Protein AF-0000000084343129 (afdb_homodimer)

Solvent-accessible surface area (backbone atoms only — not comparable to full-atom values): 34654 Å² total; per-residue (Å²): 68,26,45,33,39,27,29,32,26,19,31,75,85,68,36,40,67,28,78,44,34,70,62,24,48,55,45,29,50,73,77,39,96,49,66,60,40,86,46,62,25,20,28,26,38,31,38,57,40,73,70,31,90,44,64,67,58,38,44,52,39,51,51,50,47,50,50,53,52,36,51,24,24,46,73,71,64,30,29,49,23,44,33,7,31,47,40,44,62,72,82,67,39,75,30,99,37,76,66,44,47,51,46,30,67,73,49,23,49,63,42,52,64,58,64,64,16,39,26,33,33,34,31,76,44,91,40,62,53,51,35,39,48,19,56,33,45,40,59,69,60,45,26,62,50,25,16,64,22,12,19,10,27,28,51,56,62,34,80,33,70,23,18,20,41,39,58,61,61,53,52,68,43,58,51,38,41,66,63,62,74,55,89,37,41,66,47,45,51,50,50,52,49,52,40,48,46,43,62,67,45,88,48,79,87,54,60,39,41,38,51,42,75,44,89,89,46,67,22,34,32,39,50,62,23,29,11,42,61,46,68,65,55,46,37,41,51,44,53,49,49,45,16,43,46,50,39,23,42,51,37,46,75,69,67,52,76,56,72,79,72,52,29,66,46,47,32,36,32,37,45,37,10,22,37,34,16,70,81,33,49,26,54,24,69,91,74,48,30,60,36,54,29,69,59,41,50,50,49,48,51,62,71,23,37,67,46,24,49,74,73,65,41,42,66,59,46,52,51,44,49,52,50,38,70,72,71,44,38,46,22,54,49,40,52,51,41,26,66,73,65,71,36,52,48,55,32,45,47,58,49,55,100,68,26,45,34,39,26,29,32,26,19,31,76,84,69,37,40,69,28,76,45,32,69,62,23,46,54,47,30,51,72,76,39,97,49,66,62,37,84,45,63,27,20,29,27,38,31,38,58,41,73,70,30,90,45,62,66,58,40,43,52,38,52,51,49,46,50,49,53,50,34,52,27,23,47,75,71,65,30,29,48,24,47,34,7,32,47,38,45,63,70,82,68,41,73,30,100,37,75,66,45,48,50,44,30,67,71,49,24,49,63,42,54,66,56,64,64,16,38,26,34,32,34,30,75,44,92,42,64,53,50,35,38,47,21,56,33,46,41,59,68,60,45,28,60,49,24,15,63,23,12,21,10,27,29,50,57,63,32,79,33,70,24,17,22,42,38,59,62,59,53,53,67,42,56,50,38,41,65,64,63,75,54,90,38,39,66,49,44,50,48,51,51,49,51,40,48,46,43,62,65,43,91,48,78,86,54,60,39,40,38,54,44,75,44,90,88,47,69,22,36,32,40,50,61,22,29,9,43,61,47,67,63,55,46,36,40,52,44,51,51,49,44,16,43,45,50,38,23,43,50,35,46,75,68,64,52,76,56,72,78,73,51,30,65,47,47,33,35,33,36,46,37,10,22,38,33,15,70,81,33,50,29,54,24,70,92,75,49,29,60,36,54,28,69,58,42,49,49,50,49,50,62,69,22,38,67,47,24,50,74,72,66,39,43,66,59,46,53,51,45,49,51,51,38,70,72,71,45,39,43,22,53,48,41,50,52,41,25,67,74,65,70,35,53,47,55,32,44,48,58,49,55,102

InterPro domains:
  IPR006336 Glutamate--cysteine ligase, GCS2 [PF04107] (1-348)
  IPR011793 Putative glutamate--cysteine ligase YbdK [MF_01609] (1-353)
  IPR011793 Putative glutamate--cysteine ligase YbdK [TIGR02050] (1-282)
  IPR014746 Glutamine synthetase/guanido kinase, catalytic domain [SSF55931] (1-351)
  IPR050141 Glutamate--cysteine ligase type 2, YbdK subfamily [PTHR36510] (1-349)

Secondary structure (DSSP, 8-state):
-EEEEEEEEE-TTT--B---HHHHHHHHHHHSSS--EE-SBTTEEEEEPPP-SSHHHHHHHHHHHHHHHHHHHHHTT-EEE--SS-SS-----B-S-HHHHHHHHHHTHHHHH----EEEEEEE-SSHHHHHHHHHHHGGGHHHHHHHH--B-EETTEE-S-SBHHHHHHTTSTT-B------SHHHHHHHHHHHHHTT-SSSGGG--BSEEE-SSSSEEEEEEEEPPSSHHHHHHHHHHHHHHHHHHHHHHHTTPPPP---HHHHHHHHHHHHHHTTSSEEEETTTTEEEEHHHHHHHHHHHTHHHHHHHT-HHHHHHHHHHHHHH--HHHHHHHHHHHHSSHHHHHHHHH-/-EEEEEEEEE-TTT--B---HHHHHHHHHHHSSS--EE-SBTTEEEEEPPP-SSHHHHHHHHHHHHHHHHHHHHHTT-EEE--SS-SS-----B-S-HHHHHHHHHHTHHHHT----EEEEEEE-SSHHHHHHHHHHHGGGHHHHHHHH--B-EETTEE-S-SBHHHHHHTTSTT-B------SHHHHHHHHHHHHHTT-SSSGGG--BSEEE-SSSSEEEEEEEEPPSSHHHHHHHHHHHHHHHHHHHHHHHTTPPPP---HHHHHHHHHHHHHHTTSSEEEETTTTEEEEHHHHHHHHHHHTHHHHHHHT-HHHHHHHHHHHHHH--HHHHHHHHHHHHSSHHHHHHHHH-

Nearest PDB structures (foldseek):
  1tt4-assembly1_B  TM=9.083E-01  e=2.877E-19  Salmonella enterica subsp. enterica serovar Typhimurium str. LT2
  1r8g-assembly1_B  TM=8.974E-01  e=1.895E-19  Escherichia coli
  1r8g-assembly1_A  TM=8.716E-01  e=8.613E-19  Escherichia coli
  4b0t-assembly1_B  TM=5.561E-01  e=7.110E-02  Corynebacterium glutamicum
  1r8g-assembly1_B  TM=8.873E-01  e=2.665E-19  Escherichia coli

Structure (mmCIF, N/CA/C/O backbone):
data_AF-0000000084343129-model_v1
#
loop_
_entity.id
_entity.type
_entity.pdbx_description
1 polymer 'Putative glutamate--cysteine ligase 2'
#
loop_
_atom_site.group_PDB
_atom_site.id
_atom_site.type_symbol
_atom_site.label_atom_id
_atom_site.label_alt_id
_atom_site.label_comp_id
_atom_site.label_asym_id
_atom_site.label_entity_id
_atom_site.label_seq_id
_atom_site.pdbx_PDB_ins_code
_atom_site.Cartn_x
_atom_site.Cartn_y
_atom_site.Cartn_z
_atom_site.occupancy
_atom_site.B_iso_or_equiv
_atom_site.auth_seq_id
_atom_site.auth_comp_id
_atom_site.auth_asym_id
_atom_site.auth_atom_id
_atom_site.pdbx_PDB_model_num
ATOM 1 N N . MET A 1 1 ? 10.523 -26.75 -11.188 1 97.19 1 MET A N 1
ATOM 2 C CA . MET A 1 1 ? 9.602 -25.734 -10.688 1 97.19 1 MET A CA 1
ATOM 3 C C . MET A 1 1 ? 8.547 -26.359 -9.781 1 97.19 1 MET A C 1
ATOM 5 O O . MET A 1 1 ? 8.133 -27.516 -10 1 97.19 1 MET A O 1
ATOM 9 N N . GLY A 1 2 ? 8.234 -25.781 -8.672 1 97.94 2 GLY A N 1
ATOM 10 C CA . GLY A 1 2 ? 7.16 -26.109 -7.746 1 97.94 2 GLY A CA 1
ATOM 11 C C . GLY A 1 2 ? 6.172 -24.969 -7.57 1 97.94 2 GLY A C 1
ATOM 12 O O . GLY A 1 2 ? 6.527 -23.797 -7.723 1 97.94 2 GLY A O 1
ATOM 13 N N . VAL A 1 3 ? 4.914 -25.391 -7.297 1 98.5 3 VAL A N 1
ATOM 14 C CA . VAL A 1 3 ? 3.848 -24.391 -7.219 1 98.5 3 VAL A CA 1
ATOM 15 C C . VAL A 1 3 ? 3.082 -24.562 -5.906 1 98.5 3 VAL A C 1
ATOM 17 O O . VAL A 1 3 ? 2.738 -25.672 -5.516 1 98.5 3 VAL A O 1
ATOM 20 N N . GLU A 1 4 ? 2.936 -23.5 -5.211 1 98.38 4 GLU A N 1
ATOM 21 C CA . GLU A 1 4 ? 2.025 -23.406 -4.074 1 98.38 4 GLU A CA 1
ATOM 22 C C . GLU A 1 4 ? 0.762 -22.625 -4.441 1 98.38 4 GLU A C 1
ATOM 24 O O . GLU A 1 4 ? 0.837 -21.562 -5.059 1 98.38 4 GLU A O 1
ATOM 29 N N . GLU A 1 5 ? -0.386 -23.172 -4.117 1 98.69 5 GLU A N 1
ATOM 30 C CA . GLU A 1 5 ? -1.663 -22.516 -4.375 1 98.69 5 GLU A CA 1
ATOM 31 C C . GLU A 1 5 ? -2.473 -22.359 -3.094 1 98.69 5 GLU A C 1
ATOM 33 O O . GLU A 1 5 ? -2.557 -23.281 -2.285 1 98.69 5 GLU A O 1
ATOM 38 N N . GLU A 1 6 ? -2.973 -21.219 -2.93 1 98.75 6 GLU A N 1
ATOM 39 C CA . GLU A 1 6 ? -3.912 -20.938 -1.847 1 98.75 6 GLU A CA 1
ATOM 40 C C . GLU A 1 6 ? -5.352 -20.938 -2.352 1 98.75 6 GLU A C 1
ATOM 42 O O . GLU A 1 6 ? -5.629 -20.469 -3.457 1 98.75 6 GLU A O 1
ATOM 47 N N . PHE A 1 7 ? -6.293 -21.5 -1.519 1 98.62 7 PHE A N 1
ATOM 48 C CA . PHE A 1 7 ? -7.68 -21.625 -1.951 1 98.62 7 PHE A CA 1
ATOM 49 C C . PHE A 1 7 ? -8.633 -21.125 -0.873 1 98.62 7 PHE A C 1
ATOM 51 O O . PHE A 1 7 ? -8.352 -21.25 0.32 1 98.62 7 PHE A O 1
ATOM 58 N N . LEU A 1 8 ? -9.703 -20.578 -1.337 1 98.62 8 LEU A N 1
ATOM 59 C CA . LEU A 1 8 ? -10.805 -20.219 -0.459 1 98.62 8 LEU A CA 1
ATOM 60 C C . LEU A 1 8 ? -11.672 -21.438 -0.151 1 98.62 8 LEU A C 1
ATOM 62 O O . LEU A 1 8 ? -11.961 -22.234 -1.041 1 98.62 8 LEU A O 1
ATOM 66 N N . LEU A 1 9 ? -12.055 -21.609 1.12 1 98.75 9 LEU A N 1
ATOM 67 C CA . LEU A 1 9 ? -13.07 -22.578 1.526 1 98.75 9 LEU A CA 1
ATOM 68 C C . LEU A 1 9 ? -14.438 -21.906 1.636 1 98.75 9 LEU A C 1
ATOM 70 O O . LEU A 1 9 ? -14.578 -20.859 2.273 1 98.75 9 LEU A O 1
ATOM 74 N N . VAL A 1 10 ? -15.453 -22.562 0.967 1 98.81 10 VAL A N 1
ATOM 75 C CA . VAL A 1 10 ? -16.766 -21.906 0.945 1 98.81 10 VAL A CA 1
ATOM 76 C C . VAL A 1 10 ? -17.844 -22.953 1.225 1 98.81 10 VAL A C 1
ATOM 78 O O . VAL A 1 10 ? -17.625 -24.156 1.067 1 98.81 10 VAL A O 1
ATOM 81 N N . ASP A 1 11 ? -18.969 -22.469 1.722 1 98.56 11 ASP A N 1
ATOM 82 C CA . ASP A 1 11 ? -20.188 -23.281 1.768 1 98.56 11 ASP A CA 1
ATOM 83 C C . ASP A 1 11 ? -20.703 -23.578 0.361 1 98.56 11 ASP A C 1
ATOM 85 O O . ASP A 1 11 ? -20.953 -22.656 -0.417 1 98.56 11 ASP A O 1
ATOM 89 N N . PRO A 1 12 ? -20.859 -24.844 0.043 1 98 12 PRO A N 1
ATOM 90 C CA . PRO A 1 12 ? -21.203 -25.203 -1.34 1 98 12 PRO A CA 1
ATOM 91 C C . PRO A 1 12 ? -22.609 -24.766 -1.728 1 98 12 PRO A C 1
ATOM 93 O O . PRO A 1 12 ? -22.953 -24.766 -2.912 1 98 12 PRO A O 1
ATOM 96 N N . GLU A 1 13 ? -23.453 -24.375 -0.799 1 97.75 13 GLU A N 1
ATOM 97 C CA . GLU A 1 13 ? -24.812 -23.953 -1.093 1 97.75 13 GLU A CA 1
ATOM 98 C C . GLU A 1 13 ? -24.922 -22.422 -1.137 1 97.75 13 GLU A C 1
ATOM 100 O O . GLU A 1 13 ? -25.5 -21.875 -2.074 1 97.75 13 GLU A O 1
ATOM 105 N N . THR A 1 14 ? -24.297 -21.797 -0.18 1 97.94 14 THR A N 1
ATOM 106 C CA . THR A 1 14 ? -24.484 -20.359 -0.04 1 97.94 14 THR A CA 1
ATOM 107 C C . THR A 1 14 ? -23.359 -19.594 -0.713 1 97.94 14 THR A C 1
ATOM 109 O O . THR A 1 14 ? -23.5 -18.406 -1.013 1 97.94 14 THR A O 1
ATOM 112 N N . GLY A 1 15 ? -22.203 -20.203 -0.871 1 98.31 15 GLY A N 1
ATOM 113 C CA . GLY A 1 15 ? -21.031 -19.547 -1.445 1 98.31 15 GLY A CA 1
ATOM 114 C C . GLY A 1 15 ? -20.25 -18.734 -0.436 1 98.31 15 GLY A C 1
ATOM 115 O O . GLY A 1 15 ? -19.203 -18.172 -0.761 1 98.31 15 GLY A O 1
ATOM 116 N N . THR A 1 16 ? -20.75 -18.703 0.777 1 98.31 16 THR A N 1
ATOM 117 C CA . THR A 1 16 ? -20.094 -17.891 1.802 1 98.31 16 THR A CA 1
ATOM 118 C C . THR A 1 16 ? -18.797 -18.547 2.268 1 98.31 16 THR A C 1
ATOM 120 O O . THR A 1 16 ? -18.703 -19.766 2.34 1 98.31 16 THR A O 1
ATOM 123 N N . ALA A 1 17 ? -17.781 -17.719 2.51 1 98.44 17 ALA A N 1
ATOM 124 C CA . ALA A 1 17 ? -16.516 -18.25 3.043 1 98.44 17 ALA A CA 1
ATOM 125 C C . ALA A 1 17 ? -16.75 -19.047 4.32 1 98.44 17 ALA A C 1
ATOM 127 O O . ALA A 1 17 ? -17.578 -18.656 5.16 1 98.44 17 ALA A O 1
ATOM 128 N N . SER A 1 18 ? -16.031 -20.141 4.441 1 98.19 18 SER A N 1
ATOM 129 C CA . SER A 1 18 ? -16.234 -21.047 5.559 1 98.19 18 SER A CA 1
ATOM 130 C C . SER A 1 18 ? -14.953 -21.25 6.363 1 98.19 18 SER A C 1
ATOM 132 O O . SER A 1 18 ? -13.922 -21.625 5.816 1 98.19 18 SER A O 1
ATOM 134 N N . ALA A 1 19 ? -15.062 -20.969 7.641 1 98.19 19 ALA A N 1
ATOM 135 C CA . ALA A 1 19 ? -13.93 -21.234 8.531 1 98.19 19 ALA A CA 1
ATOM 136 C C . ALA A 1 19 ? -13.773 -22.734 8.773 1 98.19 19 ALA A C 1
ATOM 138 O O . ALA A 1 19 ? -14.07 -23.234 9.867 1 98.19 19 ALA A O 1
ATOM 139 N N . ALA A 1 20 ? -13.195 -23.453 7.762 1 98.12 20 ALA A N 1
ATOM 140 C CA . ALA A 1 20 ? -13.234 -24.906 7.812 1 98.12 20 ALA A CA 1
ATOM 141 C C . ALA A 1 20 ? -11.836 -25.5 7.73 1 98.12 20 ALA A C 1
ATOM 143 O O . ALA A 1 20 ? -11.664 -26.734 7.758 1 98.12 20 ALA A O 1
ATOM 144 N N . SER A 1 21 ? -10.789 -24.688 7.645 1 97.94 21 SER A N 1
ATOM 145 C CA . SER A 1 21 ? -9.453 -25.188 7.336 1 97.94 21 SER A CA 1
ATOM 146 C C . SER A 1 21 ? -8.961 -26.141 8.414 1 97.94 21 SER A C 1
ATOM 148 O O . SER A 1 21 ? -8.258 -27.109 8.117 1 97.94 21 SER A O 1
ATOM 150 N N . GLY A 1 22 ? -9.297 -25.875 9.734 1 96.25 22 GLY A N 1
ATOM 151 C CA . GLY A 1 22 ? -8.898 -26.797 10.781 1 96.25 22 GLY A CA 1
ATOM 152 C C . GLY A 1 22 ? -9.383 -28.219 10.547 1 96.25 22 GLY A C 1
ATOM 153 O O . GLY A 1 22 ? -8.609 -29.172 10.641 1 96.25 22 GLY A O 1
ATOM 154 N N . ALA A 1 23 ? -10.656 -28.344 10.234 1 96.75 23 ALA A N 1
ATOM 155 C CA . ALA A 1 23 ? -11.258 -29.656 9.969 1 96.75 23 ALA A CA 1
ATOM 156 C C . ALA A 1 23 ? -10.672 -30.266 8.695 1 96.75 23 ALA A C 1
ATOM 158 O O . ALA A 1 23 ? -10.406 -31.469 8.656 1 96.75 23 ALA A O 1
ATOM 159 N N . VAL A 1 24 ? -10.453 -29.469 7.695 1 96.88 24 VAL A N 1
ATOM 160 C CA . VAL A 1 24 ? -9.906 -29.938 6.422 1 96.88 24 VAL A CA 1
ATOM 161 C C . VAL A 1 24 ? -8.516 -30.516 6.641 1 96.88 24 VAL A C 1
ATOM 163 O O . VAL A 1 24 ? -8.188 -31.578 6.102 1 96.88 24 VAL A O 1
ATOM 166 N N . LEU A 1 25 ? -7.707 -29.812 7.395 1 95.62 25 LEU A N 1
ATOM 167 C CA . LEU A 1 25 ? -6.34 -30.25 7.652 1 95.62 25 LEU A CA 1
ATOM 168 C C . LEU A 1 25 ? -6.316 -31.547 8.453 1 95.62 25 LEU A C 1
ATOM 170 O O . LEU A 1 25 ? -5.461 -32.406 8.227 1 95.62 25 LEU A O 1
ATOM 174 N N . LEU A 1 26 ? -7.25 -31.703 9.383 1 94 26 LEU A N 1
ATOM 175 C CA . LEU A 1 26 ? -7.348 -32.938 10.164 1 94 26 LEU A CA 1
ATOM 176 C C . LEU A 1 26 ? -7.672 -34.125 9.266 1 94 26 LEU A C 1
ATOM 178 O O . LEU A 1 26 ? -7.086 -35.219 9.414 1 94 26 LEU A O 1
ATOM 182 N N . ILE A 1 27 ? -8.562 -33.906 8.328 1 93.12 27 ILE A N 1
ATOM 183 C CA . ILE A 1 27 ? -8.945 -34.938 7.387 1 93.12 27 ILE A CA 1
ATOM 184 C C . ILE A 1 27 ? -7.75 -35.312 6.5 1 93.12 27 ILE A C 1
ATOM 186 O O . ILE A 1 27 ? -7.461 -36.469 6.285 1 93.12 27 ILE A O 1
ATOM 190 N N . ALA A 1 28 ? -7.094 -34.312 5.973 1 92.06 28 ALA A N 1
ATOM 191 C CA . ALA A 1 28 ? -5.961 -34.5 5.078 1 92.06 28 ALA A CA 1
ATOM 192 C C . ALA A 1 28 ? -4.848 -35.281 5.781 1 92.06 28 ALA A C 1
ATOM 194 O O . ALA A 1 28 ? -4.172 -36.125 5.16 1 92.06 28 ALA A O 1
ATOM 195 N N . GLU A 1 29 ? -4.586 -34.969 7 1 89.44 29 GLU A N 1
ATOM 196 C CA . GLU A 1 29 ? -3.555 -35.656 7.773 1 89.44 29 GLU A CA 1
ATOM 197 C C . GLU A 1 29 ? -3.881 -37.125 7.93 1 89.44 29 GLU A C 1
ATOM 199 O O . GLU A 1 29 ? -2.982 -37.969 7.902 1 89.44 29 GLU A O 1
ATOM 204 N N . ALA A 1 30 ? -5.102 -37.438 8.078 1 87.94 30 ALA A N 1
ATOM 205 C CA . ALA A 1 30 ? -5.543 -38.812 8.297 1 87.94 30 ALA A CA 1
ATOM 206 C C . ALA A 1 30 ? -5.492 -39.594 7 1 87.94 30 ALA A C 1
ATOM 208 O O . ALA A 1 30 ? -5.164 -40.781 7.016 1 87.94 30 ALA A O 1
ATOM 209 N N . GLU A 1 31 ? -5.82 -39 5.926 1 79.62 31 GLU A N 1
ATOM 210 C CA . GLU A 1 31 ? -6.027 -39.719 4.68 1 79.62 31 GLU A CA 1
ATOM 211 C C . GLU A 1 31 ? -4.812 -39.625 3.768 1 79.62 31 GLU A C 1
ATOM 213 O O . GLU A 1 31 ? -4.586 -40.5 2.92 1 79.62 31 GLU A O 1
ATOM 218 N N . HIS A 1 32 ? -4.309 -38.469 3.854 1 65.5 32 HIS A N 1
ATOM 219 C CA . HIS A 1 32 ? -3.312 -38.188 2.828 1 65.5 32 HIS A CA 1
ATOM 220 C C . HIS A 1 32 ? -1.964 -37.844 3.453 1 65.5 32 HIS A C 1
ATOM 222 O O . HIS A 1 32 ? -1.837 -37.781 4.68 1 65.5 32 HIS A O 1
ATOM 228 N N . ASP A 1 33 ? -0.922 -37.969 2.799 1 60.19 33 ASP A N 1
ATOM 229 C CA . ASP A 1 33 ? 0.448 -37.75 3.252 1 60.19 33 ASP A CA 1
ATOM 230 C C . ASP A 1 33 ? 0.635 -36.312 3.766 1 60.19 33 ASP A C 1
ATOM 232 O O . ASP A 1 33 ? 1.766 -35.844 3.928 1 60.19 33 ASP A O 1
ATOM 236 N N . GLY A 1 34 ? -0.5 -35.562 4.203 1 62.72 34 GLY A N 1
ATOM 237 C CA . GLY A 1 34 ? -0.29 -34.344 4.973 1 62.72 34 GLY A CA 1
ATOM 238 C C . GLY A 1 34 ? 0.213 -33.188 4.133 1 62.72 34 GLY A C 1
ATOM 239 O O . GLY A 1 34 ? 0.979 -32.375 4.613 1 62.72 34 GLY A O 1
ATOM 240 N N . ASP A 1 35 ? -0.377 -32.938 2.902 1 82.69 35 ASP A N 1
ATOM 241 C CA . ASP A 1 35 ? 0.279 -31.984 1.998 1 82.69 35 ASP A CA 1
ATOM 242 C C . ASP A 1 35 ? -0.432 -30.625 2 1 82.69 35 ASP A C 1
ATOM 244 O O . ASP A 1 35 ? -0.033 -29.719 1.281 1 82.69 35 ASP A O 1
ATOM 248 N N . LEU A 1 36 ? -1.428 -30.531 2.85 1 92.19 36 LEU A N 1
ATOM 249 C CA . LEU A 1 36 ? -2.141 -29.266 2.969 1 92.19 36 LEU A CA 1
ATOM 250 C C . LEU A 1 36 ? -1.605 -28.453 4.141 1 92.19 36 LEU A C 1
ATOM 252 O O . LEU A 1 36 ? -1.218 -29.016 5.168 1 92.19 36 LEU A O 1
ATOM 256 N N . THR A 1 37 ? -1.571 -27.156 3.977 1 93.06 37 THR A N 1
ATOM 257 C CA . THR A 1 37 ? -1.024 -26.297 5.016 1 93.06 37 THR A CA 1
ATOM 258 C C . THR A 1 37 ? -2.033 -25.219 5.406 1 93.06 37 THR A C 1
ATOM 260 O O . THR A 1 37 ? -2.84 -24.781 4.582 1 93.06 37 THR A O 1
ATOM 263 N N . ALA A 1 38 ? -2.018 -24.891 6.676 1 91.31 38 ALA A N 1
ATOM 264 C CA . ALA A 1 38 ? -2.85 -23.828 7.219 1 91.31 38 ALA A CA 1
ATOM 265 C C . ALA A 1 38 ? -2.385 -22.453 6.723 1 91.31 38 ALA A C 1
ATOM 267 O O . ALA A 1 38 ? -1.231 -22.297 6.312 1 91.31 38 ALA A O 1
ATOM 268 N N . GLU A 1 39 ? -3.26 -21.531 6.715 1 94.94 39 GLU A N 1
ATOM 269 C CA . GLU A 1 39 ? -2.994 -20.125 6.406 1 94.94 39 GLU A CA 1
ATOM 270 C C . GLU A 1 39 ? -3.473 -19.219 7.531 1 94.94 39 GLU A C 1
ATOM 272 O O . GLU A 1 39 ? -3.896 -19.688 8.586 1 94.94 39 GLU A O 1
ATOM 277 N N . LEU A 1 40 ? -3.299 -17.953 7.297 1 94.69 40 LEU A N 1
ATOM 278 C CA . LEU A 1 40 ? -3.629 -16.922 8.281 1 94.69 40 LEU A CA 1
ATOM 279 C C . LEU A 1 40 ? -5.082 -17.047 8.727 1 94.69 40 LEU A C 1
ATOM 281 O O . LEU A 1 40 ? -5.387 -16.922 9.914 1 94.69 40 LEU A O 1
ATOM 285 N N . GLN A 1 41 ? -6 -17.297 7.805 1 97.94 41 GLN A N 1
ATOM 286 C CA . GLN A 1 41 ? -7.434 -17.344 8.086 1 97.94 41 GLN A CA 1
ATOM 287 C C . GLN A 1 41 ? -7.973 -18.766 7.98 1 97.94 41 GLN A C 1
ATOM 289 O O . GLN A 1 41 ? -7.555 -19.531 7.113 1 97.94 41 GLN A O 1
ATOM 294 N N . LEU A 1 42 ? -8.961 -19.062 8.758 1 98.31 42 LEU A N 1
ATOM 295 C CA . LEU A 1 42 ? -9.555 -20.391 8.789 1 98.31 42 LEU A CA 1
ATOM 296 C C . LEU A 1 42 ? -10.367 -20.656 7.527 1 98.31 42 LEU A C 1
ATOM 298 O O . LEU A 1 42 ? -10.766 -21.797 7.27 1 98.31 42 LEU A O 1
ATOM 302 N N . GLU A 1 43 ? -10.547 -19.719 6.711 1 98.62 43 GLU A N 1
ATOM 303 C CA . GLU A 1 43 ? -11.297 -19.844 5.465 1 98.62 43 GLU A CA 1
ATOM 304 C C . GLU A 1 43 ? -10.375 -20.172 4.293 1 98.62 43 GLU A C 1
ATOM 306 O O . GLU A 1 43 ? -10.797 -20.141 3.135 1 98.62 43 GLU A O 1
ATOM 311 N N . GLN A 1 44 ? -9.141 -20.484 4.559 1 98.44 44 GLN A N 1
ATOM 312 C CA . GLN A 1 44 ? -8.141 -20.641 3.51 1 98.44 44 GLN A CA 1
ATOM 313 C C . GLN A 1 44 ? -7.254 -21.859 3.773 1 98.44 44 GLN A C 1
ATOM 315 O O . GLN A 1 44 ? -6.926 -22.156 4.922 1 98.44 44 GLN A O 1
ATOM 320 N N . ILE A 1 45 ? -6.832 -22.547 2.723 1 98 45 ILE A N 1
ATOM 321 C CA . ILE A 1 45 ? -5.832 -23.609 2.807 1 98 45 ILE A CA 1
ATOM 322 C C . ILE A 1 45 ? -4.816 -23.453 1.68 1 98 45 ILE A C 1
ATOM 324 O O . ILE A 1 45 ? -5.066 -22.734 0.703 1 98 45 ILE A O 1
ATOM 328 N N . GLU A 1 46 ? -3.715 -24.078 1.802 1 98.19 46 GLU A N 1
ATOM 329 C CA . GLU A 1 46 ? -2.645 -24.016 0.812 1 98.19 46 GLU A CA 1
ATOM 330 C C . GLU A 1 46 ? -2.188 -25.422 0.4 1 98.19 46 GLU A C 1
ATOM 332 O O . GLU A 1 46 ? -2.053 -26.297 1.244 1 98.19 46 GLU A O 1
ATOM 337 N N . THR A 1 47 ? -2.01 -25.609 -0.865 1 97.69 47 THR A N 1
ATOM 338 C CA . THR A 1 47 ? -1.407 -26.812 -1.412 1 97.69 47 THR A CA 1
ATOM 339 C C . THR A 1 47 ? -0.007 -26.531 -1.948 1 97.69 47 THR A C 1
ATOM 341 O O . THR A 1 47 ? 0.349 -25.375 -2.178 1 97.69 47 THR A O 1
ATOM 344 N N . GLY A 1 48 ? 0.832 -27.562 -2.082 1 96.94 48 GLY A N 1
ATOM 345 C CA . GLY A 1 48 ? 2.152 -27.484 -2.686 1 96.94 48 GLY A CA 1
ATOM 346 C C . GLY A 1 48 ? 2.49 -28.703 -3.529 1 96.94 48 GLY A C 1
ATOM 347 O O . GLY A 1 48 ? 2.262 -29.828 -3.113 1 96.94 48 GLY A O 1
ATOM 348 N N . THR A 1 49 ? 3.027 -28.484 -4.668 1 97.38 49 THR A N 1
ATOM 349 C CA . THR A 1 49 ? 3.422 -29.578 -5.543 1 97.38 49 THR A CA 1
ATOM 350 C C . THR A 1 49 ? 4.828 -30.062 -5.203 1 97.38 49 THR A C 1
ATOM 352 O O . THR A 1 49 ? 5.629 -29.312 -4.641 1 97.38 49 THR A O 1
ATOM 355 N N . ARG A 1 50 ? 5.055 -31.328 -5.531 1 96.44 50 ARG A N 1
ATOM 356 C CA . ARG A 1 50 ? 6.449 -31.703 -5.707 1 96.44 50 ARG A CA 1
ATOM 357 C C . ARG A 1 50 ? 7.07 -31 -6.906 1 96.44 50 ARG A C 1
ATOM 359 O O . ARG A 1 50 ? 6.383 -30.734 -7.895 1 96.44 50 ARG A O 1
ATOM 366 N N . PRO A 1 51 ? 8.336 -30.625 -6.77 1 97.12 51 PRO A N 1
ATOM 367 C CA . PRO A 1 51 ? 8.969 -29.953 -7.914 1 97.12 51 PRO A CA 1
ATOM 368 C C . PRO A 1 51 ? 8.938 -30.828 -9.18 1 97.12 51 PRO A C 1
ATOM 370 O O . PRO A 1 51 ? 9.117 -32.031 -9.102 1 97.12 51 PRO A O 1
ATOM 373 N N . GLN A 1 52 ? 8.672 -30.203 -10.312 1 97.75 52 GLN A N 1
ATOM 374 C CA . GLN A 1 52 ? 8.609 -30.891 -11.602 1 97.75 52 GLN A CA 1
ATOM 375 C C . GLN A 1 52 ? 9.477 -30.188 -12.641 1 97.75 52 GLN A C 1
ATOM 377 O O . GLN A 1 52 ? 9.789 -29.016 -12.508 1 97.75 52 GLN A O 1
ATOM 382 N N . VAL A 1 53 ? 9.766 -30.891 -13.734 1 96.25 53 VAL A N 1
ATOM 383 C CA . VAL A 1 53 ? 10.68 -30.359 -14.734 1 96.25 53 VAL A CA 1
ATOM 384 C C . VAL A 1 53 ? 9.906 -30.031 -16.016 1 96.25 53 VAL A C 1
ATOM 386 O O . VAL A 1 53 ? 10.352 -29.219 -16.828 1 96.25 53 VAL A O 1
ATOM 389 N N . THR A 1 54 ? 8.719 -30.656 -16.188 1 97.44 54 THR A N 1
ATOM 390 C CA . THR A 1 54 ? 7.945 -30.391 -17.406 1 97.44 54 THR A CA 1
ATOM 391 C C . THR A 1 54 ? 6.57 -29.828 -17.047 1 97.44 54 THR A C 1
ATOM 393 O O . THR A 1 54 ? 6.023 -30.125 -15.984 1 97.44 54 THR A O 1
ATOM 396 N N . PRO A 1 55 ? 6.031 -29.031 -17.969 1 98 55 PRO A N 1
ATOM 397 C CA . PRO A 1 55 ? 4.672 -28.531 -17.766 1 98 55 PRO A CA 1
ATOM 398 C C . PRO A 1 55 ? 3.654 -29.656 -17.578 1 98 55 PRO A C 1
ATOM 400 O O . PRO A 1 55 ? 2.73 -29.531 -16.766 1 98 55 PRO A O 1
ATOM 403 N N . GLU A 1 56 ? 3.818 -30.734 -18.297 1 97.75 56 GLU A N 1
ATOM 404 C CA . GLU A 1 56 ? 2.891 -31.859 -18.203 1 97.75 56 GLU A CA 1
ATOM 405 C C . GLU A 1 56 ? 2.928 -32.5 -16.828 1 97.75 56 GLU A C 1
ATOM 407 O O . GLU A 1 56 ? 1.881 -32.812 -16.25 1 97.75 56 GLU A O 1
ATOM 412 N N . ALA A 1 57 ? 4.121 -32.719 -16.375 1 98.38 57 ALA A N 1
ATOM 413 C CA . ALA A 1 57 ? 4.27 -33.312 -15.047 1 98.38 57 ALA A CA 1
ATOM 414 C C . ALA A 1 57 ? 3.729 -32.375 -13.977 1 98.38 57 ALA A C 1
ATOM 416 O O . ALA A 1 57 ? 3.141 -32.812 -12.984 1 98.38 57 ALA A O 1
ATOM 417 N N . LEU A 1 58 ? 3.939 -31.094 -14.148 1 98.5 58 LEU A N 1
ATOM 418 C CA . LEU A 1 58 ? 3.41 -30.109 -13.203 1 98.5 58 LEU A CA 1
ATOM 419 C C . LEU A 1 58 ? 1.886 -30.125 -13.211 1 98.5 58 LEU A C 1
ATOM 421 O O . LEU A 1 58 ? 1.254 -30.031 -12.156 1 98.5 58 LEU A O 1
ATOM 425 N N . ALA A 1 59 ? 1.319 -30.188 -14.398 1 98.62 59 ALA A N 1
ATOM 426 C CA . ALA A 1 59 ? -0.136 -30.266 -14.508 1 98.62 59 ALA A CA 1
ATOM 427 C C . ALA A 1 59 ? -0.691 -31.438 -13.719 1 98.62 59 ALA A C 1
ATOM 429 O O . ALA A 1 59 ? -1.684 -31.312 -13 1 98.62 59 ALA A O 1
ATOM 430 N N . ALA A 1 60 ? -0.06 -32.531 -13.875 1 98.31 60 ALA A N 1
ATOM 431 C CA . ALA A 1 60 ? -0.485 -33.75 -13.156 1 98.31 60 ALA A CA 1
ATOM 432 C C . ALA A 1 60 ? -0.394 -33.531 -11.648 1 98.31 60 ALA A C 1
ATOM 434 O O . ALA A 1 60 ? -1.289 -33.938 -10.906 1 98.31 60 ALA A O 1
ATOM 435 N N . GLU A 1 61 ? 0.686 -32.969 -11.25 1 97.44 61 GLU A N 1
ATOM 436 C CA . GLU A 1 61 ? 0.871 -32.688 -9.828 1 97.44 61 GLU A CA 1
ATOM 437 C C . GLU A 1 61 ? -0.185 -31.719 -9.305 1 97.44 61 GLU A C 1
ATOM 439 O O . GLU A 1 61 ? -0.694 -31.875 -8.195 1 97.44 61 GLU A O 1
ATOM 444 N N . LEU A 1 62 ? -0.5 -30.672 -10.047 1 98.25 62 LEU A N 1
ATOM 445 C CA . LEU A 1 62 ? -1.521 -29.703 -9.664 1 98.25 62 LEU A CA 1
ATOM 446 C C . LEU A 1 62 ? -2.895 -30.359 -9.586 1 98.25 62 LEU A C 1
ATOM 448 O O . LEU A 1 62 ? -3.676 -30.078 -8.672 1 98.25 62 LEU A O 1
ATOM 452 N N . HIS A 1 63 ? -3.172 -31.25 -10.547 1 97.69 63 HIS A N 1
ATOM 453 C CA . HIS A 1 63 ? -4.41 -32.031 -10.469 1 97.69 63 HIS A CA 1
ATOM 454 C C . HIS A 1 63 ? -4.477 -32.844 -9.18 1 97.69 63 HIS A C 1
ATOM 456 O O . HIS A 1 63 ? -5.504 -32.844 -8.5 1 97.69 63 HIS A O 1
ATOM 462 N N . ARG A 1 64 ? -3.406 -33.438 -8.883 1 96.69 64 ARG A N 1
ATOM 463 C CA . ARG A 1 64 ? -3.348 -34.281 -7.695 1 96.69 64 ARG A CA 1
ATOM 464 C C . ARG A 1 64 ? -3.578 -33.469 -6.43 1 96.69 64 ARG A C 1
ATOM 466 O O . ARG A 1 64 ? -4.406 -33.844 -5.594 1 96.69 64 ARG A O 1
ATOM 473 N N . THR A 1 65 ? -2.842 -32.438 -6.266 1 96.81 65 THR A N 1
ATOM 474 C CA . THR A 1 65 ? -2.916 -31.625 -5.047 1 96.81 65 THR A CA 1
ATOM 475 C C . THR A 1 65 ? -4.289 -30.969 -4.91 1 96.81 65 THR A C 1
ATOM 477 O O . THR A 1 65 ? -4.844 -30.906 -3.812 1 96.81 65 THR A O 1
ATOM 480 N N . ARG A 1 66 ? -4.891 -30.484 -6 1 97.31 66 ARG A N 1
ATOM 481 C CA . ARG A 1 66 ? -6.223 -29.875 -5.941 1 97.31 66 ARG A CA 1
ATOM 482 C C . ARG A 1 66 ? -7.273 -30.922 -5.594 1 97.31 66 ARG A C 1
ATOM 484 O O . ARG A 1 66 ? -8.211 -30.656 -4.836 1 97.31 66 ARG A O 1
ATOM 491 N N . GLU A 1 67 ? -7.102 -32.062 -6.172 1 96.06 67 GLU A N 1
ATOM 492 C CA . GLU A 1 67 ? -8.055 -33.125 -5.883 1 96.06 67 GLU A CA 1
ATOM 493 C C . GLU A 1 67 ? -8.008 -33.531 -4.414 1 96.06 67 GLU A C 1
ATOM 495 O O . GLU A 1 67 ? -9.047 -33.781 -3.799 1 96.06 67 GLU A O 1
ATOM 500 N N . GLN A 1 68 ? -6.828 -33.625 -3.91 1 95.31 68 GLN A N 1
ATOM 501 C CA . GLN A 1 68 ? -6.668 -33.938 -2.494 1 95.31 68 GLN A CA 1
ATOM 502 C C . GLN A 1 68 ? -7.34 -32.875 -1.622 1 95.31 68 GLN A C 1
ATOM 504 O O . GLN A 1 68 ? -8.047 -33.219 -0.668 1 95.31 68 GLN A O 1
ATOM 509 N N . ALA A 1 69 ? -7.121 -31.656 -1.917 1 96.88 69 ALA A N 1
ATOM 510 C CA . ALA A 1 69 ? -7.719 -30.547 -1.171 1 96.88 69 ALA A CA 1
ATOM 511 C C . ALA A 1 69 ? -9.242 -30.562 -1.297 1 96.88 69 ALA A C 1
ATOM 513 O O . ALA A 1 69 ? -9.953 -30.344 -0.315 1 96.88 69 ALA A O 1
ATOM 514 N N . ARG A 1 70 ? -9.703 -30.828 -2.504 1 97.06 70 ARG A N 1
ATOM 515 C CA . ARG A 1 70 ? -11.141 -30.875 -2.754 1 97.06 70 ARG A CA 1
ATOM 516 C C . ARG A 1 70 ? -11.797 -31.984 -1.938 1 97.06 70 ARG A C 1
ATOM 518 O O . ARG A 1 70 ? -12.859 -31.781 -1.349 1 97.06 70 ARG A O 1
ATOM 525 N N . ALA A 1 71 ? -11.195 -33.125 -1.944 1 96.19 71 ALA A N 1
ATOM 526 C CA . ALA A 1 71 ? -11.734 -34.25 -1.212 1 96.19 71 ALA A CA 1
ATOM 527 C C . ALA A 1 71 ? -11.805 -33.969 0.286 1 96.19 71 ALA A C 1
ATOM 529 O O . ALA A 1 71 ? -12.805 -34.281 0.939 1 96.19 71 ALA A O 1
ATOM 530 N N . ALA A 1 72 ? -10.742 -33.406 0.789 1 96.81 72 ALA A N 1
ATOM 531 C CA . ALA A 1 72 ? -10.695 -33.094 2.213 1 96.81 72 ALA A CA 1
ATOM 532 C C . ALA A 1 72 ? -11.758 -32.062 2.574 1 96.81 72 ALA A C 1
ATOM 534 O O . ALA A 1 72 ? -12.414 -32.156 3.611 1 96.81 72 ALA A O 1
ATOM 535 N N . ALA A 1 73 ? -11.922 -31.016 1.747 1 97.81 73 ALA A N 1
ATOM 536 C CA . ALA A 1 73 ? -12.922 -29.969 1.98 1 97.81 73 ALA A CA 1
ATOM 537 C C . ALA A 1 73 ? -14.336 -30.562 1.944 1 97.81 73 ALA A C 1
ATOM 539 O O . ALA A 1 73 ? -15.148 -30.297 2.828 1 97.81 73 ALA A O 1
ATOM 540 N N . SER A 1 74 ? -14.57 -31.422 0.975 1 97.62 74 SER A N 1
ATOM 541 C CA . SER A 1 74 ? -15.883 -32.031 0.812 1 97.62 74 SER A CA 1
ATOM 542 C C . SER A 1 74 ? -16.234 -32.906 2.016 1 97.62 74 SER A C 1
ATOM 544 O O . SER A 1 74 ? -17.406 -32.938 2.426 1 97.62 74 SER A O 1
ATOM 546 N N . ALA A 1 75 ? -15.297 -33.5 2.537 1 97.19 75 ALA A N 1
ATOM 547 C CA . ALA A 1 75 ? -15.5 -34.375 3.67 1 97.19 75 ALA A CA 1
ATOM 548 C C . ALA A 1 75 ? -16.031 -33.625 4.887 1 97.19 75 ALA A C 1
ATOM 550 O O . ALA A 1 75 ? -16.641 -34.219 5.773 1 97.19 75 ALA A O 1
ATOM 551 N N . VAL A 1 76 ? -15.844 -32.344 4.906 1 97.62 76 VAL A N 1
ATOM 552 C CA . VAL A 1 76 ? -16.281 -31.594 6.074 1 97.62 76 VAL A CA 1
ATOM 553 C C . VAL A 1 76 ? -17.391 -30.625 5.68 1 97.62 76 VAL A C 1
ATOM 555 O O . VAL A 1 76 ? -17.688 -29.672 6.414 1 97.62 76 VAL A O 1
ATOM 558 N N . GLY A 1 77 ? -17.906 -30.781 4.543 1 98 77 GLY A N 1
ATOM 559 C CA . GLY A 1 77 ? -19.062 -30.016 4.117 1 98 77 GLY A CA 1
ATOM 560 C C . GLY A 1 77 ? -18.703 -28.688 3.506 1 98 77 GLY A C 1
ATOM 561 O O . GLY A 1 77 ? -19.562 -27.797 3.398 1 98 77 GLY A O 1
ATOM 562 N N . ALA A 1 78 ? -17.469 -28.484 3.152 1 98.56 78 ALA A N 1
ATOM 563 C CA . ALA A 1 78 ? -17.016 -27.281 2.479 1 98.56 78 ALA A CA 1
ATOM 564 C C . ALA A 1 78 ? -16.609 -27.578 1.036 1 98.56 78 ALA A C 1
ATOM 566 O O . ALA A 1 78 ? -16.594 -28.734 0.612 1 98.56 78 ALA A O 1
ATOM 567 N N . ALA A 1 79 ? -16.438 -26.594 0.284 1 98.75 79 ALA A N 1
ATOM 568 C CA . ALA A 1 79 ? -15.938 -26.703 -1.085 1 98.75 79 ALA A CA 1
ATOM 569 C C . ALA A 1 79 ? -14.688 -25.859 -1.287 1 98.75 79 ALA A C 1
ATOM 571 O O . ALA A 1 79 ? -14.508 -24.828 -0.621 1 98.75 79 ALA A O 1
ATOM 572 N N . LEU A 1 80 ? -13.867 -26.344 -2.152 1 98.44 80 LEU A N 1
ATOM 573 C CA . LEU A 1 80 ? -12.656 -25.641 -2.545 1 98.44 80 LEU A CA 1
ATOM 574 C C . LEU A 1 80 ? -12.938 -24.672 -3.695 1 98.44 80 LEU A C 1
ATOM 576 O O . LEU A 1 80 ? -13.445 -25.094 -4.742 1 98.44 80 LEU A O 1
ATOM 580 N N . ALA A 1 81 ? -12.68 -23.391 -3.52 1 98.75 81 ALA A N 1
ATOM 581 C CA . ALA A 1 81 ? -12.898 -22.391 -4.57 1 98.75 81 ALA A CA 1
ATOM 582 C C . ALA A 1 81 ? -11.586 -21.734 -4.969 1 98.75 81 ALA A C 1
ATOM 584 O O . ALA A 1 81 ? -10.969 -21.016 -4.168 1 98.75 81 ALA A O 1
ATOM 585 N N . PRO A 1 82 ? -11.102 -21.953 -6.207 1 98.69 82 PRO A N 1
ATOM 586 C CA . PRO A 1 82 ? -9.906 -21.234 -6.684 1 98.69 82 PRO A CA 1
ATOM 587 C C . PRO A 1 82 ? -10.188 -19.781 -7.02 1 98.69 82 PRO A C 1
ATOM 589 O O . PRO A 1 82 ? -10.125 -19.391 -8.188 1 98.69 82 PRO A O 1
ATOM 592 N N . LEU A 1 83 ? -10.516 -19 -6.043 1 98.81 83 LEU A N 1
ATOM 593 C CA . LEU A 1 83 ? -10.766 -17.562 -6.121 1 98.81 83 LEU A CA 1
ATOM 594 C C . LEU A 1 83 ? -9.75 -16.781 -5.285 1 98.81 83 LEU A C 1
ATOM 596 O O . LEU A 1 83 ? -9.453 -17.172 -4.152 1 98.81 83 LEU A O 1
ATOM 600 N N . ALA A 1 84 ? -9.219 -15.75 -5.883 1 98.88 84 ALA A N 1
ATOM 601 C CA . ALA A 1 84 ? -8.133 -15.031 -5.227 1 98.88 84 ALA A CA 1
ATOM 602 C C . ALA A 1 84 ? -8.664 -14.094 -4.148 1 98.88 84 ALA A C 1
ATOM 604 O O . ALA A 1 84 ? -7.902 -13.617 -3.299 1 98.88 84 ALA A O 1
ATOM 605 N N . THR A 1 85 ? -9.93 -13.703 -4.188 1 98.75 85 THR A N 1
ATOM 606 C CA . THR A 1 85 ? -10.664 -13 -3.141 1 98.75 85 THR A CA 1
ATOM 607 C C . THR A 1 85 ? -12.086 -13.531 -3.027 1 98.75 85 THR A C 1
ATOM 609 O O . THR A 1 85 ? -12.57 -14.227 -3.924 1 98.75 85 THR A O 1
ATOM 612 N N . SER A 1 86 ? -12.758 -13.234 -1.92 1 98.62 86 SER A N 1
ATOM 613 C CA . SER A 1 86 ? -14.172 -13.594 -1.784 1 98.62 86 SER A CA 1
ATOM 614 C C . SER A 1 86 ? -15.07 -12.57 -2.469 1 98.62 86 SER A C 1
ATOM 616 O O . SER A 1 86 ? -15.094 -11.398 -2.088 1 98.62 86 SER A O 1
ATOM 618 N N . PRO A 1 87 ? -15.812 -13.016 -3.514 1 98.62 87 PRO A N 1
ATOM 619 C CA . PRO A 1 87 ? -16.797 -12.102 -4.105 1 98.62 87 PRO A CA 1
ATOM 620 C C . PRO A 1 87 ? -17.859 -11.656 -3.115 1 98.62 87 PRO A C 1
ATOM 622 O O . PRO A 1 87 ? -18.328 -10.516 -3.174 1 98.62 87 PRO A O 1
ATOM 625 N N . LEU A 1 88 ? -18.25 -12.531 -2.156 1 98.5 88 LEU A N 1
ATOM 626 C CA . LEU A 1 88 ? -19.25 -12.25 -1.136 1 98.5 88 LEU A CA 1
ATOM 627 C C . LEU A 1 88 ? -18.594 -11.656 0.11 1 98.5 88 LEU A C 1
ATOM 629 O O . LEU A 1 88 ? -17.406 -11.859 0.354 1 98.5 88 LEU A O 1
ATOM 633 N N . PRO A 1 89 ? -19.359 -10.867 0.866 1 97.25 89 PRO A N 1
ATOM 634 C CA . PRO A 1 89 ? -18.812 -10.391 2.139 1 97.25 89 PRO A CA 1
ATOM 635 C C . PRO A 1 89 ? -18.281 -11.523 3.016 1 97.25 89 PRO A C 1
ATOM 637 O O . PRO A 1 89 ? -18.906 -12.578 3.105 1 97.25 89 PRO A O 1
ATOM 640 N N . ALA A 1 90 ? -17.125 -11.336 3.572 1 96.44 90 ALA A N 1
ATOM 641 C CA . ALA A 1 90 ? -16.484 -12.336 4.426 1 96.44 90 ALA A CA 1
ATOM 642 C C . ALA A 1 90 ? -16.016 -11.719 5.738 1 96.44 90 ALA A C 1
ATOM 644 O O . ALA A 1 90 ? -15.656 -10.539 5.785 1 96.44 90 ALA A O 1
ATOM 645 N N . HIS A 1 91 ? -16.094 -12.438 6.805 1 94.25 91 HIS A N 1
ATOM 646 C CA . HIS A 1 91 ? -15.531 -12.125 8.117 1 94.25 91 HIS A CA 1
ATOM 647 C C . HIS A 1 91 ? -14.516 -13.172 8.555 1 94.25 91 HIS A C 1
ATOM 649 O O . HIS A 1 91 ? -14.836 -14.07 9.336 1 94.25 91 HIS A O 1
ATOM 655 N N . PRO A 1 92 ? -13.32 -12.977 8.07 1 96.25 92 PRO A N 1
ATOM 656 C CA . PRO A 1 92 ? -12.32 -14.023 8.281 1 96.25 92 PRO A CA 1
ATOM 657 C C . PRO A 1 92 ? -12.047 -14.305 9.758 1 96.25 92 PRO A C 1
ATOM 659 O O . PRO A 1 92 ? -12.172 -13.406 10.594 1 96.25 92 PRO A O 1
ATOM 662 N N . THR A 1 93 ? -11.758 -15.523 10 1 97.19 93 THR A N 1
ATOM 663 C CA . THR A 1 93 ? -11.406 -16 11.336 1 97.19 93 THR A CA 1
ATOM 664 C C . THR A 1 93 ? -9.93 -16.391 11.398 1 97.19 93 THR A C 1
ATOM 666 O O . THR A 1 93 ? -9.461 -17.219 10.617 1 97.19 93 THR A O 1
ATOM 669 N N . VAL A 1 94 ? -9.227 -15.859 12.344 1 96.25 94 VAL A N 1
ATOM 670 C CA . VAL A 1 94 ? -7.789 -16.078 12.445 1 96.25 94 VAL A CA 1
ATOM 671 C C . VAL A 1 94 ? -7.516 -17.516 12.883 1 96.25 94 VAL A C 1
ATOM 673 O O . VAL A 1 94 ? -8.164 -18.031 13.797 1 96.25 94 VAL A O 1
ATOM 676 N N . SER A 1 95 ? -6.555 -18.172 12.242 1 95.81 95 SER A N 1
ATOM 677 C CA . SER A 1 95 ? -6.102 -19.5 12.625 1 95.81 95 SER A CA 1
ATOM 678 C C . SER A 1 95 ? -5.492 -19.5 14.023 1 95.81 95 SER A C 1
ATOM 680 O O . SER A 1 95 ? -4.879 -18.516 14.438 1 95.81 95 SER A O 1
ATOM 682 N N . PRO A 1 96 ? -5.684 -20.703 14.711 1 92.62 96 PRO A N 1
ATOM 683 C CA . PRO A 1 96 ? -5.16 -20.766 16.078 1 92.62 96 PRO A CA 1
ATOM 684 C C . PRO A 1 96 ? -3.65 -20.984 16.109 1 92.62 96 PRO A C 1
ATOM 686 O O . PRO A 1 96 ? -3.193 -22.078 16.438 1 92.62 96 PRO A O 1
ATOM 689 N N . SER A 1 97 ? -2.904 -20.203 15.688 1 93.25 97 SER A N 1
ATOM 690 C CA . SER A 1 97 ? -1.445 -20.156 15.727 1 93.25 97 SER A CA 1
ATOM 691 C C . SER A 1 97 ? -0.945 -18.922 16.453 1 93.25 97 SER A C 1
ATOM 693 O O . SER A 1 97 ? -1.424 -17.812 16.219 1 93.25 97 SER A O 1
ATOM 695 N N . PRO A 1 98 ? -0.011 -19.156 17.406 1 94.06 98 PRO A N 1
ATOM 696 C CA . PRO A 1 98 ? 0.547 -17.984 18.078 1 94.06 98 PRO A CA 1
ATOM 697 C C . PRO A 1 98 ? 1.117 -16.953 17.109 1 94.06 98 PRO A C 1
ATOM 699 O O . PRO A 1 98 ? 0.984 -15.742 17.328 1 94.06 98 PRO A O 1
ATOM 702 N N . ARG A 1 99 ? 1.683 -17.406 16.016 1 93.75 99 ARG A N 1
ATOM 703 C CA . ARG A 1 99 ? 2.24 -16.5 15.008 1 93.75 99 ARG A CA 1
ATOM 704 C C . ARG A 1 99 ? 1.145 -15.664 14.359 1 93.75 99 ARG A C 1
ATOM 706 O O . ARG A 1 99 ? 1.29 -14.445 14.219 1 93.75 99 ARG A O 1
ATOM 713 N N . TYR A 1 100 ? 0.089 -16.297 14.008 1 93.69 100 TYR A N 1
ATOM 714 C CA . TYR A 1 100 ? -0.98 -15.594 13.312 1 93.69 100 TYR A CA 1
ATOM 715 C C . TYR A 1 100 ? -1.721 -14.648 14.25 1 93.69 100 TYR A C 1
ATOM 717 O O . TYR A 1 100 ? -2.15 -13.562 13.836 1 93.69 100 TYR A O 1
ATOM 725 N N . HIS A 1 101 ? -1.821 -15.055 15.492 1 95.5 101 HIS A N 1
ATOM 726 C CA . HIS A 1 101 ? -2.406 -14.148 16.469 1 95.5 101 HIS A CA 1
ATOM 727 C C . HIS A 1 101 ? -1.544 -12.906 16.656 1 95.5 101 HIS A C 1
ATOM 729 O O . HIS A 1 101 ? -2.064 -11.789 16.734 1 95.5 101 HIS A O 1
ATOM 735 N N . ARG A 1 102 ? -0.248 -13.109 16.719 1 95.19 102 ARG A N 1
ATOM 736 C CA . ARG A 1 102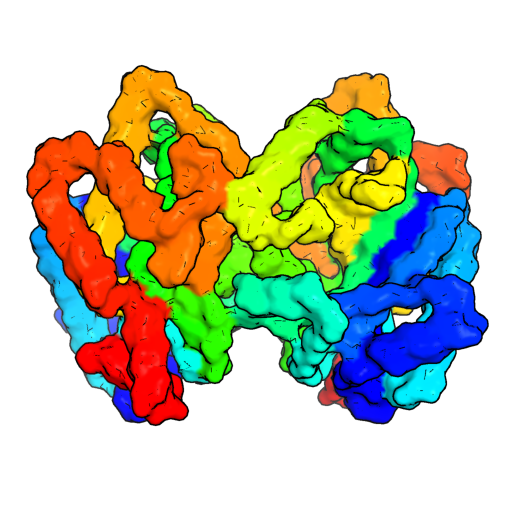 ? 0.668 -11.984 16.828 1 95.19 102 ARG A CA 1
ATOM 737 C C . ARG A 1 102 ? 0.563 -11.078 15.609 1 95.19 102 ARG A C 1
ATOM 739 O O . ARG A 1 102 ? 0.636 -9.852 15.727 1 95.19 102 ARG A O 1
ATOM 746 N N . MET A 1 103 ? 0.396 -11.695 14.453 1 95.12 103 MET A N 1
ATOM 747 C CA . MET A 1 103 ? 0.26 -10.93 13.219 1 95.12 103 MET A CA 1
ATOM 748 C C . MET A 1 103 ? -0.969 -10.031 13.266 1 95.12 103 MET A C 1
ATOM 750 O O . MET A 1 103 ? -0.882 -8.836 12.977 1 95.12 103 MET A O 1
ATOM 754 N N . VAL A 1 104 ? -2.076 -10.594 13.664 1 94.56 104 VAL A N 1
ATOM 755 C CA . VAL A 1 104 ? -3.324 -9.844 13.68 1 94.56 104 VAL A CA 1
ATOM 756 C C . VAL A 1 104 ? -3.266 -8.766 14.766 1 94.56 104 VAL A C 1
ATOM 758 O O . VAL A 1 104 ? -3.764 -7.656 14.578 1 94.56 104 VAL A O 1
ATOM 761 N N . GLU A 1 105 ? -2.654 -9.141 15.852 1 93.81 105 GLU A N 1
ATOM 762 C CA . GLU A 1 105 ? -2.494 -8.156 16.922 1 93.81 105 GLU A CA 1
ATOM 763 C C . GLU A 1 105 ? -1.647 -6.977 16.469 1 93.81 105 GLU A C 1
ATOM 765 O O . GLU A 1 105 ? -1.976 -5.824 16.766 1 93.81 105 GLU A O 1
ATOM 770 N N . GLN A 1 106 ? -0.643 -7.254 15.758 1 94.5 106 GLN A N 1
ATOM 771 C CA . GLN A 1 106 ? 0.303 -6.219 15.359 1 94.5 106 GLN A CA 1
ATOM 772 C C . GLN A 1 106 ? -0.244 -5.398 14.195 1 94.5 106 GLN A C 1
ATOM 774 O O . GLN A 1 106 ? -0.081 -4.176 14.164 1 94.5 106 GLN A O 1
ATOM 779 N N . PHE A 1 107 ? -0.961 -5.957 13.281 1 96.94 107 PHE A N 1
ATOM 780 C CA . PHE A 1 107 ? -1.252 -5.27 12.031 1 96.94 107 PHE A CA 1
ATOM 781 C C . PHE A 1 107 ? -2.709 -4.824 11.984 1 96.94 107 PHE A C 1
ATOM 783 O O . PHE A 1 107 ? -3.131 -4.164 11.031 1 96.94 107 PHE A O 1
ATOM 790 N N . GLY A 1 108 ? -3.514 -5.199 13.055 1 95.38 108 GLY A N 1
ATOM 791 C CA . GLY A 1 108 ? -4.867 -4.68 13.188 1 95.38 108 GLY A CA 1
ATOM 792 C C . GLY A 1 108 ? -5.77 -5.059 12.031 1 95.38 108 GLY A C 1
ATOM 793 O O . GLY A 1 108 ? -5.844 -6.23 11.648 1 95.38 108 GLY A O 1
ATOM 794 N N . LEU A 1 109 ? -6.5 -4.043 11.508 1 95.38 109 LEU A N 1
ATOM 795 C CA . LEU A 1 109 ? -7.5 -4.246 10.469 1 95.38 109 LEU A CA 1
ATOM 796 C C . LEU A 1 109 ? -6.875 -4.887 9.234 1 95.38 109 LEU A C 1
ATOM 798 O O . LEU A 1 109 ? -7.52 -5.691 8.555 1 95.38 109 LEU A O 1
ATOM 802 N N . THR A 1 110 ? -5.59 -4.555 8.891 1 95.5 110 THR A N 1
ATOM 803 C CA . THR A 1 110 ? -4.887 -5.145 7.762 1 95.5 110 THR A CA 1
ATOM 804 C C . THR A 1 110 ? -4.805 -6.66 7.91 1 95.5 110 THR A C 1
ATOM 806 O O . THR A 1 110 ? -5.098 -7.398 6.965 1 95.5 110 THR A O 1
ATOM 809 N N . GLY A 1 111 ? -4.461 -7.129 9.125 1 94.94 111 GLY A N 1
ATOM 810 C CA . GLY A 1 111 ? -4.363 -8.555 9.375 1 94.94 111 GLY A CA 1
ATOM 811 C C . GLY A 1 111 ? -5.707 -9.258 9.383 1 94.94 111 GLY A C 1
ATOM 812 O O . GLY A 1 111 ? -5.848 -10.352 8.828 1 94.94 111 GLY A O 1
ATOM 813 N N . VAL A 1 112 ? -6.668 -8.594 9.922 1 93.69 112 VAL A N 1
ATOM 814 C CA . VAL A 1 112 ? -7.996 -9.18 10.094 1 93.69 112 VAL A CA 1
ATOM 815 C C . VAL A 1 112 ? -8.648 -9.391 8.734 1 93.69 112 VAL A C 1
ATOM 817 O O . VAL A 1 112 ? -9.336 -10.398 8.516 1 93.69 112 VAL A O 1
ATOM 820 N N . GLU A 1 113 ? -8.406 -8.477 7.848 1 94.25 113 GLU A N 1
ATOM 821 C CA . GLU A 1 113 ? -9.125 -8.477 6.578 1 94.25 113 GLU A CA 1
ATOM 822 C C . GLU A 1 113 ? -8.391 -9.297 5.527 1 94.25 113 GLU A C 1
ATOM 824 O O . GLU A 1 113 ? -8.898 -9.508 4.426 1 94.25 113 GLU A O 1
ATOM 829 N N . GLN A 1 114 ? -7.219 -9.781 5.852 1 96 114 GLN A N 1
ATOM 830 C CA . GLN A 1 114 ? -6.371 -10.414 4.844 1 96 114 GLN A CA 1
ATOM 831 C C . GLN A 1 114 ? -6.879 -11.805 4.492 1 96 114 GLN A C 1
ATOM 833 O O . GLN A 1 114 ? -6.465 -12.797 5.098 1 96 114 GLN A O 1
ATOM 838 N N . LEU A 1 115 ? -7.777 -11.914 3.59 1 97.69 115 LEU A N 1
ATOM 839 C CA . LEU A 1 115 ? -8.25 -13.164 3.01 1 97.69 115 LEU A CA 1
ATOM 840 C C . LEU A 1 115 ? -8.078 -13.164 1.495 1 97.69 115 LEU A C 1
ATOM 842 O O . LEU A 1 115 ? -9.016 -12.836 0.76 1 97.69 115 LEU A O 1
ATOM 846 N N . THR A 1 116 ? -6.871 -13.391 1.037 1 98.5 116 THR A N 1
ATOM 847 C CA . THR A 1 116 ? -6.512 -13.43 -0.375 1 98.5 116 THR A CA 1
ATOM 848 C C . THR A 1 116 ? -5.746 -14.711 -0.702 1 98.5 116 THR A C 1
ATOM 850 O O . THR A 1 116 ? -5.031 -15.242 0.146 1 98.5 116 THR A O 1
ATOM 853 N N . CYS A 1 117 ? -5.891 -15.195 -1.87 1 98.81 117 CYS A N 1
ATOM 854 C CA . CYS A 1 117 ? -5.285 -16.453 -2.289 1 98.81 117 CYS A CA 1
ATOM 855 C C . CYS A 1 117 ? -4.34 -16.234 -3.467 1 98.81 117 CYS A C 1
ATOM 857 O O . CYS A 1 117 ? -4.77 -15.805 -4.539 1 98.81 117 CYS A O 1
ATOM 859 N N . GLY A 1 118 ? -3.074 -16.562 -3.277 1 98.75 118 GLY A N 1
ATOM 860 C CA . GLY A 1 118 ? -2.066 -16.406 -4.312 1 98.75 118 GLY A CA 1
ATOM 861 C C . GLY A 1 118 ? -1.592 -17.734 -4.883 1 98.75 118 GLY A C 1
ATOM 862 O O . GLY A 1 118 ? -2.057 -18.797 -4.465 1 98.75 118 GLY A O 1
ATOM 863 N N . CYS A 1 119 ? -0.852 -17.656 -5.91 1 98.81 119 CYS A N 1
ATOM 864 C CA . CYS A 1 119 ? -0.082 -18.734 -6.527 1 98.81 119 CYS A CA 1
ATOM 865 C C . CYS A 1 119 ? 1.406 -18.406 -6.531 1 98.81 119 CYS A C 1
ATOM 867 O O . CYS A 1 119 ? 1.824 -17.406 -7.121 1 98.81 119 CYS A O 1
ATOM 869 N N . HIS A 1 120 ? 2.18 -19.188 -5.816 1 98.75 120 HIS A N 1
ATOM 870 C CA . HIS A 1 120 ? 3.615 -18.953 -5.723 1 98.75 120 HIS A CA 1
ATOM 871 C C . HIS A 1 120 ? 4.395 -20 -6.508 1 98.75 120 HIS A C 1
ATOM 873 O O . HIS A 1 120 ? 4.137 -21.203 -6.375 1 98.75 120 HIS A O 1
ATOM 879 N N . VAL A 1 121 ? 5.332 -19.531 -7.293 1 98.94 121 VAL A N 1
ATOM 880 C CA . VAL A 1 121 ? 6.129 -20.438 -8.117 1 98.94 121 VAL A CA 1
ATOM 881 C C . VAL A 1 121 ? 7.574 -20.438 -7.617 1 98.94 121 VAL A C 1
ATOM 883 O O . VAL A 1 121 ? 8.195 -19.391 -7.484 1 98.94 121 VAL A O 1
ATOM 886 N N . HIS A 1 122 ? 8.031 -21.609 -7.312 1 98.81 122 HIS A N 1
ATOM 887 C CA . HIS A 1 122 ? 9.422 -21.844 -6.945 1 98.81 122 HIS A CA 1
ATOM 888 C C . HIS A 1 122 ? 10.227 -22.359 -8.125 1 98.81 122 HIS A C 1
ATOM 890 O O . HIS A 1 122 ? 9.836 -23.344 -8.766 1 98.81 122 HIS A O 1
ATOM 896 N N . VAL A 1 123 ? 11.297 -21.703 -8.43 1 98.88 123 VAL A N 1
ATOM 897 C CA . VAL A 1 123 ? 12.211 -22.156 -9.469 1 98.88 123 VAL A CA 1
ATOM 898 C C . VAL A 1 123 ? 13.617 -22.312 -8.883 1 98.88 123 VAL A C 1
ATOM 900 O O . VAL A 1 123 ? 14.125 -21.391 -8.234 1 98.88 123 VAL A O 1
ATOM 903 N N . ALA A 1 124 ? 14.227 -23.422 -9.102 1 98.56 124 ALA A N 1
ATOM 904 C CA . ALA A 1 124 ? 15.531 -23.75 -8.516 1 98.56 124 ALA A CA 1
ATOM 905 C C . ALA A 1 124 ? 16.625 -22.828 -9.07 1 98.56 124 ALA A C 1
ATOM 907 O O . ALA A 1 124 ? 16.609 -22.484 -10.25 1 98.56 124 ALA A O 1
ATOM 908 N N . VAL A 1 125 ? 17.516 -22.406 -8.25 1 98.5 125 VAL A N 1
ATOM 909 C CA . VAL A 1 125 ? 18.719 -21.656 -8.625 1 98.5 125 VAL A CA 1
ATOM 910 C C . VAL A 1 125 ? 19.938 -22.328 -8 1 98.5 125 VAL A C 1
ATOM 912 O O . VAL A 1 125 ? 19.828 -23.094 -7.035 1 98.5 125 VAL A O 1
ATOM 915 N N . GLY A 1 126 ? 21.109 -22.016 -8.516 1 97.62 126 GLY A N 1
ATOM 916 C CA . GLY A 1 126 ? 22.312 -22.75 -8.133 1 97.62 126 GLY A CA 1
ATOM 917 C C . GLY A 1 126 ? 22.984 -22.172 -6.902 1 97.62 126 GLY A C 1
ATOM 918 O O . GLY A 1 126 ? 23.812 -22.828 -6.273 1 97.62 126 GLY A O 1
ATOM 919 N N . SER A 1 127 ? 22.719 -21 -6.555 1 97.69 127 SER A N 1
ATOM 920 C CA . SER A 1 127 ? 23.312 -20.312 -5.41 1 97.69 127 SER A CA 1
ATOM 921 C C . SER A 1 127 ? 22.531 -19.078 -5.031 1 97.69 127 SER A C 1
ATOM 923 O O . SER A 1 127 ? 21.641 -18.641 -5.773 1 97.69 127 SER A O 1
ATOM 925 N N . GLY A 1 128 ? 22.828 -18.594 -3.855 1 97.88 128 GLY A N 1
ATOM 926 C CA . GLY A 1 128 ? 22.25 -17.328 -3.445 1 97.88 128 GLY A CA 1
ATOM 927 C C . GLY A 1 128 ? 22.609 -16.188 -4.379 1 97.88 128 GLY A C 1
ATOM 928 O O . GLY A 1 128 ? 21.766 -15.32 -4.66 1 97.88 128 GLY A O 1
ATOM 929 N N . GLU A 1 129 ? 23.844 -16.188 -4.836 1 98.5 129 GLU A N 1
ATOM 930 C CA . GLU A 1 129 ? 24.297 -15.164 -5.773 1 98.5 129 GLU A CA 1
ATOM 931 C C . GLU A 1 129 ? 23.5 -15.211 -7.074 1 98.5 129 GLU A C 1
ATOM 933 O O . GLU A 1 129 ? 23.047 -14.18 -7.578 1 98.5 129 GLU A O 1
ATOM 938 N N . GLU A 1 130 ? 23.328 -16.422 -7.613 1 98.81 130 GLU A N 1
ATOM 939 C CA . GLU A 1 130 ? 22.5 -16.578 -8.805 1 98.81 130 GLU A CA 1
ATOM 940 C C . GLU A 1 130 ? 21.062 -16.156 -8.539 1 98.81 130 GLU A C 1
ATOM 942 O O . GLU A 1 130 ? 20.438 -15.492 -9.375 1 98.81 130 GLU A O 1
ATOM 947 N N . GLY A 1 131 ? 20.531 -16.531 -7.363 1 98.88 131 GLY A N 1
ATOM 948 C CA . GLY A 1 131 ? 19.172 -16.172 -6.996 1 98.88 131 GLY A CA 1
ATOM 949 C C . GLY A 1 131 ? 18.953 -14.664 -6.992 1 98.88 131 GLY A C 1
ATOM 950 O O . GLY A 1 131 ? 17.969 -14.18 -7.547 1 98.88 131 GLY A O 1
ATOM 951 N N . VAL A 1 132 ? 19.891 -13.914 -6.402 1 98.88 132 VAL A N 1
ATOM 952 C CA . VAL A 1 132 ? 19.75 -12.469 -6.332 1 98.88 132 VAL A CA 1
ATOM 953 C C . VAL A 1 132 ? 19.922 -11.859 -7.723 1 98.88 132 VAL A C 1
ATOM 955 O O . VAL A 1 132 ? 19.219 -10.922 -8.086 1 98.88 132 VAL A O 1
ATOM 958 N N . ALA A 1 133 ? 20.859 -12.406 -8.516 1 98.88 133 ALA A N 1
ATOM 959 C CA . ALA A 1 133 ? 21.016 -11.953 -9.898 1 98.88 133 ALA A CA 1
ATOM 960 C C . ALA A 1 133 ? 19.703 -12.125 -10.68 1 98.88 133 ALA A C 1
ATOM 962 O O . ALA A 1 133 ? 19.359 -11.273 -11.492 1 98.88 133 ALA A O 1
ATOM 963 N N . VAL A 1 134 ? 19.031 -13.234 -10.422 1 98.94 134 VAL A N 1
ATOM 964 C CA . VAL A 1 134 ? 17.75 -13.516 -11.055 1 98.94 134 VAL A CA 1
ATOM 965 C C . VAL A 1 134 ? 16.703 -12.516 -10.57 1 98.94 134 VAL A C 1
ATOM 967 O O . VAL A 1 134 ? 16 -11.891 -11.383 1 98.94 134 VAL A O 1
ATOM 970 N N . LEU A 1 135 ? 16.625 -12.312 -9.234 1 98.94 135 LEU A N 1
ATOM 971 C CA . LEU A 1 135 ? 15.672 -11.359 -8.68 1 98.94 135 LEU A CA 1
ATOM 972 C C . LEU A 1 135 ? 15.82 -10 -9.344 1 98.94 135 LEU A C 1
ATOM 974 O O . LEU A 1 135 ? 14.82 -9.367 -9.719 1 98.94 135 LEU A O 1
ATOM 978 N N . ASP A 1 136 ? 17.031 -9.57 -9.562 1 98.88 136 ASP A N 1
ATOM 979 C CA . ASP A 1 136 ? 17.328 -8.25 -10.109 1 98.88 136 ASP A CA 1
ATOM 980 C C . ASP A 1 136 ? 16.844 -8.117 -11.547 1 98.88 136 ASP A C 1
ATOM 982 O O . ASP A 1 136 ? 16.5 -7.023 -12 1 98.88 136 ASP A O 1
ATOM 986 N N . ARG A 1 137 ? 16.75 -9.211 -12.266 1 98.88 137 ARG A N 1
ATOM 987 C CA . ARG A 1 137 ? 16.578 -9.141 -13.711 1 98.88 137 ARG A CA 1
ATOM 988 C C . ARG A 1 137 ? 15.141 -9.469 -14.117 1 98.88 137 ARG A C 1
ATOM 990 O O . ARG A 1 137 ? 14.727 -9.188 -15.242 1 98.88 137 ARG A O 1
ATOM 997 N N . ILE A 1 138 ? 14.328 -10.039 -13.172 1 98.94 138 ILE A N 1
ATOM 998 C CA . ILE A 1 138 ? 12.992 -10.461 -13.586 1 98.94 138 ILE A CA 1
ATOM 999 C C . ILE A 1 138 ? 11.969 -9.398 -13.195 1 98.94 138 ILE A C 1
ATOM 1001 O O . ILE A 1 138 ? 10.797 -9.484 -13.57 1 98.94 138 ILE A O 1
ATOM 1005 N N . ARG A 1 139 ? 12.375 -8.336 -12.508 1 98.81 139 ARG A N 1
ATOM 1006 C CA . ARG A 1 139 ? 11.5 -7.367 -11.852 1 98.81 139 ARG A CA 1
ATOM 1007 C C . ARG A 1 139 ? 10.492 -6.781 -12.836 1 98.81 139 ARG A C 1
ATOM 1009 O O . ARG A 1 139 ? 9.289 -6.785 -12.578 1 98.81 139 ARG A O 1
ATOM 1016 N N . ALA A 1 140 ? 10.906 -6.371 -13.984 1 98.62 140 ALA A N 1
ATOM 1017 C CA . ALA A 1 140 ? 10.07 -5.621 -14.922 1 98.62 140 ALA A CA 1
ATOM 1018 C C . ALA A 1 140 ? 9.086 -6.543 -15.648 1 98.62 140 ALA A C 1
ATOM 1020 O O . ALA A 1 140 ? 8.133 -6.078 -16.281 1 98.62 140 ALA A O 1
ATOM 1021 N N . TRP A 1 141 ? 9.273 -7.871 -15.547 1 98.88 141 TRP A N 1
ATOM 1022 C CA . TRP A 1 141 ? 8.445 -8.828 -16.266 1 98.88 141 TRP A CA 1
ATOM 1023 C C . TRP A 1 141 ? 7.43 -9.477 -15.336 1 98.88 141 TRP A C 1
ATOM 1025 O O . TRP A 1 141 ? 6.641 -10.328 -15.766 1 98.88 141 TRP A O 1
ATOM 1035 N N . LEU A 1 142 ? 7.383 -9.109 -14.055 1 98.94 142 LEU A N 1
ATOM 1036 C CA . LEU A 1 142 ? 6.473 -9.711 -13.086 1 98.94 142 LEU A CA 1
ATOM 1037 C C . LEU A 1 142 ? 5.051 -9.188 -13.281 1 98.94 142 LEU A C 1
ATOM 1039 O O . LEU A 1 142 ? 4.086 -9.945 -13.172 1 98.94 142 LEU A O 1
ATOM 1043 N N . PRO A 1 143 ? 4.852 -7.875 -13.672 1 98.88 143 PRO A N 1
ATOM 1044 C CA . PRO A 1 143 ? 3.492 -7.355 -13.828 1 98.88 143 PRO A CA 1
ATOM 1045 C C . PRO A 1 143 ? 2.693 -8.102 -14.891 1 98.88 143 PRO A C 1
ATOM 1047 O O . PRO A 1 143 ? 1.524 -8.43 -14.672 1 98.88 143 PRO A O 1
ATOM 1050 N N . PRO A 1 144 ? 3.266 -8.508 -16.031 1 98.88 144 PRO A N 1
ATOM 1051 C CA . PRO A 1 144 ? 2.504 -9.297 -17 1 98.88 144 PRO A CA 1
ATOM 1052 C C . PRO A 1 144 ? 2.025 -10.633 -16.422 1 98.88 144 PRO A C 1
ATOM 1054 O O . PRO A 1 144 ? 0.954 -11.117 -16.797 1 98.88 144 PRO A O 1
ATOM 1057 N N . LEU A 1 145 ? 2.83 -11.25 -15.531 1 98.94 145 LEU A N 1
ATOM 1058 C CA . LEU A 1 145 ? 2.404 -12.492 -14.883 1 98.94 145 LEU A CA 1
ATOM 1059 C C . LEU A 1 145 ? 1.166 -12.258 -14.023 1 98.94 145 LEU A C 1
ATOM 1061 O O . LEU A 1 145 ? 0.259 -13.094 -14 1 98.94 145 LEU A O 1
ATOM 1065 N N . LEU A 1 146 ? 1.167 -11.117 -13.344 1 98.94 146 LEU A N 1
ATOM 1066 C CA . LEU A 1 146 ? -0.004 -10.75 -12.555 1 98.94 146 LEU A CA 1
ATOM 1067 C C . LEU A 1 146 ? -1.231 -10.586 -13.445 1 98.94 146 LEU A C 1
ATOM 1069 O O . LEU A 1 146 ? -2.303 -11.117 -13.141 1 98.94 146 LEU A O 1
ATOM 1073 N N . ALA A 1 147 ? -1.059 -9.922 -14.539 1 98.88 147 ALA A N 1
ATOM 1074 C CA . ALA A 1 147 ? -2.168 -9.703 -15.461 1 98.88 147 ALA A CA 1
ATOM 1075 C C . ALA A 1 147 ? -2.734 -11.031 -15.969 1 98.88 147 ALA A C 1
ATOM 1077 O O . ALA A 1 147 ? -3.953 -11.227 -15.977 1 98.88 147 ALA A O 1
ATOM 1078 N N . LEU A 1 148 ? -1.854 -11.961 -16.25 1 98.56 148 LEU A N 1
ATOM 1079 C CA . LEU A 1 148 ? -2.217 -13.273 -16.781 1 98.56 148 LEU A CA 1
ATOM 1080 C C . LEU A 1 148 ? -3 -14.07 -15.742 1 98.56 148 LEU A C 1
ATOM 1082 O O . LEU A 1 148 ? -3.881 -14.859 -16.094 1 98.56 148 LEU A O 1
ATOM 1086 N N . SER A 1 149 ? -2.686 -13.844 -14.516 1 98.88 149 SER A N 1
ATOM 1087 C CA . SER A 1 149 ? -3.24 -14.68 -13.453 1 98.88 149 SER A CA 1
ATOM 1088 C C . SER A 1 149 ? -4.441 -14 -12.797 1 98.88 149 SER A C 1
ATOM 1090 O O . SER A 1 149 ? -5.02 -14.539 -11.852 1 98.88 149 SER A O 1
ATOM 1092 N N . SER A 1 150 ? -4.863 -12.82 -13.281 1 98.88 150 SER A N 1
ATOM 1093 C CA . SER A 1 150 ? -5.871 -12.023 -12.586 1 98.88 150 SER A CA 1
ATOM 1094 C C . SER A 1 150 ? -7.141 -12.836 -12.344 1 98.88 150 SER A C 1
ATOM 1096 O O . SER A 1 150 ? -7.695 -13.43 -13.273 1 98.88 150 SER A O 1
ATOM 1098 N N . ASN A 1 151 ? -7.613 -12.906 -11.086 1 98.94 151 ASN A N 1
ATOM 1099 C CA . ASN A 1 151 ? -8.703 -13.773 -10.664 1 98.94 151 ASN A CA 1
ATOM 1100 C C . ASN A 1 151 ? -9.422 -13.219 -9.438 1 98.94 151 ASN A C 1
ATOM 1102 O O . ASN A 1 151 ? -9.93 -13.977 -8.609 1 98.94 151 ASN A O 1
ATOM 1106 N N . SER A 1 152 ? -9.477 -11.883 -9.266 1 98.88 152 SER A N 1
ATOM 1107 C CA . SER A 1 152 ? -10.094 -11.297 -8.086 1 98.88 152 SER A CA 1
ATOM 1108 C C . SER A 1 152 ? -10.727 -9.945 -8.398 1 98.88 152 SER A C 1
ATOM 1110 O O . SER A 1 152 ? -10.359 -8.93 -7.809 1 98.88 152 SER A O 1
ATOM 1112 N N . PRO A 1 153 ? -11.766 -9.938 -9.242 1 98.81 153 PRO A N 1
ATOM 1113 C CA . PRO A 1 153 ? -12.414 -8.672 -9.609 1 98.81 153 PRO A CA 1
ATOM 1114 C C . PRO A 1 153 ? -13.383 -8.172 -8.539 1 98.81 153 PRO A C 1
ATOM 1116 O O . PRO A 1 153 ? -13.719 -6.988 -8.508 1 98.81 153 PRO A O 1
ATOM 1119 N N . PHE A 1 154 ? -13.852 -9.062 -7.676 1 98.75 154 PHE A N 1
ATOM 1120 C CA . PHE A 1 154 ? -14.812 -8.711 -6.641 1 98.75 154 PHE A CA 1
ATOM 1121 C C . PHE A 1 154 ? -14.188 -8.797 -5.258 1 98.75 154 PHE A C 1
ATOM 1123 O O . PHE A 1 154 ? -13.25 -9.57 -5.043 1 98.75 154 PHE A O 1
ATOM 1130 N N . TRP A 1 155 ? -14.617 -8.016 -4.359 1 97.5 155 TRP A N 1
ATOM 1131 C CA . TRP A 1 155 ? -14.156 -7.98 -2.975 1 97.5 155 TRP A CA 1
ATOM 1132 C C . TRP A 1 155 ? -15.281 -7.566 -2.035 1 97.5 155 TRP A C 1
ATOM 1134 O O . TRP A 1 155 ? -15.82 -6.465 -2.15 1 97.5 155 TRP A O 1
ATOM 1144 N N . ASN A 1 156 ? -15.703 -8.414 -1.138 1 95 156 ASN A N 1
ATOM 1145 C CA . ASN A 1 156 ? -16.688 -8.133 -0.095 1 95 156 ASN A CA 1
ATOM 1146 C C . ASN A 1 156 ? -17.984 -7.617 -0.683 1 95 156 ASN A C 1
ATOM 1148 O O . ASN A 1 156 ? -18.547 -6.629 -0.202 1 95 156 ASN A O 1
ATOM 1152 N N . GLY A 1 157 ? -18.406 -8.211 -1.736 1 96.44 157 GLY A N 1
ATOM 1153 C CA . GLY A 1 157 ? -19.719 -7.93 -2.293 1 96.44 157 GLY A CA 1
ATOM 1154 C C . GLY A 1 157 ? -19.703 -6.848 -3.355 1 96.44 157 GLY A C 1
ATOM 1155 O O . GLY A 1 157 ? -20.734 -6.484 -3.902 1 96.44 157 GLY A O 1
ATOM 1156 N N . HIS A 1 158 ? -18.469 -6.367 -3.74 1 95.56 158 HIS A N 1
ATOM 1157 C CA . HIS A 1 158 ? -18.391 -5.238 -4.66 1 95.56 158 HIS A CA 1
ATOM 1158 C C . HIS A 1 158 ? -17.531 -5.586 -5.875 1 95.56 158 HIS A C 1
ATOM 1160 O O . HIS A 1 158 ? -16.531 -6.289 -5.75 1 95.56 158 HIS A O 1
ATOM 1166 N N . ASP A 1 159 ? -18.031 -5.168 -7.023 1 97.06 159 ASP A N 1
ATOM 1167 C CA . ASP A 1 159 ? -17.109 -5.094 -8.156 1 97.06 159 ASP A CA 1
ATOM 1168 C C . ASP A 1 159 ? -16.062 -4.004 -7.945 1 97.06 159 ASP A C 1
ATOM 1170 O O . ASP A 1 159 ? -16.406 -2.818 -7.895 1 97.06 159 ASP A O 1
ATOM 1174 N N . THR A 1 160 ? -14.859 -4.344 -7.84 1 98 160 THR A N 1
ATOM 1175 C CA . THR A 1 160 ? -13.805 -3.414 -7.457 1 98 160 THR A CA 1
ATOM 1176 C C . THR A 1 160 ? -13.336 -2.604 -8.664 1 98 160 THR A C 1
ATOM 1178 O O . THR A 1 160 ? -12.617 -1.612 -8.508 1 98 160 THR A O 1
ATOM 1181 N N . ARG A 1 161 ? -13.617 -3.031 -9.883 1 97.25 161 ARG A N 1
ATOM 1182 C CA . ARG A 1 161 ? -13.156 -2.533 -11.172 1 97.25 161 ARG A CA 1
ATOM 1183 C C . ARG A 1 161 ? -11.711 -2.945 -11.43 1 97.25 161 ARG A C 1
ATOM 1185 O O . ARG A 1 161 ? -11.086 -2.486 -12.391 1 97.25 161 ARG A O 1
ATOM 1192 N N . TYR A 1 162 ? -11.125 -3.779 -10.625 1 98.62 162 TYR A N 1
ATOM 1193 C CA . TYR A 1 162 ? -9.812 -4.391 -10.836 1 98.62 162 TYR A CA 1
ATOM 1194 C C . TYR A 1 162 ? -9.961 -5.801 -11.406 1 98.62 162 TYR A C 1
ATOM 1196 O O . TYR A 1 162 ? -10.984 -6.457 -11.195 1 98.62 162 TYR A O 1
ATOM 1204 N N . ALA A 1 163 ? -8.93 -6.184 -12.125 1 98.81 163 ALA A N 1
ATOM 1205 C CA . ALA A 1 163 ? -8.844 -7.59 -12.508 1 98.81 163 ALA A CA 1
ATOM 1206 C C . ALA A 1 163 ? -8.266 -8.43 -11.367 1 98.81 163 ALA A C 1
ATOM 1208 O O . ALA A 1 163 ? -8.656 -9.586 -11.18 1 98.81 163 ALA A O 1
ATOM 1209 N N . SER A 1 164 ? -7.359 -7.895 -10.633 1 98.88 164 SER A N 1
ATOM 1210 C CA . SER A 1 164 ? -6.77 -8.5 -9.445 1 98.88 164 SER A CA 1
ATOM 1211 C C . SER A 1 164 ? -6.805 -7.539 -8.258 1 98.88 164 SER A C 1
ATOM 1213 O O . SER A 1 164 ? -5.875 -6.758 -8.062 1 98.88 164 SER A O 1
ATOM 1215 N N . TYR A 1 165 ? -7.859 -7.637 -7.48 1 98.81 165 TYR A N 1
ATOM 1216 C CA . TYR A 1 165 ? -7.938 -6.805 -6.289 1 98.81 165 TYR A CA 1
ATOM 1217 C C . TYR A 1 165 ? -7.125 -7.406 -5.148 1 98.81 165 TYR A C 1
ATOM 1219 O O . TYR A 1 165 ? -6.824 -6.727 -4.164 1 98.81 165 TYR A O 1
ATOM 1227 N N . ARG A 1 166 ? -6.723 -8.672 -5.254 1 98.81 166 ARG A N 1
ATOM 1228 C CA . ARG A 1 166 ? -5.773 -9.266 -4.316 1 98.81 166 ARG A CA 1
ATOM 1229 C C . ARG A 1 166 ? -4.52 -8.398 -4.195 1 98.81 166 ARG A C 1
ATOM 1231 O O . ARG A 1 166 ? -4 -8.203 -3.096 1 98.81 166 ARG A O 1
ATOM 1238 N N . ASN A 1 167 ? -4.012 -7.953 -5.367 1 98.69 167 ASN A N 1
ATOM 1239 C CA . ASN A 1 167 ? -2.809 -7.129 -5.363 1 98.69 167 ASN A CA 1
ATOM 1240 C C . ASN A 1 167 ? -2.979 -5.895 -4.488 1 98.69 167 ASN A C 1
ATOM 1242 O O . ASN A 1 167 ? -2.066 -5.52 -3.748 1 98.69 167 ASN A O 1
ATOM 1246 N N . GLN A 1 168 ? -4.16 -5.242 -4.516 1 98 168 GLN A N 1
ATOM 1247 C CA . GLN A 1 168 ? -4.465 -4.066 -3.701 1 98 168 GLN A CA 1
ATOM 1248 C C . GLN A 1 168 ? -4.504 -4.422 -2.219 1 98 168 GLN A C 1
ATOM 1250 O O . GLN A 1 168 ? -3.994 -3.676 -1.382 1 98 168 GLN A O 1
ATOM 1255 N N . VAL A 1 169 ? -5.117 -5.566 -1.921 1 97.94 169 VAL A N 1
ATOM 1256 C CA . VAL A 1 169 ? -5.227 -5.996 -0.532 1 97.94 169 VAL A CA 1
ATOM 1257 C C . VAL A 1 169 ? -3.846 -6.355 0.009 1 97.94 169 VAL A C 1
ATOM 1259 O O . VAL A 1 169 ? -3.471 -5.926 1.104 1 97.94 169 VAL A O 1
ATOM 1262 N N . TRP A 1 170 ? -3.088 -7.086 -0.783 1 97.69 170 TRP A N 1
ATOM 1263 C CA . TRP A 1 170 ? -1.753 -7.539 -0.406 1 97.69 170 TRP A CA 1
ATOM 1264 C C . TRP A 1 170 ? -0.814 -6.355 -0.201 1 97.69 170 TRP A C 1
ATOM 1266 O O . TRP A 1 170 ? 0.043 -6.379 0.686 1 97.69 170 TRP A O 1
ATOM 1276 N N . GLY A 1 171 ? -0.997 -5.312 -0.944 1 97.31 171 GLY A N 1
ATOM 1277 C CA . GLY A 1 171 ? -0.15 -4.133 -0.896 1 97.31 171 GLY A CA 1
ATOM 1278 C C . GLY A 1 171 ? -0.259 -3.373 0.413 1 97.31 171 GLY A C 1
ATOM 1279 O O . GLY A 1 171 ? 0.561 -2.496 0.698 1 97.31 171 GLY A O 1
ATOM 1280 N N . ARG A 1 172 ? -1.221 -3.752 1.253 1 96.94 172 ARG A N 1
ATOM 1281 C CA . ARG A 1 172 ? -1.397 -3.082 2.537 1 96.94 172 ARG A CA 1
ATOM 1282 C C . ARG A 1 172 ? -0.324 -3.512 3.531 1 96.94 172 ARG A C 1
ATOM 1284 O O . ARG A 1 172 ? -0.101 -2.84 4.543 1 96.94 172 ARG A O 1
ATOM 1291 N N . TRP A 1 173 ? 0.292 -4.68 3.291 1 97.81 173 TRP A N 1
ATOM 1292 C CA . TRP A 1 173 ? 1.456 -5.055 4.09 1 97.81 173 TRP A CA 1
ATOM 1293 C C . TRP A 1 173 ? 2.625 -4.113 3.822 1 97.81 173 TRP A C 1
ATOM 1295 O O . TRP A 1 173 ? 3.002 -3.891 2.668 1 97.81 173 TRP A O 1
ATOM 1305 N N . PRO A 1 174 ? 3.26 -3.588 4.832 1 97.62 174 PRO A N 1
ATOM 1306 C CA . PRO A 1 174 ? 4.297 -2.576 4.613 1 97.62 174 PRO A CA 1
ATOM 1307 C C . PRO A 1 174 ? 5.566 -3.156 3.988 1 97.62 174 PRO A C 1
ATOM 1309 O O . PRO A 1 174 ? 6.434 -2.406 3.533 1 97.62 174 PRO A O 1
ATOM 1312 N N . SER A 1 175 ? 5.707 -4.484 3.961 1 98.19 175 SER A N 1
ATOM 1313 C CA . SER A 1 175 ? 6.898 -5.117 3.402 1 98.19 175 SER A CA 1
ATOM 1314 C C . SER A 1 175 ? 6.645 -5.617 1.985 1 98.19 175 SER A C 1
ATOM 1316 O O . SER A 1 175 ? 7.527 -6.211 1.364 1 98.19 175 SER A O 1
ATOM 1318 N N . ALA A 1 176 ? 5.488 -5.363 1.439 1 98.12 176 ALA A N 1
ATOM 1319 C CA . ALA A 1 176 ? 5.102 -5.949 0.159 1 98.12 176 ALA A CA 1
ATOM 1320 C C . ALA A 1 176 ? 5.527 -5.059 -1.004 1 98.12 176 ALA A C 1
ATOM 1322 O O . ALA A 1 176 ? 5.594 -3.836 -0.862 1 98.12 176 ALA A O 1
ATOM 1323 N N . GLY A 1 177 ? 5.77 -5.688 -2.137 1 97.88 177 GLY A N 1
ATOM 1324 C CA . GLY A 1 177 ? 5.891 -4.934 -3.373 1 97.88 177 GLY A CA 1
ATOM 1325 C C . GLY A 1 177 ? 7.227 -5.129 -4.062 1 97.88 177 GLY A C 1
ATOM 1326 O O . GLY A 1 177 ? 8.031 -5.957 -3.645 1 97.88 177 GLY A O 1
ATOM 1327 N N . PRO A 1 178 ? 7.418 -4.402 -5.137 1 98.19 178 PRO A N 1
ATOM 1328 C CA . PRO A 1 178 ? 8.648 -4.516 -5.922 1 98.19 178 PRO A CA 1
ATOM 1329 C C . PRO A 1 178 ? 9.859 -3.934 -5.199 1 98.19 178 PRO A C 1
ATOM 1331 O O . PRO A 1 178 ? 9.711 -3.105 -4.297 1 98.19 178 PRO A O 1
ATOM 1334 N N . THR A 1 179 ? 10.977 -4.371 -5.594 1 97.75 179 THR A N 1
ATOM 1335 C CA . THR A 1 179 ? 12.25 -3.932 -5.027 1 97.75 179 THR A CA 1
ATOM 1336 C C . THR A 1 179 ? 13.109 -3.258 -6.09 1 97.75 179 THR A C 1
ATOM 1338 O O . THR A 1 179 ? 12.836 -3.373 -7.285 1 97.75 179 THR A O 1
ATOM 1341 N N . GLY A 1 180 ? 14.125 -2.482 -5.613 1 97.5 180 GLY A N 1
ATOM 1342 C CA . GLY A 1 180 ? 15.203 -2.094 -6.5 1 97.5 180 GLY A CA 1
ATOM 1343 C C . GLY A 1 180 ? 16.172 -3.225 -6.789 1 97.5 180 GLY A C 1
ATOM 1344 O O . GLY A 1 180 ? 15.953 -4.363 -6.375 1 97.5 180 GLY A O 1
ATOM 1345 N N . VAL A 1 181 ? 17.172 -2.846 -7.562 1 98.44 181 VAL A N 1
ATOM 1346 C CA . VAL A 1 181 ? 18.266 -3.789 -7.824 1 98.44 181 VAL A CA 1
ATOM 1347 C C . VAL A 1 181 ? 19.094 -3.977 -6.562 1 98.44 181 VAL A C 1
ATOM 1349 O O . VAL A 1 181 ? 19.516 -3 -5.934 1 98.44 181 VAL A O 1
ATOM 1352 N N . PHE A 1 182 ? 19.297 -5.219 -6.156 1 98.31 182 PHE A N 1
ATOM 1353 C CA . PHE A 1 182 ? 20.125 -5.496 -4.992 1 98.31 182 PHE A CA 1
ATOM 1354 C C . PHE A 1 182 ? 21.594 -5.457 -5.363 1 98.31 182 PHE A C 1
ATOM 1356 O O . PHE A 1 182 ? 22.406 -4.867 -4.648 1 98.31 182 PHE A O 1
ATOM 1363 N N . GLY A 1 183 ? 21.922 -6.172 -6.426 1 98.25 183 GLY A N 1
ATOM 1364 C CA . GLY A 1 183 ? 23.281 -6.145 -6.949 1 98.25 183 GLY A CA 1
ATOM 1365 C C . GLY A 1 183 ? 24.125 -7.297 -6.453 1 98.25 183 GLY A C 1
ATOM 1366 O O . GLY A 1 183 ? 25.094 -7.695 -7.117 1 98.25 183 GLY A O 1
ATOM 1367 N N . SER A 1 184 ? 23.828 -7.855 -5.227 1 98.5 184 SER A N 1
ATOM 1368 C CA . SER A 1 184 ? 24.578 -8.969 -4.664 1 98.5 184 SER A CA 1
ATOM 1369 C C . SER A 1 184 ? 23.781 -9.68 -3.572 1 98.5 184 SER A C 1
ATOM 1371 O O . SER A 1 184 ? 22.844 -9.117 -3.018 1 98.5 184 SER A O 1
ATOM 1373 N N . ALA A 1 185 ? 24.188 -10.922 -3.34 1 98.31 185 ALA A N 1
ATOM 1374 C CA . ALA A 1 185 ? 23.594 -11.664 -2.24 1 98.31 185 ALA A CA 1
ATOM 1375 C C . ALA A 1 185 ? 23.812 -10.961 -0.906 1 98.31 185 ALA A C 1
ATOM 1377 O O . ALA A 1 185 ? 22.938 -10.953 -0.039 1 98.31 185 ALA A O 1
ATOM 1378 N N . ALA A 1 186 ? 24.984 -10.406 -0.764 1 98.5 186 ALA A N 1
ATOM 1379 C CA . ALA A 1 186 ? 25.297 -9.68 0.46 1 98.5 186 ALA A CA 1
ATOM 1380 C C . ALA A 1 186 ? 24.359 -8.484 0.651 1 98.5 186 ALA A C 1
ATOM 1382 O O . ALA A 1 186 ? 23.859 -8.258 1.755 1 98.5 186 ALA A O 1
ATOM 1383 N N . ALA A 1 187 ? 24.141 -7.707 -0.397 1 98.5 187 ALA A N 1
ATOM 1384 C CA . ALA A 1 187 ? 23.25 -6.559 -0.33 1 98.5 187 ALA A CA 1
ATOM 1385 C C . ALA A 1 187 ? 21.812 -7.004 -0.044 1 98.5 187 ALA A C 1
ATOM 1387 O O . ALA A 1 187 ? 21.078 -6.336 0.693 1 98.5 187 ALA A O 1
ATOM 1388 N N . TYR A 1 188 ? 21.406 -8.109 -0.644 1 98.69 188 TYR A N 1
ATOM 1389 C CA . TYR A 1 188 ? 20.109 -8.688 -0.373 1 98.69 188 TYR A CA 1
ATOM 1390 C C . TYR A 1 188 ? 19.953 -9.008 1.107 1 98.69 188 TYR A C 1
ATOM 1392 O O . TYR A 1 188 ? 18.953 -8.641 1.729 1 98.69 188 TYR A O 1
ATOM 1400 N N . ARG A 1 189 ? 20.906 -9.672 1.671 1 98.19 189 ARG A N 1
ATOM 1401 C CA . ARG A 1 189 ? 20.875 -10.047 3.082 1 98.19 189 ARG A CA 1
ATOM 1402 C C . ARG A 1 189 ? 20.875 -8.812 3.975 1 98.19 189 ARG A C 1
ATOM 1404 O O . ARG A 1 189 ? 20.203 -8.773 5.004 1 98.19 189 ARG A O 1
ATOM 1411 N N . ALA A 1 190 ? 21.641 -7.852 3.561 1 98.38 190 ALA A N 1
ATOM 1412 C CA . ALA A 1 190 ? 21.672 -6.602 4.32 1 98.38 190 ALA A CA 1
ATOM 1413 C C . ALA A 1 190 ? 20.312 -5.938 4.352 1 98.38 190 ALA A C 1
ATOM 1415 O O . ALA A 1 190 ? 19.891 -5.395 5.383 1 98.38 190 ALA A O 1
ATOM 1416 N N . MET A 1 191 ? 19.625 -5.965 3.244 1 98.31 191 MET A N 1
ATOM 1417 C CA . MET A 1 191 ? 18.266 -5.438 3.174 1 98.31 191 MET A CA 1
ATOM 1418 C C . MET A 1 191 ? 17.328 -6.191 4.117 1 98.31 191 MET A C 1
ATOM 1420 O O . MET A 1 191 ? 16.594 -5.582 4.887 1 98.31 191 MET A O 1
ATOM 1424 N N . GLU A 1 192 ? 17.406 -7.496 4.098 1 98.25 192 GLU A N 1
ATOM 1425 C CA . GLU A 1 192 ? 16.578 -8.305 4.988 1 98.25 192 GLU A CA 1
ATOM 1426 C C . GLU A 1 192 ? 16.859 -7.977 6.453 1 98.25 192 GLU A C 1
ATOM 1428 O O . GLU A 1 192 ? 15.938 -7.82 7.25 1 98.25 192 GLU A O 1
ATOM 1433 N N . GLN A 1 193 ? 18.094 -7.867 6.73 1 98.31 193 GLN A N 1
ATOM 1434 C CA . GLN A 1 193 ? 18.5 -7.59 8.109 1 98.31 193 GLN A CA 1
ATOM 1435 C C . GLN A 1 193 ? 18 -6.219 8.555 1 98.31 193 GLN A C 1
ATOM 1437 O O . GLN A 1 193 ? 17.547 -6.055 9.688 1 98.31 193 GLN A O 1
ATOM 1442 N N . ALA A 1 194 ? 18.156 -5.273 7.668 1 98.5 194 ALA A N 1
ATOM 1443 C CA . ALA A 1 194 ? 17.672 -3.932 7.992 1 98.5 194 ALA A CA 1
ATOM 1444 C C . ALA A 1 194 ? 16.172 -3.932 8.242 1 98.5 194 ALA A C 1
ATOM 1446 O O . ALA A 1 194 ? 15.688 -3.273 9.172 1 98.5 194 ALA A O 1
ATOM 1447 N N . MET A 1 195 ? 15.445 -4.617 7.465 1 98.62 195 MET A N 1
ATOM 1448 C CA . MET A 1 195 ? 13.992 -4.703 7.625 1 98.62 195 MET A CA 1
ATOM 1449 C C . MET A 1 195 ? 13.633 -5.41 8.93 1 98.62 195 MET A C 1
ATOM 1451 O O . MET A 1 195 ? 12.75 -4.957 9.664 1 98.62 195 MET A O 1
ATOM 1455 N N . LEU A 1 196 ? 14.336 -6.473 9.211 1 98.38 196 LEU A N 1
ATOM 1456 C CA . LEU A 1 196 ? 14.086 -7.223 10.438 1 98.38 196 LEU A CA 1
ATOM 1457 C C . LEU A 1 196 ? 14.406 -6.379 11.664 1 98.38 196 LEU A C 1
ATOM 1459 O O . LEU A 1 196 ? 13.727 -6.477 12.688 1 98.38 196 LEU A O 1
ATOM 1463 N N . ALA A 1 197 ? 15.398 -5.57 11.539 1 98.25 197 ALA A N 1
ATOM 1464 C CA . ALA A 1 197 ? 15.867 -4.75 12.656 1 98.25 197 ALA A CA 1
ATOM 1465 C C . ALA A 1 197 ? 14.812 -3.723 13.055 1 98.25 197 ALA A C 1
ATOM 1467 O O . ALA A 1 197 ? 14.828 -3.211 14.18 1 98.25 197 ALA A O 1
ATOM 1468 N N . THR A 1 198 ? 13.906 -3.383 12.18 1 98.19 198 THR A N 1
ATOM 1469 C CA . THR A 1 198 ? 12.844 -2.432 12.492 1 98.19 198 THR A CA 1
ATOM 1470 C C . THR A 1 198 ? 11.844 -3.043 13.477 1 98.19 198 THR A C 1
ATOM 1472 O O . THR A 1 198 ? 11.055 -2.326 14.086 1 98.19 198 THR A O 1
ATOM 1475 N N . GLU A 1 199 ? 11.773 -4.375 13.523 1 97.19 199 GLU A N 1
ATOM 1476 C CA . GLU A 1 199 ? 10.859 -5.164 14.344 1 97.19 199 GLU A CA 1
ATOM 1477 C C . GLU A 1 199 ? 9.406 -4.914 13.953 1 97.19 199 GLU A C 1
ATOM 1479 O O . GLU A 1 199 ? 8.5 -5.152 14.75 1 97.19 199 GLU A O 1
ATOM 1484 N N . THR A 1 200 ? 9.258 -4.312 12.789 1 96.56 200 THR A N 1
ATOM 1485 C CA . THR A 1 200 ? 7.918 -4.191 12.234 1 96.56 200 THR A CA 1
ATOM 1486 C C . THR A 1 200 ? 7.461 -5.516 11.633 1 96.56 200 THR A C 1
ATOM 1488 O O . THR A 1 200 ? 6.34 -5.965 11.883 1 96.56 200 THR A O 1
ATOM 1491 N N . VAL A 1 201 ? 8.32 -6.125 10.859 1 96.38 201 VAL A N 1
ATOM 1492 C CA . VAL A 1 201 ? 8.031 -7.484 10.414 1 96.38 201 VAL A CA 1
ATOM 1493 C C . VAL A 1 201 ? 8.375 -8.477 11.531 1 96.38 201 VAL A C 1
ATOM 1495 O O . VAL A 1 201 ? 9.367 -8.297 12.242 1 96.38 201 VAL A O 1
ATOM 1498 N N . LEU A 1 202 ? 7.594 -9.523 11.688 1 95.31 202 LEU A N 1
ATOM 1499 C CA . LEU A 1 202 ? 7.73 -10.453 12.797 1 95.31 202 LEU A CA 1
ATOM 1500 C C . LEU A 1 202 ? 8.883 -11.422 12.562 1 95.31 202 LEU A C 1
ATOM 1502 O O . LEU A 1 202 ? 9.508 -11.891 13.516 1 95.31 202 LEU A O 1
ATOM 1506 N N . ASP A 1 203 ? 9.117 -11.797 11.375 1 96.12 203 ASP A N 1
ATOM 1507 C CA . ASP A 1 203 ? 10.117 -12.781 10.969 1 96.12 203 ASP A CA 1
ATOM 1508 C C . ASP A 1 203 ? 10.445 -12.648 9.484 1 96.12 203 ASP A C 1
ATOM 1510 O O . ASP A 1 203 ? 9.789 -11.891 8.766 1 96.12 203 ASP A O 1
ATOM 1514 N N . PRO A 1 204 ? 11.492 -13.328 9.047 1 95.88 204 PRO A N 1
ATOM 1515 C CA . PRO A 1 204 ? 11.891 -13.188 7.648 1 95.88 204 PRO A CA 1
ATOM 1516 C C . PRO A 1 204 ? 10.789 -13.609 6.676 1 95.88 204 PRO A C 1
ATOM 1518 O O . PRO A 1 204 ? 10.734 -13.109 5.547 1 95.88 204 PRO A O 1
ATOM 1521 N N . ALA A 1 205 ? 9.898 -14.484 7.094 1 95.12 205 ALA A N 1
ATOM 1522 C CA . ALA A 1 205 ? 8.828 -14.969 6.219 1 95.12 205 ALA A CA 1
ATOM 1523 C C . ALA A 1 205 ? 7.863 -13.844 5.863 1 95.12 205 ALA A C 1
ATOM 1525 O O . ALA A 1 205 ? 7.105 -13.945 4.895 1 95.12 205 ALA A O 1
ATOM 1526 N N . MET A 1 206 ? 7.906 -12.734 6.613 1 96.5 206 MET A N 1
ATOM 1527 C CA . MET A 1 206 ? 6.984 -11.625 6.391 1 96.5 206 MET A CA 1
ATOM 1528 C C . MET A 1 206 ? 7.586 -10.594 5.438 1 96.5 206 MET A C 1
ATOM 1530 O O . MET A 1 206 ? 6.992 -9.539 5.195 1 96.5 206 MET A O 1
ATOM 1534 N N . ILE A 1 207 ? 8.773 -10.844 4.961 1 97.56 207 ILE A N 1
ATOM 1535 C CA . ILE A 1 207 ? 9.289 -10.016 3.875 1 97.56 207 ILE A CA 1
ATOM 1536 C C . ILE A 1 207 ? 8.609 -10.406 2.564 1 97.56 207 ILE A C 1
ATOM 1538 O O . ILE A 1 207 ? 8.953 -11.422 1.957 1 97.56 207 ILE A O 1
ATOM 1542 N N . TYR A 1 208 ? 7.645 -9.586 2.148 1 98.12 208 TYR A N 1
ATOM 1543 C CA . TYR A 1 208 ? 6.688 -9.938 1.104 1 98.12 208 TYR A CA 1
ATOM 1544 C C . TYR A 1 208 ? 7.059 -9.273 -0.217 1 98.12 208 TYR A C 1
ATOM 1546 O O . TYR A 1 208 ? 6.199 -8.695 -0.891 1 98.12 208 TYR A O 1
ATOM 1554 N N . PHE A 1 209 ? 8.328 -9.383 -0.588 1 98.56 209 PHE A N 1
ATOM 1555 C CA . PHE A 1 209 ? 8.734 -8.953 -1.921 1 98.56 209 PHE A CA 1
ATOM 1556 C C . PHE A 1 209 ? 7.973 -9.719 -2.994 1 98.56 209 PHE A C 1
ATOM 1558 O O . PHE A 1 209 ? 7.539 -10.852 -2.766 1 98.56 209 PHE A O 1
ATOM 1565 N N . ASP A 1 210 ? 7.805 -9.094 -4.18 1 98.75 210 ASP A N 1
ATOM 1566 C CA . ASP A 1 210 ? 7.117 -9.727 -5.301 1 98.75 210 ASP A CA 1
ATOM 1567 C C . ASP A 1 210 ? 7.777 -11.047 -5.676 1 98.75 210 ASP A C 1
ATOM 1569 O O . ASP A 1 210 ? 7.105 -11.984 -6.125 1 98.75 210 ASP A O 1
ATOM 1573 N N . ALA A 1 211 ? 9.039 -11.07 -5.582 1 98.88 211 ALA A N 1
ATOM 1574 C CA . ALA A 1 211 ? 9.883 -12.258 -5.684 1 98.88 211 ALA A CA 1
ATOM 1575 C C . ALA A 1 211 ? 11.008 -12.219 -4.648 1 98.88 211 ALA A C 1
ATOM 1577 O O . ALA A 1 211 ? 11.508 -11.141 -4.301 1 98.88 211 ALA A O 1
ATOM 1578 N N . ARG A 1 212 ? 11.359 -13.422 -4.203 1 98.81 212 ARG A N 1
ATOM 1579 C CA . ARG A 1 212 ? 12.359 -13.461 -3.137 1 98.81 212 ARG A CA 1
ATOM 1580 C C . ARG A 1 212 ? 13.102 -14.789 -3.137 1 98.81 212 ARG A C 1
ATOM 1582 O O . ARG A 1 212 ? 12.711 -15.734 -3.828 1 98.81 212 ARG A O 1
ATOM 1589 N N . LEU A 1 213 ? 14.211 -14.836 -2.385 1 98.5 213 LEU A N 1
ATOM 1590 C CA . LEU A 1 213 ? 14.867 -16.109 -2.119 1 98.5 213 LEU A CA 1
ATOM 1591 C C . LEU A 1 213 ? 14.086 -16.922 -1.094 1 98.5 213 LEU A C 1
ATOM 1593 O O . LEU A 1 213 ? 13.695 -16.406 -0.046 1 98.5 213 LEU A O 1
ATOM 1597 N N . SER A 1 214 ? 13.805 -18.109 -1.448 1 96.81 214 SER A N 1
ATOM 1598 C CA . SER A 1 214 ? 13.148 -19 -0.485 1 96.81 214 SER A CA 1
ATOM 1599 C C . SER A 1 214 ? 14.07 -19.328 0.683 1 96.81 214 SER A C 1
ATOM 1601 O O . SER A 1 214 ? 15.281 -19.5 0.498 1 96.81 214 SER A O 1
ATOM 1603 N N . ARG A 1 215 ? 13.508 -19.391 1.797 1 91.19 215 ARG A N 1
ATOM 1604 C CA . ARG A 1 215 ? 14.273 -19.719 2.992 1 91.19 215 ARG A CA 1
ATOM 1605 C C . ARG A 1 215 ? 14.375 -21.234 3.164 1 91.19 215 ARG A C 1
ATOM 1607 O O . ARG A 1 215 ? 15.289 -21.734 3.826 1 91.19 215 ARG A O 1
ATOM 1614 N N . ARG A 1 216 ? 13.531 -21.953 2.58 1 90.88 216 ARG A N 1
ATOM 1615 C CA . ARG A 1 216 ? 13.391 -23.375 2.832 1 90.88 216 ARG A CA 1
ATOM 1616 C C . ARG A 1 216 ? 14.016 -24.188 1.706 1 90.88 216 ARG A C 1
ATOM 1618 O O . ARG A 1 216 ? 14.391 -25.359 1.907 1 90.88 216 ARG A O 1
ATOM 1625 N N . HIS A 1 217 ? 14.008 -23.578 0.499 1 93.94 217 HIS A N 1
ATOM 1626 C CA . HIS A 1 217 ? 14.492 -24.266 -0.696 1 93.94 217 HIS A CA 1
ATOM 1627 C C . HIS A 1 217 ? 15.484 -23.391 -1.467 1 93.94 217 HIS A C 1
ATOM 1629 O O . HIS A 1 217 ? 15.477 -22.172 -1.343 1 93.94 217 HIS A O 1
ATOM 1635 N N . PRO A 1 218 ? 16.375 -24.031 -2.141 1 97.25 218 PRO A N 1
ATOM 1636 C CA . PRO A 1 218 ? 17.281 -23.25 -3.006 1 97.25 218 PRO A CA 1
ATOM 1637 C C . PRO A 1 218 ? 16.594 -22.75 -4.273 1 97.25 218 PRO A C 1
ATOM 1639 O O . PRO A 1 218 ? 16.969 -23.141 -5.379 1 97.25 218 PRO A O 1
ATOM 1642 N N . THR A 1 219 ? 15.547 -21.906 -4.086 1 98.69 219 THR A N 1
ATOM 1643 C CA . THR A 1 219 ? 14.727 -21.422 -5.188 1 98.69 219 THR A CA 1
ATOM 1644 C C . THR A 1 219 ? 14.492 -19.922 -5.074 1 98.69 219 THR A C 1
ATOM 1646 O O . THR A 1 219 ? 14.672 -19.344 -4 1 98.69 219 THR A O 1
ATOM 1649 N N . VAL A 1 220 ? 14.25 -19.328 -6.199 1 98.75 220 VAL A N 1
ATOM 1650 C CA . VAL A 1 220 ? 13.539 -18.062 -6.25 1 98.75 220 VAL A CA 1
ATOM 1651 C C . VAL A 1 220 ? 12.031 -18.312 -6.191 1 98.75 220 VAL A C 1
ATOM 1653 O O . VAL A 1 220 ? 11.516 -19.188 -6.891 1 98.75 220 VAL A O 1
ATOM 1656 N N . GLU A 1 221 ? 11.422 -17.609 -5.328 1 98.88 221 GLU A N 1
ATOM 1657 C CA . GLU A 1 221 ? 9.977 -17.688 -5.176 1 98.88 221 GLU A CA 1
ATOM 1658 C C . GLU A 1 221 ? 9.297 -16.453 -5.77 1 98.88 221 GLU A C 1
ATOM 1660 O O . GLU A 1 221 ? 9.523 -15.328 -5.312 1 98.88 221 GLU A O 1
ATOM 1665 N N . ILE A 1 222 ? 8.508 -16.625 -6.793 1 98.94 222 ILE A N 1
ATOM 1666 C CA . ILE A 1 222 ? 7.75 -15.547 -7.426 1 98.94 222 ILE A CA 1
ATOM 1667 C C . ILE A 1 222 ? 6.309 -15.562 -6.926 1 98.94 222 ILE A C 1
ATOM 1669 O O . ILE A 1 222 ? 5.613 -16.578 -7.043 1 98.94 222 ILE A O 1
ATOM 1673 N N . ARG A 1 223 ? 5.801 -14.359 -6.445 1 98.81 223 ARG A N 1
ATOM 1674 C CA . ARG A 1 223 ? 4.617 -14.398 -5.598 1 98.81 223 ARG A CA 1
ATOM 1675 C C . ARG A 1 223 ? 3.537 -13.453 -6.113 1 98.81 223 ARG A C 1
ATOM 1677 O O . ARG A 1 223 ? 2.576 -13.156 -5.402 1 98.81 223 ARG A O 1
ATOM 1684 N N . VAL A 1 224 ? 3.598 -12.984 -7.34 1 98.88 224 VAL A N 1
ATOM 1685 C CA . VAL A 1 224 ? 2.744 -11.891 -7.789 1 98.88 224 VAL A CA 1
ATOM 1686 C C . VAL A 1 224 ? 1.409 -12.438 -8.281 1 98.88 224 VAL A C 1
ATOM 1688 O O . VAL A 1 224 ? 0.421 -11.711 -8.367 1 98.88 224 VAL A O 1
ATOM 1691 N N . ALA A 1 225 ? 1.293 -13.734 -8.523 1 98.94 225 ALA A N 1
ATOM 1692 C CA . ALA A 1 225 ? 0.145 -14.289 -9.234 1 98.94 225 ALA A CA 1
ATOM 1693 C C . ALA A 1 225 ? -1.02 -14.539 -8.281 1 98.94 225 ALA A C 1
ATOM 1695 O O . ALA A 1 225 ? -0.819 -14.992 -7.156 1 98.94 225 ALA A O 1
ATOM 1696 N N . ASP A 1 226 ? -2.248 -14.242 -8.734 1 98.94 226 ASP A N 1
ATOM 1697 C CA . ASP A 1 226 ? -3.441 -14.797 -8.102 1 98.94 226 ASP A CA 1
ATOM 1698 C C . ASP A 1 226 ? -3.488 -16.312 -8.258 1 98.94 226 ASP A C 1
ATOM 1700 O O . ASP A 1 226 ? -2.943 -16.859 -9.219 1 98.94 226 ASP A O 1
ATOM 1704 N N . VAL A 1 227 ? -4.109 -16.969 -7.305 1 98.88 227 VAL A N 1
ATOM 1705 C CA . VAL A 1 227 ? -4.453 -18.359 -7.609 1 98.88 227 VAL A CA 1
ATOM 1706 C C . VAL A 1 227 ? -5.266 -18.406 -8.898 1 98.88 227 VAL A C 1
ATOM 1708 O O . VAL A 1 227 ? -6.145 -17.578 -9.125 1 98.88 227 VAL A O 1
ATOM 1711 N N . CYS A 1 228 ? -4.918 -19.375 -9.727 1 98.56 228 CYS A N 1
ATOM 1712 C CA . CYS A 1 228 ? -5.598 -19.5 -11.016 1 98.56 228 CYS A CA 1
ATOM 1713 C C . CYS A 1 228 ? -6.812 -20.422 -10.898 1 98.56 228 CYS A C 1
ATOM 1715 O O . CYS A 1 228 ? -6.762 -21.438 -10.219 1 98.56 228 CYS A O 1
ATOM 1717 N N . ARG A 1 229 ? -7.832 -20.031 -11.516 1 97.25 229 ARG A N 1
ATOM 1718 C CA . ARG A 1 229 ? -9.008 -20.891 -11.586 1 97.25 229 ARG A CA 1
ATOM 1719 C C . ARG A 1 229 ? -8.695 -22.188 -12.32 1 97.25 229 ARG A C 1
ATOM 1721 O O . ARG A 1 229 ? -9.031 -23.281 -11.844 1 97.25 229 ARG A O 1
ATOM 1728 N N . GLU A 1 230 ? -8.039 -22.047 -13.469 1 97.88 230 GLU A N 1
ATOM 1729 C CA . GLU A 1 230 ? -7.715 -23.188 -14.312 1 97.88 230 GLU A CA 1
ATOM 1730 C C . GLU A 1 230 ? -6.297 -23.688 -14.039 1 97.88 230 GLU A C 1
ATOM 1732 O O . GLU A 1 230 ? -5.363 -22.891 -13.93 1 97.88 230 GLU A O 1
ATOM 1737 N N . ILE A 1 231 ? -6.141 -24.984 -13.953 1 98.38 231 ILE A N 1
ATOM 1738 C CA . ILE A 1 231 ? -4.832 -25.609 -13.758 1 98.38 231 ILE A CA 1
ATOM 1739 C C . ILE A 1 231 ? -3.898 -25.188 -14.898 1 98.38 231 ILE A C 1
ATOM 1741 O O . ILE A 1 231 ? -2.725 -24.891 -14.672 1 98.38 231 ILE A O 1
ATOM 1745 N N . ASP A 1 232 ? -4.422 -25.109 -16.141 1 98.62 232 ASP A N 1
ATOM 1746 C CA . ASP A 1 232 ? -3.625 -24.75 -17.312 1 98.62 232 ASP A CA 1
ATOM 1747 C C . ASP A 1 232 ? -2.99 -23.375 -17.125 1 98.62 232 ASP A C 1
ATOM 1749 O O . ASP A 1 232 ? -1.867 -23.141 -17.578 1 98.62 232 ASP A O 1
ATOM 1753 N N . ASP A 1 233 ? -3.729 -22.469 -16.531 1 98.75 233 ASP A N 1
ATOM 1754 C CA . ASP A 1 233 ? -3.191 -21.125 -16.312 1 98.75 233 ASP A CA 1
ATOM 1755 C C . ASP A 1 233 ? -2.053 -21.156 -15.297 1 98.75 233 ASP A C 1
ATOM 1757 O O . ASP A 1 233 ? -1.058 -20.453 -15.453 1 98.75 233 ASP A O 1
ATOM 1761 N N . ALA A 1 234 ? -2.197 -22 -14.25 1 98.81 234 ALA A N 1
ATOM 1762 C CA . ALA A 1 234 ? -1.123 -22.156 -13.273 1 98.81 234 ALA A CA 1
ATOM 1763 C C . ALA A 1 234 ? 0.126 -22.734 -13.93 1 98.81 234 ALA A C 1
ATOM 1765 O O . ALA A 1 234 ? 1.245 -22.312 -13.641 1 98.81 234 ALA A O 1
ATOM 1766 N N . VAL A 1 235 ? -0.081 -23.703 -14.789 1 98.88 235 VAL A N 1
ATOM 1767 C CA . VAL A 1 235 ? 1.024 -24.312 -15.516 1 98.88 235 VAL A CA 1
ATOM 1768 C C . VAL A 1 235 ? 1.708 -23.266 -16.391 1 98.88 235 VAL A C 1
ATOM 1770 O O . VAL A 1 235 ? 2.938 -23.188 -16.438 1 98.88 235 VAL A O 1
ATOM 1773 N N . LEU A 1 236 ? 0.903 -22.484 -17.109 1 98.88 236 LEU A N 1
ATOM 1774 C CA . LEU A 1 236 ? 1.427 -21.422 -17.953 1 98.88 236 LEU A CA 1
ATOM 1775 C C . LEU A 1 236 ? 2.291 -20.469 -17.156 1 98.88 236 LEU A C 1
ATOM 1777 O O . LEU A 1 236 ? 3.428 -20.172 -17.531 1 98.88 236 LEU A O 1
ATOM 1781 N N . ILE A 1 237 ? 1.796 -20 -16.031 1 98.88 237 ILE A N 1
ATOM 1782 C CA . ILE A 1 237 ? 2.504 -19.062 -15.18 1 98.88 237 ILE A CA 1
ATOM 1783 C C . ILE A 1 237 ? 3.816 -19.672 -14.703 1 98.88 237 ILE A C 1
ATOM 1785 O O . ILE A 1 237 ? 4.867 -19.031 -14.758 1 98.88 237 ILE A O 1
ATOM 1789 N N . ALA A 1 238 ? 3.75 -20.906 -14.297 1 98.88 238 ALA A N 1
ATOM 1790 C CA . ALA A 1 238 ? 4.938 -21.594 -13.789 1 98.88 238 ALA A CA 1
ATOM 1791 C C . ALA A 1 238 ? 6.004 -21.719 -14.867 1 98.88 238 ALA A C 1
ATOM 1793 O O . ALA A 1 238 ?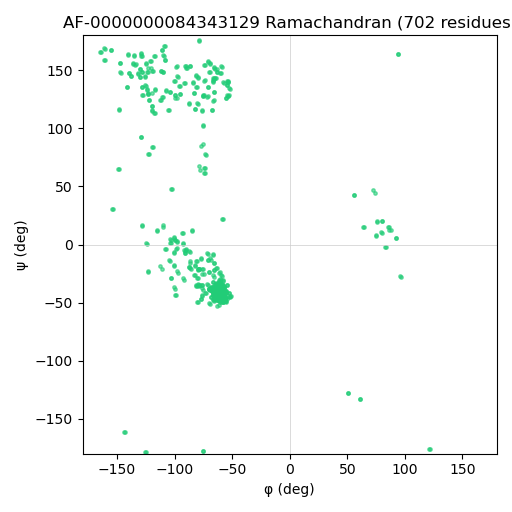 7.188 -21.469 -14.617 1 98.88 238 ALA A O 1
ATOM 1794 N N . ALA A 1 239 ? 5.582 -22.094 -16.031 1 98.81 239 ALA A N 1
ATOM 1795 C CA . ALA A 1 239 ? 6.523 -22.25 -17.141 1 98.81 239 ALA A CA 1
ATOM 1796 C C . ALA A 1 239 ? 7.16 -20.922 -17.5 1 98.81 239 ALA A C 1
ATOM 1798 O O . ALA A 1 239 ? 8.359 -20.844 -17.797 1 98.81 239 ALA A O 1
ATOM 1799 N N . LEU A 1 240 ? 6.383 -19.875 -17.516 1 98.94 240 LEU A N 1
ATOM 1800 C CA . LEU A 1 240 ? 6.91 -18.531 -17.797 1 98.94 240 LEU A CA 1
ATOM 1801 C C . LEU A 1 240 ? 7.879 -18.094 -16.719 1 98.94 240 LEU A C 1
ATOM 1803 O O . LEU A 1 240 ? 8.914 -17.5 -17 1 98.94 240 LEU A O 1
ATOM 1807 N N . CYS A 1 241 ? 7.535 -18.391 -15.461 1 98.94 241 CYS A N 1
ATOM 1808 C CA . CYS A 1 241 ? 8.445 -18.094 -14.359 1 98.94 241 CYS A CA 1
ATOM 1809 C C . CYS A 1 241 ? 9.781 -18.797 -14.555 1 98.94 241 CYS A C 1
ATOM 1811 O O . CYS A 1 241 ? 10.844 -18.188 -14.406 1 98.94 241 CYS A O 1
ATOM 1813 N N . ARG A 1 242 ? 9.719 -20.062 -14.883 1 98.88 242 ARG A N 1
ATOM 1814 C CA . ARG A 1 242 ? 10.961 -20.797 -15.125 1 98.88 242 ARG A CA 1
ATOM 1815 C C . ARG A 1 242 ? 11.734 -20.188 -16.281 1 98.88 242 ARG A C 1
ATOM 1817 O O . ARG A 1 242 ? 12.961 -20.078 -16.234 1 98.88 242 ARG A O 1
ATOM 1824 N N . GLY A 1 243 ? 11.008 -19.844 -17.344 1 98.88 243 GLY A N 1
ATOM 1825 C CA . GLY A 1 243 ? 11.648 -19.156 -18.453 1 98.88 243 GLY A CA 1
ATOM 1826 C C . GLY A 1 243 ? 12.336 -17.875 -18.047 1 98.88 243 GLY A C 1
ATOM 1827 O O . GLY A 1 243 ? 13.461 -17.594 -18.484 1 98.88 243 GLY A O 1
ATOM 1828 N N . LEU A 1 244 ? 11.688 -17.062 -17.234 1 98.94 244 LEU A N 1
ATOM 1829 C CA . LEU A 1 244 ? 12.258 -15.82 -16.75 1 98.94 244 LEU A CA 1
ATOM 1830 C C . LEU A 1 244 ? 13.516 -16.078 -15.922 1 98.94 244 LEU A C 1
ATOM 1832 O O . LEU A 1 244 ? 14.531 -15.414 -16.109 1 98.94 244 LEU A O 1
ATOM 1836 N N . VAL A 1 245 ? 13.453 -17.047 -15 1 98.94 245 VAL A N 1
ATOM 1837 C CA . VAL A 1 245 ? 14.57 -17.359 -14.117 1 98.94 245 VAL A CA 1
ATOM 1838 C C . VAL A 1 245 ? 15.758 -17.844 -14.945 1 98.94 245 VAL A C 1
ATOM 1840 O O . VAL A 1 245 ? 16.891 -17.391 -14.75 1 98.94 245 VAL A O 1
ATOM 1843 N N . THR A 1 246 ? 15.492 -18.734 -15.898 1 98.81 246 THR A N 1
ATOM 1844 C CA . THR A 1 246 ? 16.547 -19.281 -16.75 1 98.81 246 THR A CA 1
ATOM 1845 C C . THR 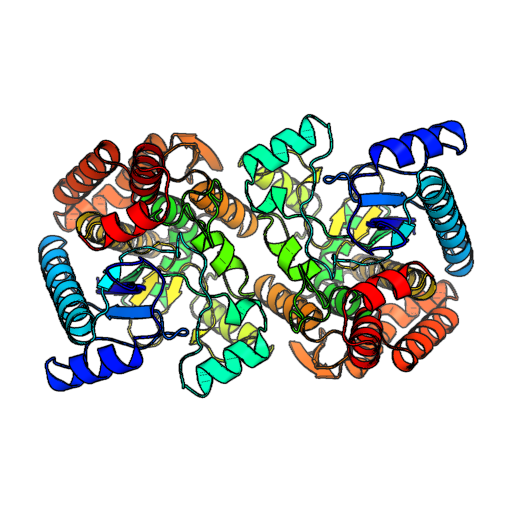A 1 246 ? 17.188 -18.172 -17.578 1 98.81 246 THR A C 1
ATOM 1847 O O . THR A 1 246 ? 18.422 -18.062 -17.641 1 98.81 246 THR A O 1
ATOM 1850 N N . THR A 1 247 ? 16.344 -17.359 -18.203 1 98.88 247 THR A N 1
ATOM 1851 C CA . THR A 1 247 ? 16.844 -16.266 -19.016 1 98.88 247 THR A CA 1
ATOM 1852 C C . THR A 1 247 ? 17.672 -15.297 -18.172 1 98.88 247 THR A C 1
ATOM 1854 O O . THR A 1 247 ? 18.766 -14.891 -18.578 1 98.88 247 THR A O 1
ATOM 1857 N N . ALA A 1 248 ? 17.203 -14.938 -17.016 1 98.94 248 ALA A N 1
ATOM 1858 C CA . ALA A 1 248 ? 17.906 -14.023 -16.125 1 98.94 248 ALA A CA 1
ATOM 1859 C C . ALA A 1 248 ? 19.25 -14.594 -15.695 1 98.94 248 ALA A C 1
ATOM 1861 O O . ALA A 1 248 ? 20.25 -13.875 -15.648 1 98.94 248 ALA A O 1
ATOM 1862 N N . ALA A 1 249 ? 19.281 -15.883 -15.336 1 98.81 249 ALA A N 1
ATOM 1863 C CA . ALA A 1 249 ? 20.531 -16.531 -14.961 1 98.81 249 ALA A CA 1
ATOM 1864 C C . ALA A 1 249 ? 21.531 -16.5 -16.109 1 98.81 249 ALA A C 1
ATOM 1866 O O . ALA A 1 249 ? 22.719 -16.266 -15.883 1 98.81 249 ALA A O 1
ATOM 1867 N N . GLN A 1 250 ? 21.078 -16.766 -17.281 1 98.69 250 GLN A N 1
ATOM 1868 C CA . GLN A 1 250 ? 21.938 -16.734 -18.453 1 98.69 250 GLN A CA 1
ATOM 1869 C C . GLN A 1 250 ? 22.453 -15.32 -18.719 1 98.69 250 GLN A C 1
ATOM 1871 O O . GLN A 1 250 ? 23.625 -15.141 -19.047 1 98.69 250 GLN A O 1
ATOM 1876 N N . GLU A 1 251 ? 21.578 -14.336 -18.656 1 98.75 251 GLU A N 1
ATOM 1877 C CA . GLU A 1 251 ? 21.984 -12.953 -18.812 1 98.75 251 GLU A CA 1
ATOM 1878 C C . GLU A 1 251 ? 23.062 -12.57 -17.781 1 98.75 251 GLU A C 1
ATOM 1880 O O . GLU A 1 251 ? 24.031 -11.891 -18.125 1 98.75 251 GLU A O 1
ATOM 1885 N N . TRP A 1 252 ? 22.828 -13.023 -16.578 1 98.75 252 TRP A N 1
ATOM 1886 C CA . TRP A 1 252 ? 23.812 -12.773 -15.531 1 98.75 252 TRP A CA 1
ATOM 1887 C C . TRP A 1 252 ? 25.156 -13.406 -15.875 1 98.75 252 TRP A C 1
ATOM 1889 O O . TRP A 1 252 ? 26.203 -12.75 -15.773 1 98.75 252 TRP A O 1
ATOM 1899 N N . ALA A 1 253 ? 25.141 -14.617 -16.25 1 98.25 253 ALA A N 1
ATOM 1900 C CA . ALA A 1 253 ? 26.344 -15.336 -16.625 1 98.25 253 ALA A CA 1
ATOM 1901 C C . ALA A 1 253 ? 27.062 -14.625 -17.766 1 98.25 253 ALA A C 1
ATOM 1903 O O . ALA A 1 253 ? 28.297 -14.641 -17.844 1 98.25 253 ALA A O 1
ATOM 1904 N N . ALA A 1 254 ? 26.312 -14 -18.562 1 98.5 254 ALA A N 1
ATOM 1905 C CA . ALA A 1 254 ? 26.859 -13.305 -19.734 1 98.5 254 ALA A CA 1
ATOM 1906 C C . ALA A 1 254 ? 27.281 -11.891 -19.359 1 98.5 254 ALA A C 1
ATOM 1908 O O . ALA A 1 254 ? 27.766 -11.141 -20.219 1 98.5 254 ALA A O 1
ATOM 1909 N N . GLY A 1 255 ? 27.047 -11.43 -18.219 1 98.31 255 GLY A N 1
ATOM 1910 C CA . GLY A 1 255 ? 27.484 -10.133 -17.75 1 98.31 255 GLY A CA 1
ATOM 1911 C C . GLY A 1 255 ? 26.531 -9.008 -18.094 1 98.31 255 GLY A C 1
ATOM 1912 O O . GLY A 1 255 ? 26.891 -7.832 -18.031 1 98.31 255 GLY A O 1
ATOM 1913 N N . ARG A 1 256 ? 25.359 -9.391 -18.516 1 98.31 256 ARG A N 1
ATOM 1914 C CA . ARG A 1 256 ? 24.375 -8.359 -18.844 1 98.31 256 ARG A CA 1
ATOM 1915 C C . ARG A 1 256 ? 23.812 -7.73 -17.578 1 98.31 256 ARG A C 1
ATOM 1917 O O . ARG A 1 256 ? 23.391 -8.438 -16.656 1 98.31 256 ARG A O 1
ATOM 1924 N N . ALA A 1 257 ? 23.828 -6.414 -17.484 1 98.19 257 ALA A N 1
ATOM 1925 C CA . ALA A 1 257 ? 23.312 -5.691 -16.328 1 98.19 257 ALA A CA 1
ATOM 1926 C C . ALA A 1 257 ? 21.781 -5.793 -16.25 1 98.19 257 ALA A C 1
ATOM 1928 O O . ALA A 1 257 ? 21.109 -5.895 -17.281 1 98.19 257 ALA A O 1
ATOM 1929 N N . PRO A 1 258 ? 21.219 -5.781 -15.008 1 98.31 258 PRO A N 1
ATOM 1930 C CA . PRO A 1 258 ? 19.766 -5.738 -14.883 1 98.31 258 PRO A CA 1
ATOM 1931 C C . PRO A 1 258 ? 19.156 -4.434 -15.398 1 98.31 258 PRO A C 1
ATOM 1933 O O . PRO A 1 258 ? 19.859 -3.414 -15.461 1 98.31 258 PRO A O 1
ATOM 1936 N N . ASP A 1 259 ? 17.891 -4.527 -15.852 1 96.81 259 ASP A N 1
ATOM 1937 C CA . ASP A 1 259 ? 17.141 -3.324 -16.172 1 96.81 259 ASP A CA 1
ATOM 1938 C C . ASP A 1 259 ? 17.109 -2.354 -14.992 1 96.81 259 ASP A C 1
ATOM 1940 O O . ASP A 1 259 ? 16.75 -2.736 -13.875 1 96.81 259 ASP A O 1
ATOM 1944 N N . PRO A 1 260 ? 17.453 -1.15 -15.211 1 96.12 260 PRO A N 1
ATOM 1945 C CA . PRO A 1 260 ? 17.578 -0.191 -14.109 1 96.12 260 PRO A CA 1
ATOM 1946 C C . PRO A 1 260 ? 16.25 0.466 -13.742 1 96.12 260 PRO A C 1
ATOM 1948 O O . PRO A 1 260 ? 16.234 1.437 -12.984 1 96.12 260 PRO A O 1
ATOM 1951 N N . VAL A 1 261 ? 15.109 0.024 -14.195 1 97.69 261 VAL A N 1
ATOM 1952 C CA . VAL A 1 261 ? 13.812 0.616 -13.891 1 97.69 261 VAL A CA 1
ATOM 1953 C C . VAL A 1 261 ? 13.633 0.732 -12.383 1 97.69 261 VAL A C 1
ATOM 1955 O O . VAL A 1 261 ? 13.859 -0.235 -11.648 1 97.69 261 VAL A O 1
ATOM 1958 N N . PRO A 1 262 ? 13.289 1.933 -11.883 1 97.12 262 PRO A N 1
ATOM 1959 C CA . PRO A 1 262 ? 13.164 2.113 -10.43 1 97.12 262 PRO A CA 1
ATOM 1960 C C . PRO A 1 262 ? 11.906 1.459 -9.859 1 97.12 262 PRO A C 1
ATOM 1962 O O . PRO A 1 262 ? 10.914 1.293 -10.57 1 97.12 262 PRO A O 1
ATOM 1965 N N . ALA A 1 263 ? 11.969 1.114 -8.562 1 97.88 263 ALA A N 1
ATOM 1966 C CA . ALA A 1 263 ? 10.898 0.392 -7.887 1 97.88 263 ALA A CA 1
ATOM 1967 C C . ALA A 1 263 ? 9.578 1.161 -7.965 1 97.88 263 ALA A C 1
ATOM 1969 O O . ALA A 1 263 ? 8.523 0.569 -8.18 1 97.88 263 ALA A O 1
ATOM 1970 N N . PRO A 1 264 ? 9.57 2.533 -7.863 1 98.25 264 PRO A N 1
ATOM 1971 C CA . PRO A 1 264 ? 8.297 3.246 -7.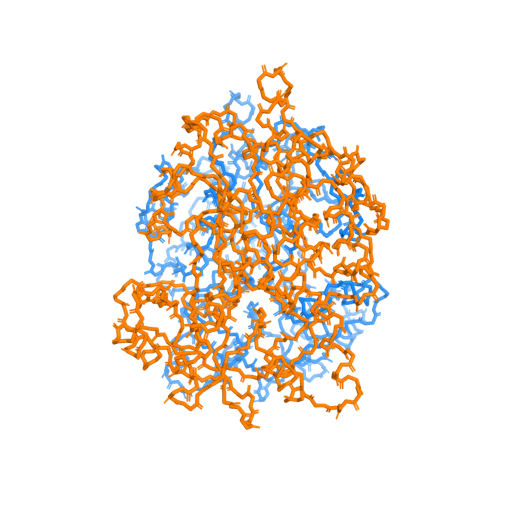969 1 98.25 264 PRO A CA 1
ATOM 1972 C C . PRO A 1 264 ? 7.625 3.059 -9.328 1 98.25 264 PRO A C 1
ATOM 1974 O O . PRO A 1 264 ? 6.395 3.016 -9.414 1 98.25 264 PRO A O 1
ATOM 1977 N N . VAL A 1 265 ? 8.398 2.969 -10.367 1 98.62 265 VAL A N 1
ATOM 1978 C CA . VAL A 1 265 ? 7.852 2.736 -11.703 1 98.62 265 VAL A CA 1
ATOM 1979 C C . VAL A 1 265 ? 7.297 1.316 -11.789 1 98.62 265 VAL A C 1
ATOM 1981 O O . VAL A 1 265 ? 6.23 1.096 -12.367 1 98.62 265 VAL A O 1
ATOM 1984 N N . LEU A 1 266 ? 7.984 0.367 -11.172 1 98.75 266 LEU A N 1
ATOM 1985 C CA . LEU A 1 266 ? 7.504 -1.009 -11.148 1 98.75 266 LEU A CA 1
ATOM 1986 C C . LEU A 1 266 ? 6.188 -1.111 -10.383 1 98.75 266 LEU A C 1
ATOM 1988 O O . LEU A 1 266 ? 5.312 -1.904 -10.742 1 98.75 266 LEU A O 1
ATOM 1992 N N . ARG A 1 267 ? 6.066 -0.334 -9.344 1 98.62 267 ARG A N 1
ATOM 1993 C CA . ARG A 1 267 ? 4.816 -0.314 -8.594 1 98.62 267 ARG A CA 1
ATOM 1994 C C . ARG A 1 267 ? 3.66 0.156 -9.469 1 98.62 267 ARG A C 1
ATOM 1996 O O . ARG A 1 267 ? 2.559 -0.396 -9.406 1 98.62 267 ARG A O 1
ATOM 2003 N N . LEU A 1 268 ? 3.92 1.13 -10.289 1 98.75 268 LEU A N 1
ATOM 2004 C CA . LEU A 1 268 ? 2.908 1.616 -11.227 1 98.75 268 LEU A CA 1
ATOM 2005 C C . LEU A 1 268 ? 2.57 0.552 -12.266 1 98.75 268 LEU A C 1
ATOM 2007 O O . LEU A 1 268 ? 1.402 0.367 -12.609 1 98.75 268 LEU A O 1
ATOM 2011 N N . ALA A 1 269 ? 3.582 -0.127 -12.719 1 98.81 269 ALA A N 1
ATOM 2012 C CA . ALA A 1 269 ? 3.373 -1.201 -13.688 1 98.81 269 ALA A CA 1
ATOM 2013 C C . ALA A 1 269 ? 2.521 -2.318 -13.094 1 98.81 269 ALA A C 1
ATOM 2015 O O . ALA A 1 269 ? 1.612 -2.832 -13.75 1 98.81 269 ALA A O 1
ATOM 2016 N N . THR A 1 270 ? 2.855 -2.686 -11.867 1 98.81 270 THR A N 1
ATOM 2017 C CA . THR A 1 270 ? 2.125 -3.746 -11.18 1 98.81 270 THR A CA 1
ATOM 2018 C C . THR A 1 270 ? 0.674 -3.338 -10.945 1 98.81 270 THR A C 1
ATOM 2020 O O . THR A 1 270 ? -0.242 -4.137 -11.148 1 98.81 270 THR A O 1
ATOM 2023 N N . TRP A 1 271 ? 0.454 -2.119 -10.555 1 98.5 271 TRP A N 1
ATOM 2024 C CA . TRP A 1 271 ? -0.898 -1.609 -10.359 1 98.5 271 TRP A CA 1
ATOM 2025 C C . TRP A 1 271 ? -1.7 -1.672 -11.656 1 98.5 271 TRP A C 1
ATOM 2027 O O . TRP A 1 271 ? -2.854 -2.105 -11.656 1 98.5 271 TRP A O 1
ATOM 2037 N N . ARG A 1 272 ? -1.097 -1.216 -12.727 1 98.25 272 ARG A N 1
ATOM 2038 C CA . ARG A 1 272 ? -1.772 -1.246 -14.023 1 98.25 272 ARG A CA 1
ATOM 2039 C C . ARG A 1 272 ? -2.176 -2.668 -14.391 1 98.25 272 ARG A C 1
ATOM 2041 O O . ARG A 1 272 ? -3.285 -2.896 -14.875 1 98.25 272 ARG A O 1
ATOM 2048 N N . ALA A 1 273 ? -1.264 -3.582 -14.164 1 98.81 273 ALA A N 1
ATOM 2049 C CA . ALA A 1 273 ? -1.55 -4.988 -14.43 1 98.81 273 ALA A CA 1
ATOM 2050 C C . ALA A 1 273 ? -2.711 -5.484 -13.578 1 98.81 273 ALA A C 1
ATOM 2052 O O . ALA A 1 273 ? -3.578 -6.219 -14.062 1 98.81 273 ALA A O 1
ATOM 2053 N N . ALA A 1 274 ? -2.729 -5.098 -12.32 1 98.81 274 ALA A N 1
ATOM 2054 C CA . ALA A 1 274 ? -3.803 -5.492 -11.406 1 98.81 274 ALA A CA 1
ATOM 2055 C C . ALA A 1 274 ? -5.133 -4.879 -11.836 1 98.81 274 ALA A C 1
ATOM 2057 O O . ALA A 1 274 ? -6.184 -5.512 -11.711 1 98.81 274 ALA A O 1
ATOM 2058 N N . ARG A 1 275 ? -5.082 -3.652 -12.289 1 98.25 275 ARG A N 1
ATOM 2059 C CA . ARG A 1 275 ? -6.273 -2.898 -12.664 1 98.25 275 ARG A CA 1
ATOM 2060 C C . ARG A 1 275 ? -6.906 -3.471 -13.93 1 98.25 275 ARG A C 1
ATOM 2062 O O . ARG A 1 275 ? -8.094 -3.803 -13.938 1 98.25 275 ARG A O 1
ATOM 2069 N N . SER A 1 276 ? -6.125 -3.654 -14.953 1 97 276 SER A N 1
ATOM 2070 C CA . SER A 1 276 ? -6.703 -3.92 -16.266 1 97 276 SER A CA 1
ATOM 2071 C C . SER A 1 276 ? -6.66 -5.41 -16.609 1 97 276 SER A C 1
ATOM 2073 O O . SER A 1 276 ? -7.367 -5.871 -17.5 1 97 276 SER A O 1
ATOM 2075 N N . GLY A 1 277 ? -5.789 -6.148 -15.859 1 98.06 277 GLY A N 1
ATOM 2076 C CA . GLY A 1 277 ? -5.555 -7.484 -16.375 1 98.06 277 GLY A CA 1
ATOM 2077 C C . GLY A 1 277 ? -5.191 -7.496 -17.844 1 98.06 277 GLY A C 1
ATOM 2078 O O . GLY A 1 277 ? -4.289 -6.773 -18.281 1 98.06 277 GLY A O 1
ATOM 2079 N N . LEU A 1 278 ? -5.934 -8.305 -18.562 1 98.31 278 LEU A N 1
ATOM 2080 C CA . LEU A 1 278 ? -5.621 -8.406 -19.984 1 98.31 278 LEU A CA 1
ATOM 2081 C C . LEU A 1 278 ? -6.582 -7.559 -20.812 1 98.31 278 LEU A C 1
ATOM 2083 O O . LEU A 1 278 ? -6.508 -7.559 -22.047 1 98.31 278 LEU A O 1
ATOM 2087 N N . SER A 1 279 ? -7.457 -6.781 -20.188 1 96.19 279 SER A N 1
ATOM 2088 C CA . SER A 1 279 ? -8.5 -6.031 -20.875 1 96.19 279 SER A CA 1
ATOM 2089 C C . SER A 1 279 ? -8.023 -4.633 -21.25 1 96.19 279 SER A C 1
ATOM 2091 O O . SER A 1 279 ? -8.742 -3.879 -21.922 1 96.19 279 SER A O 1
ATOM 2093 N N . GLY A 1 280 ? -6.902 -4.215 -20.875 1 95.81 280 GLY A N 1
ATOM 2094 C CA . GLY A 1 280 ? -6.332 -2.906 -21.156 1 95.81 280 GLY A CA 1
ATOM 2095 C C . GLY A 1 280 ? -4.836 -2.947 -21.391 1 95.81 280 GLY A C 1
ATOM 2096 O O . GLY A 1 280 ? -4.281 -4.004 -21.719 1 95.81 280 GLY A O 1
ATOM 2097 N N . ALA A 1 281 ? -4.191 -1.812 -21.266 1 97.81 281 ALA A N 1
ATOM 2098 C CA . ALA A 1 281 ? -2.758 -1.709 -21.531 1 97.81 281 ALA A CA 1
ATOM 2099 C C . ALA A 1 281 ? -1.944 -2.188 -20.328 1 97.81 281 ALA A C 1
ATOM 2101 O O . ALA A 1 281 ? -2.395 -2.088 -19.188 1 97.81 281 ALA A O 1
ATOM 2102 N N . LEU A 1 282 ? -0.871 -2.779 -20.578 1 98.69 282 LEU A N 1
ATOM 2103 C CA . LEU A 1 282 ? 0.193 -3.059 -19.625 1 98.69 282 LEU A CA 1
ATOM 2104 C C . LEU A 1 282 ? 1.42 -2.197 -19.906 1 98.69 282 LEU A C 1
ATOM 2106 O O . LEU A 1 282 ? 1.509 -1.564 -20.969 1 98.69 282 LEU A O 1
ATOM 2110 N N . LEU A 1 283 ? 2.27 -2.08 -18.984 1 98.75 283 LEU A N 1
ATOM 2111 C CA . LEU A 1 283 ? 3.537 -1.406 -19.234 1 98.75 283 LEU A CA 1
ATOM 2112 C C . LEU A 1 283 ? 4.516 -2.338 -19.953 1 98.75 283 LEU A C 1
ATOM 2114 O O . LEU A 1 283 ? 4.801 -3.434 -19.469 1 98.75 283 LEU A O 1
ATOM 2118 N N . ASP A 1 284 ? 4.969 -1.927 -21.141 1 98.75 284 ASP A N 1
ATOM 2119 C CA . ASP A 1 284 ? 5.961 -2.693 -21.875 1 98.75 284 ASP A CA 1
ATOM 2120 C C . ASP A 1 284 ? 7.355 -2.516 -21.281 1 98.75 284 ASP A C 1
ATOM 2122 O O . ASP A 1 284 ? 7.902 -1.413 -21.281 1 98.75 284 ASP A O 1
ATOM 2126 N N . PRO A 1 285 ? 7.949 -3.619 -20.734 1 97.94 285 PRO A N 1
ATOM 2127 C CA . PRO A 1 285 ? 9.25 -3.488 -20.078 1 97.94 285 PRO A CA 1
ATOM 2128 C C . PRO A 1 285 ? 10.336 -2.98 -21.031 1 97.94 285 PRO A C 1
ATOM 2130 O O . PRO A 1 285 ? 11.359 -2.461 -20.562 1 97.94 285 PRO A O 1
ATOM 2133 N N . ARG A 1 286 ? 10.195 -3.158 -22.344 1 97.62 286 ARG A N 1
ATOM 2134 C CA . ARG A 1 286 ? 11.219 -2.773 -23.312 1 97.62 286 ARG A CA 1
ATOM 2135 C C . ARG A 1 286 ? 11.234 -1.262 -23.531 1 97.62 286 ARG A C 1
ATOM 2137 O O . ARG A 1 286 ? 12.273 -0.681 -23.828 1 97.62 286 ARG A O 1
ATOM 2144 N N . THR A 1 287 ? 10.055 -0.591 -23.281 1 97.56 287 THR A N 1
ATOM 2145 C CA . THR A 1 287 ? 9.945 0.812 -23.656 1 97.56 287 THR A CA 1
ATOM 2146 C C . THR A 1 287 ? 9.594 1.676 -22.453 1 97.56 287 THR A C 1
ATOM 2148 O O . THR A 1 287 ? 9.773 2.895 -22.484 1 97.56 287 THR A O 1
ATOM 2151 N N . GLY A 1 288 ? 8.992 1.07 -21.453 1 97.19 288 GLY A N 1
ATOM 2152 C CA . GLY A 1 288 ? 8.508 1.831 -20.312 1 97.19 288 GLY A CA 1
ATOM 2153 C C . GLY A 1 288 ? 7.227 2.59 -20.609 1 97.19 288 GLY A C 1
ATOM 2154 O O . GLY A 1 288 ? 6.879 3.533 -19.891 1 97.19 288 GLY A O 1
ATOM 2155 N N . ARG A 1 289 ? 6.527 2.166 -21.641 1 98.19 289 ARG A N 1
ATOM 2156 C CA . ARG A 1 289 ? 5.289 2.809 -22.062 1 98.19 289 ARG A CA 1
ATOM 2157 C C . ARG A 1 289 ? 4.141 1.804 -22.125 1 98.19 289 ARG A C 1
ATOM 2159 O O . ARG A 1 289 ? 4.375 0.598 -22.234 1 98.19 289 ARG A O 1
ATOM 2166 N N . PRO A 1 290 ? 2.957 2.305 -22.016 1 98.56 290 PRO A N 1
ATOM 2167 C CA . PRO A 1 290 ? 1.817 1.394 -22.141 1 98.56 290 PRO A CA 1
ATOM 2168 C C . PRO A 1 290 ? 1.71 0.772 -23.531 1 98.56 290 PRO A C 1
ATOM 2170 O O . PRO A 1 290 ? 2.02 1.427 -24.531 1 98.56 290 PRO A O 1
ATOM 2173 N N . ALA A 1 291 ? 1.326 -0.403 -23.594 1 98.75 291 ALA A N 1
ATOM 2174 C CA . ALA A 1 291 ? 1.038 -1.146 -24.812 1 98.75 291 ALA A CA 1
ATOM 2175 C C . ALA A 1 291 ? -0.084 -2.156 -24.594 1 98.75 291 ALA A C 1
ATOM 2177 O O . ALA A 1 291 ? -0.336 -2.574 -23.453 1 98.75 291 ALA A O 1
ATOM 2178 N N . PRO A 1 292 ? -0.779 -2.547 -25.656 1 98.31 292 PRO A N 1
ATOM 2179 C CA . PRO A 1 292 ? -1.805 -3.58 -25.5 1 98.31 292 PRO A CA 1
ATOM 2180 C C . PRO A 1 292 ? -1.269 -4.844 -24.828 1 98.31 292 PRO A C 1
ATOM 2182 O O . PRO A 1 292 ? -0.139 -5.262 -25.109 1 98.31 292 PRO A O 1
ATOM 2185 N N . ALA A 1 293 ? -2.027 -5.418 -23.984 1 98.44 293 ALA A N 1
ATOM 2186 C CA . ALA A 1 293 ? -1.614 -6.586 -23.203 1 98.44 293 ALA A CA 1
ATOM 2187 C C . ALA A 1 293 ? -1.063 -7.68 -24.125 1 98.44 293 ALA A C 1
ATOM 2189 O O . ALA A 1 293 ? -0.029 -8.281 -23.828 1 98.44 293 ALA A O 1
ATOM 2190 N N . ARG A 1 294 ? -1.717 -7.93 -25.203 1 97.88 294 ARG A N 1
ATOM 2191 C CA . ARG A 1 294 ? -1.286 -8.977 -26.125 1 97.88 294 ARG A CA 1
ATOM 2192 C C . ARG A 1 294 ? 0.135 -8.719 -26.625 1 97.88 294 ARG A C 1
ATOM 2194 O O . ARG A 1 294 ? 0.93 -9.648 -26.75 1 97.88 294 ARG A O 1
ATOM 2201 N N . ASP A 1 295 ? 0.425 -7.449 -26.906 1 98.5 295 ASP A N 1
ATOM 2202 C CA . ASP A 1 295 ? 1.76 -7.09 -27.375 1 98.5 295 ASP A CA 1
ATOM 2203 C C . ASP A 1 295 ? 2.803 -7.32 -26.281 1 98.5 295 ASP A C 1
ATOM 2205 O O . ASP A 1 295 ? 3.904 -7.801 -26.562 1 98.5 295 ASP A O 1
ATOM 2209 N N . VAL A 1 296 ? 2.486 -6.98 -25.094 1 98.81 296 VAL A N 1
ATOM 2210 C CA . VAL A 1 296 ? 3.408 -7.145 -23.969 1 98.81 296 VAL A CA 1
ATOM 2211 C C . VAL A 1 296 ? 3.646 -8.633 -23.719 1 98.81 296 VAL A C 1
ATOM 2213 O O . VAL A 1 296 ? 4.777 -9.047 -23.438 1 98.81 296 VAL A O 1
ATOM 2216 N N . LEU A 1 297 ? 2.617 -9.438 -23.828 1 98.75 297 LEU A N 1
ATOM 2217 C CA . LEU A 1 297 ? 2.752 -10.875 -23.625 1 98.75 297 LEU A CA 1
ATOM 2218 C C . LEU A 1 297 ? 3.572 -11.508 -24.75 1 98.75 297 LEU A C 1
ATOM 2220 O O . LEU A 1 297 ? 4.359 -12.422 -24.516 1 98.75 297 LEU A O 1
ATOM 2224 N N . THR A 1 298 ? 3.352 -11.023 -25.953 1 98.38 298 THR A N 1
ATOM 2225 C CA . THR A 1 298 ? 4.191 -11.469 -27.062 1 98.38 298 THR A CA 1
ATOM 2226 C C . THR A 1 298 ? 5.66 -11.148 -26.797 1 98.38 298 THR A C 1
ATOM 2228 O O . THR A 1 298 ? 6.539 -11.984 -27.016 1 98.38 298 THR A O 1
ATOM 2231 N N . ALA A 1 299 ? 5.895 -9.953 -26.328 1 98.75 299 ALA A N 1
ATOM 2232 C CA . ALA A 1 299 ? 7.254 -9.555 -25.969 1 98.75 299 ALA A CA 1
ATOM 2233 C C . ALA A 1 299 ? 7.812 -10.445 -24.859 1 98.75 299 ALA A C 1
ATOM 2235 O O . ALA A 1 299 ? 9 -10.781 -24.859 1 98.75 299 ALA A O 1
ATOM 2236 N N . LEU A 1 300 ? 6.992 -10.812 -23.906 1 98.88 300 LEU A N 1
ATOM 2237 C CA . LEU A 1 300 ? 7.41 -11.695 -22.812 1 98.88 300 LEU A CA 1
ATOM 2238 C C . LEU A 1 300 ? 7.836 -13.055 -23.359 1 98.88 300 LEU A C 1
ATOM 2240 O O . LEU A 1 300 ? 8.898 -13.57 -23 1 98.88 300 LEU A O 1
ATOM 2244 N N . ILE A 1 301 ? 7.012 -13.625 -24.25 1 98.81 301 ILE A N 1
ATOM 2245 C CA . ILE A 1 301 ? 7.355 -14.891 -24.891 1 98.81 301 ILE A CA 1
ATOM 2246 C C . ILE A 1 301 ? 8.672 -14.758 -25.641 1 98.81 301 ILE A C 1
ATOM 2248 O O . ILE A 1 301 ? 9.539 -15.625 -25.562 1 98.81 301 ILE A O 1
ATOM 2252 N N . GLY A 1 302 ? 8.789 -13.656 -26.344 1 98.81 302 GLY A N 1
ATOM 2253 C CA . GLY A 1 302 ? 10.031 -13.383 -27.031 1 98.81 302 GLY A CA 1
ATOM 2254 C C . GLY A 1 302 ? 11.234 -13.312 -26.109 1 98.81 302 GLY A C 1
ATOM 2255 O O . GLY A 1 302 ? 12.305 -13.844 -26.422 1 98.81 302 GLY A O 1
ATOM 2256 N N . HIS A 1 303 ? 11.078 -12.688 -24.984 1 98.81 303 HIS A N 1
ATOM 2257 C CA . HIS A 1 303 ? 12.141 -12.484 -24.016 1 98.81 303 HIS A CA 1
ATOM 2258 C C . HIS A 1 303 ? 12.641 -13.812 -23.469 1 98.81 303 HIS A C 1
ATOM 2260 O O . HIS A 1 303 ? 13.836 -13.977 -23.203 1 98.81 303 HIS A O 1
ATOM 2266 N N . VAL A 1 304 ? 11.703 -14.805 -23.312 1 98.88 304 VAL A N 1
ATOM 2267 C CA . VAL A 1 304 ? 12.102 -16.062 -22.688 1 98.88 304 VAL A CA 1
ATOM 2268 C C . VAL A 1 304 ? 12.109 -17.172 -23.719 1 98.88 304 VAL A C 1
ATOM 2270 O O . VAL A 1 304 ? 12.109 -18.359 -23.375 1 98.88 304 VAL A O 1
ATOM 2273 N N . ARG A 1 305 ? 12.109 -16.875 -24.953 1 98.75 305 ARG A N 1
ATOM 2274 C CA . ARG A 1 305 ? 11.914 -17.828 -26.047 1 98.75 305 ARG A CA 1
ATOM 2275 C C . ARG A 1 305 ? 12.992 -18.906 -26.016 1 98.75 305 ARG A C 1
ATOM 2277 O O . ARG A 1 305 ? 12.68 -20.094 -26.141 1 98.75 305 ARG A O 1
ATOM 2284 N N . ASP A 1 306 ? 14.281 -18.531 -25.922 1 98.62 306 ASP A N 1
ATOM 2285 C CA . ASP A 1 306 ? 15.375 -19.484 -25.969 1 98.62 306 ASP A CA 1
ATOM 2286 C C . ASP A 1 306 ? 15.289 -20.484 -24.812 1 98.62 306 ASP A C 1
ATOM 2288 O O . ASP A 1 306 ? 15.492 -21.672 -24.984 1 98.62 306 ASP A O 1
ATOM 2292 N N . ALA A 1 307 ? 14.969 -19.953 -23.641 1 98.62 307 ALA A N 1
ATOM 2293 C CA . ALA A 1 307 ? 14.828 -20.828 -22.469 1 98.62 307 ALA A CA 1
ATOM 2294 C C . ALA A 1 307 ? 13.703 -21.828 -22.656 1 98.62 307 ALA A C 1
ATOM 2296 O O . ALA A 1 307 ? 13.852 -23 -22.312 1 98.62 307 ALA A O 1
ATOM 2297 N N . LEU A 1 308 ? 12.578 -21.375 -23.203 1 98.38 308 LEU A N 1
ATOM 2298 C CA . LEU A 1 308 ? 11.445 -22.266 -23.453 1 98.38 308 LEU A CA 1
ATOM 2299 C C . LEU A 1 308 ? 11.781 -23.281 -24.531 1 98.38 308 LEU A C 1
ATOM 2301 O O . LEU A 1 308 ? 11.383 -24.453 -24.438 1 98.38 308 LEU A O 1
ATOM 2305 N N . ALA A 1 309 ? 12.492 -22.844 -25.531 1 98.25 309 ALA A N 1
ATOM 2306 C CA . ALA A 1 309 ? 12.891 -23.75 -26.609 1 98.25 309 ALA A CA 1
ATOM 2307 C C . ALA A 1 309 ? 13.852 -24.828 -26.094 1 98.25 309 ALA A C 1
ATOM 2309 O O . ALA A 1 309 ? 13.727 -26 -26.438 1 98.25 309 ALA A O 1
ATOM 2310 N N . ASP A 1 310 ? 14.766 -24.438 -25.266 1 97.25 310 ASP A N 1
ATOM 2311 C CA . ASP A 1 310 ? 15.773 -25.344 -24.734 1 97.25 310 ASP A CA 1
ATOM 2312 C C . ASP A 1 310 ? 15.117 -26.469 -23.938 1 97.25 310 ASP A C 1
ATOM 2314 O O . ASP A 1 310 ? 15.602 -27.609 -23.953 1 97.25 310 ASP A O 1
ATOM 2318 N N . THR A 1 311 ? 14.039 -26.172 -23.25 1 96.44 311 THR A N 1
ATOM 2319 C CA . THR A 1 311 ? 13.367 -27.188 -22.438 1 96.44 311 THR A CA 1
ATOM 2320 C C . THR A 1 311 ? 12.289 -27.906 -23.25 1 96.44 311 THR A C 1
ATOM 2322 O O . THR A 1 311 ? 11.656 -28.844 -22.766 1 96.44 311 THR A O 1
ATOM 2325 N N . GLY A 1 312 ? 12.023 -27.422 -24.453 1 97.25 312 GLY A N 1
ATOM 2326 C CA . GLY A 1 312 ? 10.992 -28 -25.297 1 97.25 312 GLY A CA 1
ATOM 2327 C C . GLY A 1 312 ? 9.594 -27.531 -24.922 1 97.25 312 GLY A C 1
ATOM 2328 O O . GLY A 1 312 ? 8.602 -28.172 -25.297 1 97.25 312 GLY A O 1
ATOM 2329 N N . ASP A 1 313 ? 9.539 -26.438 -24.234 1 97.88 313 ASP A N 1
ATOM 2330 C CA . ASP A 1 313 ? 8.258 -26.016 -23.656 1 97.88 313 ASP A CA 1
ATOM 2331 C C . ASP A 1 313 ? 7.613 -24.938 -24.516 1 97.88 313 ASP A C 1
ATOM 2333 O O . ASP A 1 313 ? 6.477 -24.531 -24.266 1 97.88 313 ASP A O 1
ATOM 2337 N N . LEU A 1 314 ? 8.305 -24.422 -25.547 1 98.44 314 LEU A N 1
ATOM 2338 C CA . LEU A 1 314 ? 7.828 -23.281 -26.297 1 98.44 314 LEU A CA 1
ATOM 2339 C C . LEU A 1 314 ? 6.445 -23.547 -26.891 1 98.44 314 LEU A C 1
ATOM 2341 O O . LEU A 1 314 ? 5.547 -22.703 -26.766 1 98.44 314 LEU A O 1
ATOM 2345 N N . GLY A 1 315 ? 6.266 -24.703 -27.531 1 98.19 315 GLY A N 1
ATOM 2346 C CA . GLY A 1 315 ? 4.973 -25.047 -28.094 1 98.19 315 GLY A CA 1
ATOM 2347 C C . GLY A 1 315 ? 3.857 -25.094 -27.078 1 98.19 315 GLY A C 1
ATOM 2348 O O . GLY A 1 315 ? 2.791 -24.516 -27.281 1 98.19 315 GLY A O 1
ATOM 2349 N N . THR A 1 316 ? 4.098 -25.781 -25.984 1 98.38 316 THR A N 1
ATOM 2350 C CA . THR A 1 316 ? 3.115 -25.922 -24.906 1 98.38 316 THR A CA 1
ATOM 2351 C C . THR A 1 316 ? 2.74 -24.562 -24.328 1 98.38 316 THR A C 1
ATOM 2353 O O . THR A 1 316 ? 1.558 -24.266 -24.172 1 98.38 316 THR A O 1
ATOM 2356 N N . VAL A 1 317 ? 3.688 -23.703 -24.078 1 98.56 317 VAL A N 1
ATOM 2357 C CA . VAL A 1 317 ? 3.463 -22.391 -23.469 1 98.56 317 VAL A CA 1
ATOM 2358 C C . VAL A 1 317 ? 2.664 -21.5 -24.438 1 98.56 317 VAL A C 1
ATOM 2360 O O . VAL A 1 317 ? 1.717 -20.828 -24.016 1 98.56 317 VAL A O 1
ATOM 2363 N N . THR A 1 318 ? 3.025 -21.531 -25.672 1 98.5 318 THR A N 1
ATOM 2364 C CA . THR A 1 318 ? 2.316 -20.734 -26.672 1 98.5 318 THR A CA 1
ATOM 2365 C C . THR A 1 318 ? 0.867 -21.203 -26.797 1 98.5 318 THR A C 1
ATOM 2367 O O . THR A 1 318 ? -0.047 -20.375 -26.875 1 98.5 318 THR A O 1
ATOM 2370 N N . ALA A 1 319 ? 0.674 -22.484 -26.766 1 98.56 319 ALA A N 1
ATOM 2371 C CA . ALA A 1 319 ? -0.677 -23.031 -26.875 1 98.56 319 ALA A CA 1
ATOM 2372 C C . ALA A 1 319 ? -1.509 -22.656 -25.641 1 98.56 319 ALA A C 1
ATOM 2374 O O . ALA A 1 319 ? -2.68 -22.281 -25.781 1 98.56 319 ALA A O 1
ATOM 2375 N N . LEU A 1 320 ? -0.941 -22.75 -24.484 1 98.69 320 LEU A N 1
ATOM 2376 C CA . LEU A 1 320 ? -1.633 -22.391 -23.25 1 98.69 320 LEU A CA 1
ATOM 2377 C C . LEU A 1 320 ? -1.987 -20.906 -23.25 1 98.69 320 LEU A C 1
ATOM 2379 O O . LEU A 1 320 ? -3.086 -20.531 -22.828 1 98.69 320 LEU A O 1
ATOM 2383 N N . LEU A 1 321 ? -1.028 -20.078 -23.688 1 98.69 321 LEU A N 1
ATOM 2384 C CA . LEU A 1 321 ? -1.281 -18.641 -23.734 1 98.69 321 LEU A CA 1
ATOM 2385 C C . LEU A 1 321 ? -2.416 -18.328 -24.703 1 98.69 321 LEU A C 1
ATOM 2387 O O . LEU A 1 321 ? -3.312 -17.547 -24.375 1 98.69 321 LEU A O 1
ATOM 2391 N N . ASP A 1 322 ? -2.391 -18.922 -25.859 1 98.38 322 ASP A N 1
ATOM 2392 C CA . ASP A 1 322 ? -3.445 -18.719 -26.844 1 98.38 322 ASP A CA 1
ATOM 2393 C C . ASP A 1 322 ? -4.805 -19.141 -26.297 1 98.38 322 ASP A C 1
ATOM 2395 O O . ASP A 1 322 ? -5.801 -18.438 -26.484 1 98.38 322 ASP A O 1
ATOM 2399 N N . ALA A 1 323 ? -4.836 -20.281 -25.656 1 98.44 323 ALA A N 1
ATOM 2400 C CA . ALA A 1 323 ? -6.074 -20.766 -25.062 1 98.44 323 ALA A CA 1
ATOM 2401 C C . ALA A 1 323 ? -6.594 -19.797 -24 1 98.44 323 ALA A C 1
ATOM 2403 O O . ALA A 1 323 ? -7.793 -19.516 -23.938 1 98.44 323 ALA A O 1
ATOM 2404 N N . LEU A 1 324 ? -5.703 -19.297 -23.188 1 98.31 324 LEU A N 1
ATOM 2405 C CA . LEU A 1 324 ? -6.086 -18.344 -22.156 1 98.31 324 LEU A CA 1
ATOM 2406 C C . LEU A 1 324 ? -6.637 -17.062 -22.766 1 98.31 324 LEU A C 1
ATOM 2408 O O . LEU A 1 324 ? -7.66 -16.547 -22.312 1 98.31 324 LEU A O 1
ATOM 2412 N N . LEU A 1 325 ? -5.941 -16.562 -23.766 1 98 325 LEU A N 1
ATOM 2413 C CA . LEU A 1 325 ? -6.359 -15.32 -24.422 1 98 325 LEU A CA 1
ATOM 2414 C C . LEU A 1 325 ? -7.734 -15.477 -25.062 1 98 325 LEU A C 1
ATOM 2416 O O . LEU A 1 325 ? -8.516 -14.523 -25.109 1 98 325 LEU A O 1
ATOM 2420 N N . ARG A 1 326 ? -8.078 -16.672 -25.516 1 97.44 326 ARG A N 1
ATOM 2421 C CA . ARG A 1 326 ? -9.383 -16.953 -26.109 1 97.44 326 ARG A CA 1
ATOM 2422 C C . ARG A 1 326 ? -10.453 -17.062 -25.031 1 97.44 326 ARG A C 1
ATOM 2424 O O . ARG A 1 326 ? -11.555 -16.531 -25.188 1 97.44 326 ARG A O 1
ATOM 2431 N N . ARG A 1 327 ? -10.156 -17.75 -23.984 1 96.75 327 ARG A N 1
ATOM 2432 C CA . ARG A 1 327 ? -11.125 -18.047 -22.938 1 96.75 327 ARG A CA 1
ATOM 2433 C C . ARG A 1 327 ? -11.289 -16.844 -22 1 96.75 327 ARG A C 1
ATOM 2435 O O . ARG A 1 327 ? -12.383 -16.609 -21.469 1 96.75 327 ARG A O 1
ATOM 2442 N N . GLY A 1 328 ? -10.164 -16.109 -21.766 1 97.5 328 GLY A N 1
ATOM 2443 C CA . GLY A 1 328 ? -10.141 -15.07 -20.75 1 97.5 328 GLY A CA 1
ATOM 2444 C C . GLY A 1 328 ? -9.625 -15.562 -19.406 1 97.5 328 GLY A C 1
ATOM 2445 O O . GLY A 1 328 ? -9.523 -16.766 -19.172 1 97.5 328 GLY A O 1
ATOM 2446 N N . THR A 1 329 ? -9.273 -14.641 -18.562 1 98.38 329 THR A N 1
ATOM 2447 C CA . THR A 1 329 ? -8.75 -14.945 -17.234 1 98.38 329 THR A CA 1
ATOM 2448 C C . THR A 1 329 ? -9.883 -15.297 -16.281 1 98.38 329 THR A C 1
ATOM 2450 O O . THR A 1 329 ? -11.055 -15.219 -16.641 1 98.38 329 THR A O 1
ATOM 2453 N N . GLY A 1 330 ? -9.469 -15.695 -15.016 1 98.62 330 GLY A N 1
ATOM 2454 C CA . GLY A 1 330 ? -10.469 -15.93 -13.984 1 98.62 330 GLY A CA 1
ATOM 2455 C C . GLY A 1 330 ? -11.32 -14.703 -13.703 1 98.62 330 GLY A C 1
ATOM 2456 O O . GLY A 1 330 ? -12.523 -14.828 -13.461 1 98.62 330 GLY A O 1
ATOM 2457 N N . ALA A 1 331 ? -10.766 -13.547 -13.773 1 98.75 331 ALA A N 1
ATOM 2458 C CA . ALA A 1 331 ? -11.5 -12.305 -13.547 1 98.75 331 ALA A CA 1
ATOM 2459 C C . ALA A 1 331 ? -12.562 -12.094 -14.625 1 98.75 331 ALA A C 1
ATOM 2461 O O . ALA A 1 331 ? -13.695 -11.727 -14.32 1 98.75 331 ALA A O 1
ATOM 2462 N N . ALA A 1 332 ? -12.172 -12.344 -15.852 1 98.31 332 ALA A N 1
ATOM 2463 C CA . ALA A 1 332 ? -13.117 -12.195 -16.953 1 98.31 332 ALA A CA 1
ATOM 2464 C C . ALA A 1 332 ? -14.289 -13.164 -16.812 1 98.31 332 ALA A C 1
ATOM 2466 O O . ALA A 1 332 ? -15.445 -12.781 -17.016 1 98.31 332 ALA A O 1
ATOM 2467 N N . ARG A 1 333 ? -14.008 -14.375 -16.453 1 98.31 333 ARG A N 1
ATOM 2468 C CA . ARG A 1 333 ? -15.062 -15.359 -16.266 1 98.31 333 ARG A CA 1
ATOM 2469 C C . ARG A 1 333 ? -15.992 -14.969 -15.125 1 98.31 333 ARG A C 1
ATOM 2471 O O . ARG A 1 333 ? -17.219 -15.062 -15.242 1 98.31 333 ARG A O 1
ATOM 2478 N N . GLN A 1 334 ? -15.469 -14.555 -14.047 1 98.75 334 GLN A N 1
ATOM 2479 C CA . GLN A 1 334 ? -16.266 -14.125 -12.906 1 98.75 334 GLN A CA 1
ATOM 2480 C C . GLN A 1 334 ? -17.234 -13.008 -13.305 1 98.75 334 GLN A C 1
ATOM 2482 O O . GLN A 1 334 ? -18.406 -13.039 -12.945 1 98.75 334 GLN A O 1
ATOM 2487 N N . ARG A 1 335 ? -16.766 -12.055 -14.016 1 98.31 335 ARG A N 1
ATOM 2488 C CA . ARG A 1 335 ? -17.609 -10.945 -14.445 1 98.31 335 ARG A CA 1
ATOM 2489 C C . ARG A 1 335 ? -18.703 -11.43 -15.391 1 98.31 335 ARG A C 1
ATOM 2491 O O . ARG A 1 335 ? -19.844 -10.953 -15.32 1 98.31 335 ARG A O 1
ATOM 2498 N N . ALA A 1 336 ? -18.344 -12.312 -16.297 1 98.12 336 ALA A N 1
ATOM 2499 C CA . ALA A 1 336 ? -19.344 -12.867 -17.203 1 98.12 336 ALA A CA 1
ATOM 2500 C C . ALA A 1 336 ? -20.453 -13.578 -16.438 1 98.12 336 ALA A C 1
ATOM 2502 O O . ALA A 1 336 ? -21.625 -13.398 -16.734 1 98.12 336 ALA A O 1
ATOM 2503 N N . VAL A 1 337 ? -20.047 -14.383 -15.445 1 98.44 337 VAL A N 1
ATOM 2504 C CA . VAL A 1 337 ? -21.016 -15.109 -14.633 1 98.44 337 VAL A CA 1
ATOM 2505 C C . VAL A 1 337 ? -21.875 -14.125 -13.844 1 98.44 337 VAL A C 1
ATOM 2507 O O . VAL A 1 337 ? -23.094 -14.281 -13.766 1 98.44 337 VAL A O 1
ATOM 2510 N N . SER A 1 338 ? -21.25 -13.141 -13.25 1 98.44 338 SER A N 1
ATOM 2511 C CA . SER A 1 338 ? -21.969 -12.133 -12.484 1 98.44 338 SER A CA 1
ATOM 2512 C C . SER A 1 338 ? -23.016 -11.43 -13.344 1 98.44 338 SER A C 1
ATOM 2514 O O . SER A 1 338 ? -24.141 -11.219 -12.898 1 98.44 338 SER A O 1
ATOM 2516 N N . ARG A 1 339 ? -22.625 -11.062 -14.539 1 97.62 339 ARG A N 1
ATOM 2517 C CA . ARG A 1 339 ? -23.531 -10.367 -15.445 1 97.62 339 ARG A CA 1
ATOM 2518 C C . ARG A 1 339 ? -24.719 -11.25 -15.828 1 97.62 339 ARG A C 1
ATOM 2520 O O . ARG A 1 339 ? -25.844 -10.789 -15.891 1 97.62 339 ARG A O 1
ATOM 2527 N N . ARG A 1 340 ? -24.469 -12.477 -16.062 1 97.88 340 ARG A N 1
ATOM 2528 C CA . ARG A 1 340 ? -25.5 -13.422 -16.516 1 97.88 340 ARG A CA 1
ATOM 2529 C C . ARG A 1 340 ? -26.453 -13.766 -15.375 1 97.88 340 ARG A C 1
ATOM 2531 O O . ARG A 1 340 ? -27.672 -13.773 -15.562 1 97.88 340 ARG A O 1
ATOM 2538 N N . ALA A 1 341 ? -25.922 -13.977 -14.188 1 97.5 341 ALA A N 1
ATOM 2539 C CA . ALA A 1 341 ? -26.719 -14.492 -13.07 1 97.5 341 ALA A CA 1
ATOM 2540 C C . ALA A 1 341 ? -27.281 -13.344 -12.234 1 97.5 341 ALA A C 1
ATOM 2542 O O . ALA A 1 341 ? -28.266 -13.523 -11.516 1 97.5 341 ALA A O 1
ATOM 2543 N N . GLY A 1 342 ? -26.641 -12.234 -12.164 1 95.5 342 GLY A N 1
ATOM 2544 C CA . GLY A 1 342 ? -27.078 -11.078 -11.406 1 95.5 342 GLY A CA 1
ATOM 2545 C C . GLY A 1 342 ? -26.797 -11.188 -9.922 1 95.5 342 GLY A C 1
ATOM 2546 O O . GLY A 1 342 ? -27.391 -10.477 -9.109 1 95.5 342 GLY A O 1
ATOM 2547 N N . ASP A 1 343 ? -26.016 -12.18 -9.562 1 95.69 343 ASP A N 1
ATOM 2548 C CA . ASP A 1 343 ? -25.672 -12.312 -8.148 1 95.69 343 ASP A CA 1
ATOM 2549 C C . ASP A 1 343 ? -24.266 -12.891 -7.98 1 95.69 343 ASP A C 1
ATOM 2551 O O . ASP A 1 343 ? -23.844 -13.727 -8.781 1 95.69 343 ASP A O 1
ATOM 2555 N N . LEU A 1 344 ? -23.594 -12.523 -6.965 1 98.19 344 LEU A N 1
ATOM 2556 C CA . LEU A 1 344 ? -22.219 -12.906 -6.73 1 98.19 344 LEU A CA 1
ATOM 2557 C C . LEU A 1 344 ? -22.125 -14.32 -6.168 1 98.19 344 LEU A C 1
ATOM 2559 O O . LEU A 1 344 ? -21.078 -14.953 -6.215 1 98.19 344 LEU A O 1
ATOM 2563 N N . ARG A 1 345 ? -23.203 -14.805 -5.578 1 98.12 345 ARG A N 1
ATOM 2564 C CA . ARG A 1 345 ? -23.25 -16.203 -5.16 1 98.12 345 ARG A CA 1
ATOM 2565 C C . ARG A 1 345 ? -22.984 -17.141 -6.34 1 98.12 345 ARG A C 1
ATOM 2567 O O . ARG A 1 345 ? -22.25 -18.125 -6.203 1 98.12 345 ARG A O 1
ATOM 2574 N N . ALA A 1 346 ? -23.531 -16.828 -7.516 1 98.5 346 ALA A N 1
ATOM 2575 C CA . ALA A 1 346 ? -23.328 -17.625 -8.719 1 98.5 346 ALA A CA 1
ATOM 2576 C C . ALA A 1 346 ? -21.859 -17.641 -9.133 1 98.5 346 ALA A C 1
ATOM 2578 O O . ALA A 1 346 ? -21.375 -18.641 -9.68 1 98.5 346 ALA A O 1
ATOM 2579 N N . VAL A 1 347 ? -21.188 -16.531 -8.891 1 98.69 347 VAL A N 1
ATOM 2580 C CA . VAL A 1 347 ? -19.766 -16.422 -9.203 1 98.69 347 VAL A CA 1
ATOM 2581 C C . VAL A 1 347 ? -18.984 -17.453 -8.375 1 98.69 347 VAL A C 1
ATOM 2583 O O . VAL A 1 347 ? -18.141 -18.188 -8.906 1 98.69 347 VAL A O 1
ATOM 2586 N N . VAL A 1 348 ? -19.281 -17.516 -7.051 1 98.75 348 VAL A N 1
ATOM 2587 C CA . VAL A 1 348 ? -18.578 -18.453 -6.156 1 98.75 348 VAL A CA 1
ATOM 2588 C C . VAL A 1 348 ? -18.922 -19.891 -6.547 1 98.75 348 VAL A C 1
ATOM 2590 O O . VAL A 1 348 ? -18.016 -20.734 -6.656 1 98.75 348 VAL A O 1
ATOM 2593 N N . LEU A 1 349 ? -20.172 -20.156 -6.816 1 98.12 349 LEU A N 1
ATOM 2594 C CA . LEU A 1 349 ? -20.609 -21.516 -7.133 1 98.12 349 LEU A CA 1
ATOM 2595 C C . LEU A 1 349 ? -20.016 -21.984 -8.461 1 98.12 349 LEU A C 1
ATOM 2597 O O . LEU A 1 349 ? -19.719 -23.156 -8.633 1 98.12 349 LEU A O 1
ATOM 2601 N N . ASP A 1 350 ? -19.906 -21.062 -9.398 1 98.31 350 ASP A N 1
ATOM 2602 C CA . ASP A 1 350 ? -19.281 -21.375 -10.68 1 98.31 350 ASP A CA 1
ATOM 2603 C C . ASP A 1 350 ? -17.844 -21.828 -10.492 1 98.31 350 ASP A C 1
ATOM 2605 O O . ASP A 1 350 ? -17.328 -22.625 -11.281 1 98.31 350 ASP A O 1
ATOM 2609 N N . ALA A 1 351 ? -17.156 -21.359 -9.492 1 97.88 351 ALA A N 1
ATOM 2610 C CA . ALA A 1 351 ? -15.734 -21.625 -9.266 1 97.88 351 ALA A CA 1
ATOM 2611 C C . ALA A 1 351 ? -15.523 -23 -8.633 1 97.88 351 ALA A C 1
ATOM 2613 O O . ALA A 1 351 ? -14.43 -23.562 -8.703 1 97.88 351 ALA A O 1
ATOM 2614 N N . ILE A 1 352 ? -16.469 -23.516 -7.863 1 96.38 352 ILE A N 1
ATOM 2615 C CA . ILE A 1 352 ? -16.281 -24.797 -7.191 1 96.38 352 ILE A CA 1
ATOM 2616 C C . ILE A 1 352 ? -16.594 -25.938 -8.156 1 96.38 352 ILE A C 1
ATOM 2618 O O . ILE A 1 352 ? -16.203 -27.078 -7.918 1 96.38 352 ILE A O 1
ATOM 2622 N N . GLY A 1 353 ? -17.469 -25.688 -9.188 1 80.94 353 GLY A N 1
ATOM 2623 C CA . GLY A 1 353 ? -17.891 -26.703 -10.133 1 80.94 353 GLY A CA 1
ATOM 2624 C C . GLY A 1 353 ? -16.922 -26.891 -11.281 1 80.94 353 GLY A C 1
ATOM 2625 O O . GLY A 1 353 ? -16.016 -26.078 -11.484 1 80.94 353 GLY A O 1
ATOM 2626 N N . MET B 1 1 ? 6.781 29.234 5.922 1 97.19 1 MET B N 1
ATOM 2627 C CA . MET B 1 1 ? 6.047 27.969 5.871 1 97.19 1 MET B CA 1
ATOM 2628 C C . MET B 1 1 ? 4.559 28.219 5.664 1 97.19 1 MET B C 1
ATOM 2630 O O . MET B 1 1 ? 4.016 29.219 6.152 1 97.19 1 MET B O 1
ATOM 2634 N N . GLY B 1 2 ? 3.908 27.5 4.809 1 97.94 2 GLY B N 1
ATOM 2635 C CA . GLY B 1 2 ? 2.475 27.438 4.566 1 97.94 2 GLY B CA 1
ATOM 2636 C C . GLY B 1 2 ? 1.884 26.062 4.812 1 97.94 2 GLY B C 1
ATOM 2637 O O . GLY B 1 2 ? 2.574 25.047 4.672 1 97.94 2 GLY B O 1
ATOM 2638 N N . VAL B 1 3 ? 0.598 26.094 5.234 1 98.5 3 VAL B N 1
ATOM 2639 C CA . VAL B 1 3 ? -0.046 24.844 5.621 1 98.5 3 VAL B CA 1
ATOM 2640 C C . VAL B 1 3 ? -1.371 24.688 4.875 1 98.5 3 VAL B C 1
ATOM 2642 O O . VAL B 1 3 ? -2.154 25.641 4.793 1 98.5 3 VAL B O 1
ATOM 2645 N N . GLU B 1 4 ? -1.548 23.578 4.262 1 98.38 4 GLU B N 1
ATOM 2646 C CA . GLU B 1 4 ? -2.834 23.156 3.721 1 98.38 4 GLU B CA 1
ATOM 2647 C C . GLU B 1 4 ? -3.48 22.094 4.609 1 98.38 4 GLU B C 1
ATOM 2649 O O . GLU B 1 4 ? -2.82 21.141 5.031 1 98.38 4 GLU B O 1
ATOM 2654 N N . GLU B 1 5 ? -4.742 22.281 4.934 1 98.69 5 GLU B N 1
ATOM 2655 C CA . GLU B 1 5 ? -5.488 21.328 5.742 1 98.69 5 GLU B CA 1
ATOM 2656 C C . GLU B 1 5 ? -6.746 20.859 5.02 1 98.69 5 GLU B C 1
ATOM 2658 O O . GLU B 1 5 ? -7.465 21.656 4.426 1 98.69 5 GLU B O 1
ATOM 2663 N N . GLU B 1 6 ? -6.926 19.609 5.039 1 98.75 6 GLU B N 1
ATOM 2664 C CA . GLU B 1 6 ? -8.164 19 4.547 1 98.75 6 GLU B CA 1
ATOM 2665 C C . GLU B 1 6 ? -9.102 18.656 5.695 1 98.75 6 GLU B C 1
ATOM 2667 O O . GLU B 1 6 ? -8.656 18.203 6.754 1 98.75 6 GLU B O 1
ATOM 2672 N N . PHE B 1 7 ? -10.445 18.875 5.488 1 98.62 7 PHE B N 1
ATOM 2673 C CA . PHE B 1 7 ? -11.406 18.641 6.559 1 98.62 7 PHE B CA 1
ATOM 2674 C C . PHE B 1 7 ? -12.586 17.812 6.062 1 98.62 7 PHE B C 1
ATOM 2676 O O . PHE B 1 7 ? -12.992 17.938 4.902 1 98.62 7 PHE B O 1
ATOM 2683 N N . LEU B 1 8 ? -13.086 17.031 6.949 1 98.62 8 LEU B N 1
ATOM 2684 C CA . LEU B 1 8 ? -14.336 16.328 6.711 1 98.62 8 LEU B CA 1
ATOM 2685 C C . LEU B 1 8 ? -15.531 17.234 6.965 1 98.62 8 LEU B C 1
ATOM 2687 O O . LEU B 1 8 ? -15.547 18 7.934 1 98.62 8 LEU B O 1
ATOM 2691 N N . LEU B 1 9 ? -16.531 17.203 6.066 1 98.75 9 LEU B N 1
ATOM 2692 C CA . LEU B 1 9 ? -17.828 17.828 6.293 1 98.75 9 LEU B CA 1
ATOM 2693 C C . LEU B 1 9 ? -18.828 16.812 6.824 1 98.75 9 LEU B C 1
ATOM 2695 O O . LEU B 1 9 ? -18.984 15.719 6.262 1 98.75 9 LEU B O 1
ATOM 2699 N N . VAL B 1 10 ? -19.516 17.188 7.957 1 98.81 10 VAL B N 1
ATOM 2700 C CA . VAL B 1 10 ? -20.406 16.219 8.578 1 98.81 10 VAL B CA 1
ATOM 2701 C C . VAL B 1 10 ? -21.719 16.891 8.953 1 98.81 10 VAL B C 1
ATOM 2703 O O . VAL B 1 10 ? -21.797 18.109 9.07 1 98.81 10 VAL B O 1
ATOM 2706 N N . ASP B 1 11 ? -22.766 16.094 9.039 1 98.62 11 ASP B N 1
ATOM 2707 C CA . ASP B 1 11 ? -24 16.531 9.664 1 98.62 11 ASP B CA 1
ATOM 2708 C C . ASP B 1 11 ? -23.812 16.781 11.156 1 98.62 11 ASP B C 1
ATOM 2710 O O . ASP B 1 11 ? -23.391 15.891 11.891 1 98.62 11 ASP B O 1
ATOM 2714 N N . PRO B 1 12 ? -24.141 17.984 11.609 1 98.06 12 PRO B N 1
ATOM 2715 C CA . PRO B 1 12 ? -23.828 18.328 13 1 98.06 12 PRO B CA 1
ATOM 2716 C C . PRO B 1 12 ? -24.688 17.547 14.008 1 98.06 12 PRO B C 1
ATOM 2718 O O . PRO B 1 12 ? -24.375 17.547 15.203 1 98.06 12 PRO B O 1
ATOM 2721 N N . GLU B 1 13 ? -25.719 16.875 13.586 1 97.75 13 GLU B N 1
ATOM 2722 C CA . GLU B 1 13 ? -26.594 16.109 14.492 1 97.75 13 GLU B CA 1
ATOM 2723 C C . GLU B 1 13 ? -26.25 14.633 14.469 1 97.75 13 GLU B C 1
ATOM 2725 O O . GLU B 1 13 ? -26.109 14 15.516 1 97.75 13 GLU B O 1
ATOM 2730 N N . THR B 1 14 ? -26.031 14.125 13.273 1 97.94 14 THR B N 1
ATOM 2731 C CA . THR B 1 14 ? -25.859 12.68 13.148 1 97.94 14 THR B CA 1
ATOM 2732 C C . THR B 1 14 ? -24.391 12.305 13.102 1 97.94 14 THR B C 1
ATOM 2734 O O . THR B 1 14 ? -24.031 11.148 13.344 1 97.94 14 THR B O 1
ATOM 2737 N N . GLY B 1 15 ? -23.531 13.227 12.719 1 98.31 15 GLY B N 1
ATOM 2738 C CA . GLY B 1 15 ? -22.109 12.961 12.594 1 98.31 15 GLY B CA 1
ATOM 2739 C C . GLY B 1 15 ? -21.734 12.312 11.273 1 98.31 15 GLY B C 1
ATOM 2740 O O . GLY B 1 15 ? -20.562 12.086 10.992 1 98.31 15 GLY B O 1
ATOM 2741 N N . THR B 1 16 ? -22.734 12.055 10.461 1 98.25 16 THR B N 1
ATOM 2742 C CA . THR B 1 16 ? -22.484 11.383 9.195 1 98.25 16 THR B CA 1
ATOM 2743 C C . THR B 1 16 ? -21.828 12.328 8.195 1 98.25 16 THR B C 1
ATOM 2745 O O . THR B 1 16 ? -22.125 13.523 8.18 1 98.25 16 THR B O 1
ATOM 2748 N N . ALA B 1 17 ? -20.875 11.812 7.418 1 98.44 17 ALA B N 1
ATOM 2749 C CA . ALA B 1 17 ? -20.25 12.617 6.371 1 98.44 17 ALA B CA 1
ATOM 2750 C C . ALA B 1 17 ? -21.281 13.227 5.445 1 98.44 17 ALA B C 1
ATOM 2752 O O . ALA B 1 17 ? -22.266 12.57 5.094 1 98.44 17 ALA B O 1
ATOM 2753 N N . SER B 1 18 ? -21.047 14.461 5.055 1 98.19 18 SER B N 1
ATOM 2754 C CA . SER B 1 18 ? -22.031 15.203 4.262 1 98.19 18 SER B CA 1
ATOM 2755 C C . SER B 1 18 ? -21.422 15.672 2.943 1 98.19 18 SER B C 1
ATOM 2757 O O . SER B 1 18 ? -20.406 16.375 2.938 1 98.19 18 SER B O 1
ATOM 2759 N N . ALA B 1 19 ? -22.062 15.289 1.862 1 98.19 19 ALA B N 1
ATOM 2760 C CA . ALA B 1 19 ? -21.641 15.789 0.554 1 98.19 19 ALA B CA 1
ATOM 2761 C C . ALA B 1 19 ? -22.047 17.25 0.374 1 98.19 19 ALA B C 1
ATOM 2763 O O . ALA B 1 19 ? -22.953 17.562 -0.392 1 98.19 19 ALA B O 1
ATOM 2764 N N . ALA B 1 20 ? -21.25 18.188 1.019 1 98.19 20 ALA B N 1
ATOM 2765 C CA . ALA B 1 20 ? -21.719 19.562 1.104 1 98.19 20 ALA B CA 1
ATOM 2766 C C . ALA B 1 20 ? -20.688 20.531 0.525 1 98.19 20 ALA B C 1
ATOM 2768 O O . ALA B 1 20 ? -20.891 21.734 0.504 1 98.19 20 ALA B O 1
ATOM 2769 N N . SER B 1 21 ? -19.562 20.031 0.014 1 97.94 21 SER B N 1
ATOM 2770 C CA . SER B 1 21 ? -18.438 20.891 -0.342 1 97.94 21 SER B CA 1
ATOM 2771 C C . SER B 1 21 ? -18.828 21.875 -1.448 1 97.94 21 SER B C 1
ATOM 2773 O O . SER B 1 21 ? -18.375 23.016 -1.463 1 97.94 21 SER B O 1
ATOM 2775 N N . GLY B 1 22 ? -19.688 21.422 -2.441 1 96.31 22 GLY B N 1
ATOM 2776 C CA . GLY B 1 22 ? -20.141 22.344 -3.479 1 96.31 22 GLY B CA 1
ATOM 2777 C C . GLY B 1 22 ? -20.812 23.594 -2.926 1 96.31 22 GLY B C 1
ATOM 2778 O O . GLY B 1 22 ? -20.469 24.703 -3.322 1 96.31 22 GLY B O 1
ATOM 2779 N N . ALA B 1 23 ? -21.719 23.375 -2.018 1 96.75 23 ALA B N 1
ATOM 2780 C CA . ALA B 1 23 ? -22.438 24.484 -1.396 1 96.75 23 ALA B CA 1
ATOM 2781 C C . ALA B 1 23 ? -21.5 25.328 -0.539 1 96.75 23 ALA B C 1
ATOM 2783 O O . ALA B 1 23 ? -21.594 26.562 -0.545 1 96.75 23 ALA B O 1
ATOM 2784 N N . VAL B 1 24 ? -20.609 24.719 0.163 1 96.88 24 VAL B N 1
ATOM 2785 C CA . VAL B 1 24 ? -19.656 25.391 1.027 1 96.88 24 VAL B CA 1
ATOM 2786 C C . VAL B 1 24 ? -18.766 26.328 0.193 1 96.88 24 VAL B C 1
ATOM 2788 O O . VAL B 1 24 ? -18.516 27.469 0.577 1 96.88 24 VAL B O 1
ATOM 2791 N N . LEU B 1 25 ? -18.297 25.812 -0.904 1 95.62 25 LEU B N 1
ATOM 2792 C CA . LEU B 1 25 ? -17.406 26.578 -1.774 1 95.62 25 LEU B CA 1
ATOM 2793 C C . LEU B 1 25 ? -18.141 27.781 -2.375 1 95.62 25 LEU B C 1
ATOM 2795 O O . LEU B 1 25 ? -17.562 28.844 -2.541 1 95.62 25 LEU B O 1
ATOM 2799 N N . LEU B 1 26 ? -19.406 27.609 -2.715 1 94 26 LEU B N 1
ATOM 2800 C CA . LEU B 1 26 ? -20.219 28.719 -3.248 1 94 26 LEU B CA 1
ATOM 2801 C C . LEU B 1 26 ? -20.359 29.828 -2.219 1 94 26 LEU B C 1
ATOM 2803 O O . LEU B 1 26 ? -20.25 31.016 -2.557 1 94 26 LEU B O 1
ATOM 2807 N N . ILE B 1 27 ? -20.562 29.438 -0.991 1 93.19 27 ILE B N 1
ATOM 2808 C CA . ILE B 1 27 ? -20.703 30.406 0.092 1 93.19 27 ILE B CA 1
ATOM 2809 C C . ILE B 1 27 ? -19.375 31.141 0.297 1 93.19 27 ILE B C 1
ATOM 2811 O O . ILE B 1 27 ? -19.344 32.375 0.43 1 93.19 27 ILE B O 1
ATOM 2815 N N . ALA B 1 28 ? -18.297 30.391 0.346 1 92.06 28 ALA B N 1
ATOM 2816 C CA . ALA B 1 28 ? -16.984 30.969 0.577 1 92.06 28 ALA B CA 1
ATOM 2817 C C . ALA B 1 28 ? -16.625 31.969 -0.523 1 92.06 28 ALA B C 1
ATOM 2819 O O . ALA B 1 28 ? -15.984 33 -0.26 1 92.06 28 ALA B O 1
ATOM 2820 N N . GLU B 1 29 ? -16.922 31.625 -1.73 1 89.56 29 GLU B N 1
ATOM 2821 C CA . GLU B 1 29 ? -16.641 32.5 -2.857 1 89.56 29 GLU B CA 1
ATOM 2822 C C . GLU B 1 29 ? -17.391 33.844 -2.725 1 89.56 29 GLU B C 1
ATOM 2824 O O . GLU B 1 29 ? -16.859 34.906 -3.084 1 89.56 29 GLU B O 1
ATOM 2829 N N . ALA B 1 30 ? -18.531 33.781 -2.23 1 88.06 30 ALA B N 1
ATOM 2830 C CA . ALA B 1 30 ? -19.391 34.938 -2.098 1 88.06 30 ALA B CA 1
ATOM 2831 C C . ALA B 1 30 ? -18.922 35.844 -0.945 1 88.06 30 ALA B C 1
ATOM 2833 O O . ALA B 1 30 ? -18.969 37.062 -1.032 1 88.06 30 ALA B O 1
ATOM 2834 N N . GLU B 1 31 ? -18.5 35.25 0.108 1 79.75 31 GLU B N 1
ATOM 2835 C CA . GLU B 1 31 ? -18.25 36 1.341 1 79.75 31 GLU B CA 1
ATOM 2836 C C . GLU B 1 31 ? -16.766 36.281 1.513 1 79.75 31 GLU B C 1
ATOM 2838 O O . GLU B 1 31 ? -16.391 37.25 2.191 1 79.75 31 GLU B O 1
ATOM 2843 N N . HIS B 1 32 ? -16.078 35.312 1.109 1 65.38 32 HIS B N 1
ATOM 2844 C CA . HIS B 1 32 ? -14.664 35.375 1.477 1 65.38 32 HIS B CA 1
ATOM 2845 C C . HIS B 1 32 ? -13.773 35.375 0.241 1 65.38 32 HIS B C 1
ATOM 2847 O O . HIS B 1 32 ? -14.266 35.25 -0.884 1 65.38 32 HIS B O 1
ATOM 2853 N N . ASP B 1 33 ? -12.633 35.812 0.296 1 60.03 33 ASP B N 1
ATOM 2854 C CA . ASP B 1 33 ? -11.672 35.938 -0.797 1 60.03 33 ASP B CA 1
ATOM 2855 C C . ASP B 1 33 ? -11.398 34.594 -1.433 1 60.03 33 ASP B C 1
ATOM 2857 O O . ASP B 1 33 ? -10.414 34.438 -2.166 1 60.03 33 ASP B O 1
ATOM 2861 N N . GLY B 1 34 ? -12.359 33.562 -1.284 1 62.62 34 GLY B N 1
ATOM 2862 C CA . GLY B 1 34 ? -12.242 32.375 -2.135 1 62.62 34 GLY B CA 1
ATOM 2863 C C . GLY B 1 34 ? -11.094 31.469 -1.748 1 62.62 34 GLY B C 1
ATOM 2864 O O . GLY B 1 34 ? -10.477 30.828 -2.609 1 62.62 34 GLY B O 1
ATOM 2865 N N . ASP B 1 35 ? -10.891 31.125 -0.413 1 82.69 35 ASP B N 1
ATOM 2866 C CA . ASP B 1 35 ? -9.641 30.469 -0.027 1 82.69 35 ASP B CA 1
ATOM 2867 C C . ASP B 1 35 ? -9.852 28.984 0.225 1 82.69 35 ASP B C 1
ATOM 2869 O O . ASP B 1 35 ? -8.914 28.266 0.59 1 82.69 35 ASP B O 1
ATOM 2873 N N . LEU B 1 36 ? -11.07 28.547 -0.032 1 92.19 36 LEU B N 1
ATOM 2874 C CA . LEU B 1 36 ? -11.359 27.125 0.125 1 92.19 36 LEU B CA 1
ATOM 2875 C C . LEU B 1 36 ? -11.281 26.406 -1.215 1 92.19 36 LEU B C 1
ATOM 2877 O O . LEU B 1 36 ? -11.617 26.969 -2.256 1 92.19 36 LEU B O 1
ATOM 2881 N N . THR B 1 37 ? -10.828 25.188 -1.18 1 93.12 37 THR B N 1
ATOM 2882 C CA . THR B 1 37 ? -10.648 24.422 -2.412 1 93.12 37 THR B CA 1
ATOM 2883 C C . THR B 1 37 ? -11.383 23.094 -2.334 1 93.12 37 THR B C 1
ATOM 2885 O O . THR B 1 37 ? -11.523 22.516 -1.254 1 93.12 37 THR B O 1
ATOM 2888 N N . ALA B 1 38 ? -11.914 22.688 -3.463 1 91.44 38 ALA B N 1
ATOM 2889 C CA . ALA B 1 38 ? -12.578 21.391 -3.602 1 91.44 38 ALA B CA 1
ATOM 2890 C C . ALA B 1 38 ? -11.57 20.25 -3.504 1 91.44 38 ALA B C 1
ATOM 2892 O O . ALA B 1 38 ? -10.375 20.453 -3.729 1 91.44 38 ALA B O 1
ATOM 2893 N N . GLU B 1 39 ? -12.039 19.125 -3.137 1 95.06 39 GLU B N 1
ATOM 2894 C CA . GLU B 1 39 ? -11.281 17.875 -3.107 1 95.06 39 GLU B CA 1
ATOM 2895 C C . GLU B 1 39 ? -11.984 16.781 -3.908 1 95.06 39 GLU B C 1
ATOM 2897 O O . GLU B 1 39 ? -12.992 17.047 -4.57 1 95.06 39 GLU B O 1
ATOM 2902 N N . LEU B 1 40 ? -11.375 15.633 -3.887 1 94.81 40 LEU B N 1
ATOM 2903 C CA . LEU B 1 40 ? -11.852 14.492 -4.652 1 94.81 40 LEU B CA 1
ATOM 2904 C C . LEU B 1 40 ? -13.305 14.18 -4.301 1 94.81 40 LEU B C 1
ATOM 2906 O O . LEU B 1 40 ? -14.109 13.891 -5.188 1 94.81 40 LEU B O 1
ATOM 2910 N N . GLN B 1 41 ? -13.68 14.234 -3.039 1 97.94 41 GLN B N 1
ATOM 2911 C CA . GLN B 1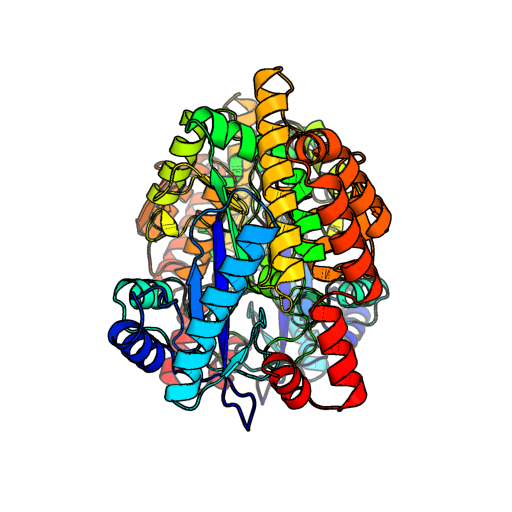 41 ? -15.008 13.859 -2.562 1 97.94 41 GLN B CA 1
ATOM 2912 C C . GLN B 1 41 ? -15.789 15.086 -2.104 1 97.94 41 GLN B C 1
ATOM 2914 O O . GLN B 1 41 ? -15.227 16 -1.507 1 97.94 41 GLN B O 1
ATOM 2919 N N . LEU B 1 42 ? -17.078 15.055 -2.264 1 98.31 42 LEU B N 1
ATOM 2920 C CA . LEU B 1 42 ? -17.953 16.156 -1.898 1 98.31 42 LEU B CA 1
ATOM 2921 C C . LEU B 1 42 ? -18.062 16.297 -0.383 1 98.31 42 LEU B C 1
ATOM 2923 O O . LEU B 1 42 ? -18.562 17.297 0.123 1 98.31 42 LEU B O 1
ATOM 2927 N N . GLU B 1 43 ? -17.547 15.391 0.348 1 98.62 43 GLU B N 1
ATOM 2928 C CA . GLU B 1 43 ? -17.578 15.398 1.807 1 98.62 43 GLU B CA 1
ATOM 2929 C C . GLU B 1 43 ? -16.328 16.047 2.389 1 98.62 43 GLU B C 1
ATOM 2931 O O . GLU B 1 43 ? -16.094 15.977 3.596 1 98.62 43 GLU B O 1
ATOM 2936 N N . GLN B 1 44 ? -15.531 16.672 1.566 1 98.44 44 GLN B N 1
ATOM 2937 C CA . GLN B 1 44 ? -14.227 17.172 1.99 1 98.44 44 GLN B CA 1
ATOM 2938 C C . GLN B 1 44 ? -13.961 18.562 1.414 1 98.44 44 GLN B C 1
ATOM 2940 O O . GLN B 1 44 ? -14.344 18.859 0.28 1 98.44 44 GLN B O 1
ATOM 2945 N N . ILE B 1 45 ? -13.281 19.422 2.17 1 98 45 ILE B N 1
ATOM 2946 C CA . ILE B 1 45 ? -12.789 20.703 1.684 1 98 45 ILE B CA 1
ATOM 2947 C C . ILE B 1 45 ? -11.344 20.922 2.143 1 98 45 ILE B C 1
ATOM 2949 O O . ILE B 1 45 ? -10.875 20.234 3.064 1 98 45 ILE B O 1
ATOM 2953 N N . GLU B 1 46 ? -10.664 21.812 1.529 1 98.19 46 GLU B N 1
ATOM 2954 C CA . GLU B 1 46 ? -9.273 22.109 1.853 1 98.19 46 GLU B CA 1
ATOM 2955 C C . GLU B 1 46 ? -9.07 23.609 2.084 1 98.19 46 GLU B C 1
ATOM 2957 O O . GLU B 1 46 ? -9.625 24.438 1.354 1 98.19 46 GLU B O 1
ATOM 2962 N N . THR B 1 47 ? -8.352 23.938 3.107 1 97.69 47 THR B N 1
ATOM 2963 C CA . THR B 1 47 ? -7.914 25.297 3.371 1 97.69 47 THR B CA 1
ATOM 2964 C C . THR B 1 47 ? -6.418 25.453 3.123 1 97.69 47 THR B C 1
ATOM 2966 O O . THR B 1 47 ? -5.691 24.453 3.062 1 97.69 47 THR B O 1
ATOM 2969 N N . GLY B 1 48 ? -5.941 26.672 2.904 1 96.94 48 GLY B N 1
ATOM 2970 C CA . GLY B 1 48 ? -4.535 27 2.768 1 96.94 48 GLY B CA 1
ATOM 2971 C C . GLY B 1 48 ? -4.168 28.328 3.418 1 96.94 48 GLY B C 1
ATOM 2972 O O . GLY B 1 48 ? -4.875 29.328 3.254 1 96.94 48 GLY B O 1
ATOM 2973 N N . THR B 1 49 ? -3.1 28.359 4.125 1 97.38 49 THR B N 1
ATOM 2974 C CA . THR B 1 49 ? -2.645 29.578 4.77 1 97.38 49 THR B CA 1
ATOM 2975 C C . THR B 1 49 ? -1.784 30.406 3.816 1 97.38 49 THR B C 1
ATOM 2977 O O . THR B 1 49 ? -1.194 29.875 2.879 1 97.38 49 THR B O 1
ATOM 2980 N N . ARG B 1 50 ? -1.787 31.703 4.082 1 96.44 50 ARG B N 1
ATOM 2981 C CA . ARG B 1 50 ? -0.655 32.469 3.57 1 96.44 50 ARG B CA 1
ATOM 2982 C C . ARG B 1 50 ? 0.644 32.031 4.25 1 96.44 50 ARG B C 1
ATOM 2984 O O . ARG B 1 50 ? 0.644 31.672 5.422 1 96.44 50 ARG B O 1
ATOM 2991 N N . PRO B 1 51 ? 1.728 32 3.467 1 97.12 51 PRO B N 1
ATOM 2992 C CA . PRO B 1 51 ? 2.994 31.641 4.098 1 97.12 51 PRO B CA 1
ATOM 2993 C C . PRO B 1 51 ? 3.365 32.562 5.266 1 97.12 51 PRO B C 1
ATOM 2995 O O . PRO B 1 51 ? 3.141 33.781 5.199 1 97.12 51 PRO B O 1
ATOM 2998 N N . GLN B 1 52 ? 3.883 31.969 6.34 1 97.81 52 GLN B N 1
ATOM 2999 C CA . GLN B 1 52 ? 4.273 32.719 7.535 1 97.81 52 GLN B CA 1
ATOM 3000 C C . GLN B 1 52 ? 5.699 32.375 7.957 1 97.81 52 GLN B C 1
ATOM 3002 O O . GLN B 1 52 ? 6.211 31.297 7.605 1 97.81 52 GLN B O 1
ATOM 3007 N N . VAL B 1 53 ? 6.289 33.188 8.812 1 96.25 53 VAL B N 1
ATOM 3008 C CA . VAL B 1 53 ? 7.688 33 9.188 1 96.25 53 VAL B CA 1
ATOM 3009 C C . VAL B 1 53 ? 7.777 32.594 10.648 1 96.25 53 VAL B C 1
ATOM 3011 O O . VAL B 1 53 ? 8.773 32 11.07 1 96.25 53 VAL B O 1
ATOM 3014 N N . THR B 1 54 ? 6.699 32.844 11.422 1 97.5 54 THR B N 1
ATOM 3015 C CA . THR B 1 54 ? 6.738 32.469 12.836 1 97.5 54 THR B CA 1
ATOM 3016 C C . THR B 1 54 ? 5.586 31.531 13.172 1 97.5 54 THR B C 1
ATOM 3018 O O . THR B 1 54 ? 4.531 31.578 12.531 1 97.5 54 THR B O 1
ATOM 3021 N N . PRO B 1 55 ? 5.82 30.688 14.18 1 98.06 55 PRO B N 1
ATOM 3022 C CA . PRO B 1 55 ? 4.73 29.828 14.633 1 98.06 55 PRO B CA 1
ATOM 3023 C C . PRO B 1 55 ? 3.494 30.609 15.062 1 98.06 55 PRO B C 1
ATOM 3025 O O . PRO B 1 55 ? 2.365 30.172 14.812 1 98.06 55 PRO B O 1
ATOM 3028 N N . GLU B 1 56 ? 3.686 31.75 15.68 1 97.75 56 GLU B N 1
ATOM 3029 C CA . GLU B 1 56 ? 2.57 32.562 16.156 1 97.75 56 GLU B CA 1
ATOM 3030 C C . GLU B 1 56 ? 1.738 33.094 14.984 1 97.75 56 GLU B C 1
ATOM 3032 O O . GLU B 1 56 ? 0.507 33.031 15.023 1 97.75 56 GLU B O 1
ATOM 3037 N N . ALA B 1 57 ? 2.434 33.594 14.023 1 98.38 57 ALA B N 1
ATOM 3038 C CA . ALA B 1 57 ? 1.735 34.094 12.836 1 98.38 57 ALA B CA 1
ATOM 3039 C C . ALA B 1 57 ? 1.019 32.969 12.109 1 98.38 57 ALA B C 1
ATOM 3041 O O . ALA B 1 57 ? -0.078 33.156 11.578 1 98.38 57 ALA B O 1
ATOM 3042 N N . LEU B 1 58 ? 1.63 31.812 12.055 1 98.5 58 LEU B N 1
ATOM 3043 C CA . LEU B 1 58 ? 0.994 30.656 11.422 1 98.5 58 LEU B CA 1
ATOM 3044 C C . LEU B 1 58 ? -0.259 30.234 12.188 1 98.5 58 LEU B C 1
ATOM 3046 O O . LEU B 1 58 ? -1.278 29.906 11.578 1 98.5 58 LEU B O 1
ATOM 3050 N N . ALA B 1 59 ? -0.153 30.25 13.508 1 98.62 59 ALA B N 1
ATOM 3051 C CA . ALA B 1 59 ? -1.315 29.922 14.328 1 98.62 59 ALA B CA 1
ATOM 3052 C C . ALA B 1 59 ? -2.488 30.844 14.016 1 98.62 59 ALA B C 1
ATOM 3054 O O . ALA B 1 59 ? -3.627 30.391 13.875 1 98.62 59 ALA B O 1
ATOM 3055 N N . ALA B 1 60 ? -2.197 32.094 13.914 1 98.31 60 ALA B N 1
ATOM 3056 C CA . ALA B 1 60 ? -3.232 33.062 13.594 1 98.31 60 ALA B CA 1
ATOM 3057 C C . ALA B 1 60 ? -3.852 32.781 12.227 1 98.31 60 ALA B C 1
ATOM 3059 O O . ALA B 1 60 ? -5.07 32.875 12.055 1 98.31 60 ALA B O 1
ATOM 3060 N N . GLU B 1 61 ? -2.998 32.469 11.297 1 97.44 61 GLU B N 1
ATOM 3061 C CA . GLU B 1 61 ? -3.479 32.156 9.953 1 97.44 61 GLU B CA 1
ATOM 3062 C C . GLU B 1 61 ? -4.34 30.906 9.961 1 97.44 61 GLU B C 1
ATOM 3064 O O . GLU B 1 61 ? -5.355 30.844 9.258 1 97.44 61 GLU B O 1
ATOM 3069 N N . LEU B 1 62 ? -3.945 29.875 10.68 1 98.25 62 LEU B N 1
ATOM 3070 C CA . LEU B 1 62 ? -4.711 28.641 10.781 1 98.25 62 LEU B CA 1
ATOM 3071 C C . LEU B 1 62 ? -6.062 28.891 11.445 1 98.25 62 LEU B C 1
ATOM 3073 O O . LEU B 1 62 ? -7.078 28.328 11.023 1 98.25 62 LEU B O 1
ATOM 3077 N N . HIS B 1 63 ? -6.062 29.75 12.484 1 97.69 63 HIS B N 1
ATOM 3078 C CA . HIS B 1 63 ? -7.332 30.141 13.086 1 97.69 63 HIS B CA 1
ATOM 3079 C C . HIS B 1 63 ? -8.25 30.797 12.062 1 97.69 63 HIS B C 1
ATOM 3081 O O . HIS B 1 63 ? -9.438 30.484 11.984 1 97.69 63 HIS B O 1
ATOM 3087 N N . ARG B 1 64 ? -7.68 31.672 11.32 1 96.69 64 ARG B N 1
ATOM 3088 C CA . ARG B 1 64 ? -8.445 32.406 10.328 1 96.69 64 ARG B CA 1
ATOM 3089 C C . ARG B 1 64 ? -9.047 31.469 9.289 1 96.69 64 ARG B C 1
ATOM 3091 O O . ARG B 1 64 ? -10.242 31.531 9 1 96.69 64 ARG B O 1
ATOM 3098 N N . THR B 1 65 ? -8.234 30.641 8.703 1 96.75 65 THR B N 1
ATOM 3099 C CA . THR B 1 65 ? -8.68 29.766 7.625 1 96.75 65 THR B CA 1
ATOM 3100 C C . THR B 1 65 ? -9.703 28.75 8.141 1 96.75 65 THR B C 1
ATOM 3102 O O . THR B 1 65 ? -10.68 28.453 7.457 1 96.75 65 THR B O 1
ATOM 3105 N N . ARG B 1 66 ? -9.523 28.188 9.352 1 97.31 66 ARG B N 1
ATOM 3106 C CA . ARG B 1 66 ? -10.484 27.25 9.914 1 97.31 66 ARG B CA 1
ATOM 3107 C C . ARG B 1 66 ? -11.812 27.938 10.211 1 97.31 66 ARG B C 1
ATOM 3109 O O . ARG B 1 66 ? -12.875 27.359 10 1 97.31 66 ARG B O 1
ATOM 3116 N N . GLU B 1 67 ? -11.688 29.141 10.711 1 96.06 67 GLU B N 1
ATOM 3117 C CA . GLU B 1 67 ? -12.906 29.875 11.008 1 96.06 67 GLU B CA 1
ATOM 3118 C C . GLU B 1 67 ? -13.711 30.156 9.742 1 96.06 67 GLU B C 1
ATOM 3120 O O . GLU B 1 67 ? -14.945 30.078 9.75 1 96.06 67 GLU B O 1
ATOM 3125 N N . GLN B 1 68 ? -13.008 30.547 8.727 1 95.25 68 GLN B N 1
ATOM 3126 C CA . GLN B 1 68 ? -13.664 30.781 7.445 1 95.25 68 GLN B CA 1
ATOM 3127 C C . GLN B 1 68 ? -14.359 29.516 6.945 1 95.25 68 GLN B C 1
ATOM 3129 O O . GLN B 1 68 ? -15.508 29.562 6.492 1 95.25 68 GLN B O 1
ATOM 3134 N N . ALA B 1 69 ? -13.703 28.406 7 1 96.88 69 ALA B N 1
ATOM 3135 C CA . ALA B 1 69 ? -14.266 27.141 6.566 1 96.88 69 ALA B CA 1
ATOM 3136 C C . ALA B 1 69 ? -15.461 26.75 7.43 1 96.88 69 ALA B C 1
ATOM 3138 O O . ALA B 1 69 ? -16.469 26.25 6.918 1 96.88 69 ALA B O 1
ATOM 3139 N N . ARG B 1 70 ? -15.32 26.953 8.727 1 97.06 70 ARG B N 1
ATOM 3140 C CA . ARG B 1 70 ? -16.391 26.625 9.656 1 97.06 70 ARG B CA 1
ATOM 3141 C C . ARG B 1 70 ? -17.641 27.453 9.359 1 97.06 70 ARG B C 1
ATOM 3143 O O . ARG B 1 70 ? -18.75 26.922 9.359 1 97.06 70 ARG B O 1
ATOM 3150 N N . ALA B 1 71 ? -17.453 28.703 9.148 1 96.19 71 ALA B N 1
ATOM 3151 C CA . ALA B 1 71 ? -18.578 29.609 8.867 1 96.19 71 ALA B CA 1
ATOM 3152 C C . ALA B 1 71 ? -19.281 29.203 7.578 1 96.19 71 ALA B C 1
ATOM 3154 O O . ALA B 1 71 ? -20.516 29.156 7.531 1 96.19 71 ALA B O 1
ATOM 3155 N N . ALA B 1 72 ? -18.516 28.922 6.574 1 96.81 72 ALA B N 1
ATOM 3156 C CA . ALA B 1 72 ? -19.094 28.516 5.297 1 96.81 72 ALA B CA 1
ATOM 3157 C C . ALA B 1 72 ? -19.859 27.203 5.43 1 96.81 72 ALA B C 1
ATOM 3159 O O . ALA B 1 72 ? -20.938 27.047 4.859 1 96.81 72 ALA B O 1
ATOM 3160 N N . ALA B 1 73 ? -19.297 26.219 6.152 1 97.81 73 ALA B N 1
ATOM 3161 C CA . ALA B 1 73 ? -19.953 24.938 6.371 1 97.81 73 ALA B CA 1
ATOM 3162 C C . ALA B 1 73 ? -21.266 25.109 7.145 1 97.81 73 ALA B C 1
ATOM 3164 O O . ALA B 1 73 ? -22.297 24.562 6.766 1 97.81 73 ALA B O 1
ATOM 3165 N N . SER B 1 74 ? -21.219 25.938 8.164 1 97.69 74 SER B N 1
ATOM 3166 C CA . SER B 1 74 ? -22.375 26.172 9.008 1 97.69 74 SER B CA 1
ATOM 3167 C C . SER B 1 74 ? -23.516 26.828 8.203 1 97.69 74 SER B C 1
ATOM 3169 O O . SER B 1 74 ? -24.688 26.531 8.43 1 97.69 74 SER B O 1
ATOM 3171 N N . ALA B 1 75 ? -23.156 27.609 7.332 1 97.19 75 ALA B N 1
ATOM 3172 C CA . ALA B 1 75 ? -24.125 28.328 6.52 1 97.19 75 ALA B CA 1
ATOM 3173 C C . ALA B 1 75 ? -24.953 27.375 5.672 1 97.19 75 ALA B C 1
ATOM 3175 O O . ALA B 1 75 ? -26.062 27.703 5.246 1 97.19 75 ALA B O 1
ATOM 3176 N N . VAL B 1 76 ? -24.469 26.188 5.461 1 97.62 76 VAL B N 1
ATOM 3177 C CA . VAL B 1 76 ? -25.188 25.25 4.605 1 97.62 76 VAL B CA 1
ATOM 3178 C C . VAL B 1 76 ? -25.656 24.047 5.426 1 97.62 76 VAL B C 1
ATOM 3180 O O . VAL B 1 76 ? -26.016 23.016 4.871 1 97.62 76 VAL B O 1
ATOM 3183 N N . GLY B 1 77 ? -25.562 24.156 6.691 1 98 77 GLY B N 1
ATOM 3184 C CA . GLY B 1 77 ? -26.094 23.125 7.578 1 98 77 GLY B CA 1
ATOM 3185 C C . GLY B 1 77 ? -25.125 21.984 7.828 1 98 77 GLY B C 1
ATOM 3186 O O . GLY B 1 77 ? -25.531 20.922 8.273 1 98 77 GLY B O 1
ATOM 3187 N N . ALA B 1 78 ? -23.875 22.172 7.5 1 98.56 78 ALA B N 1
ATOM 3188 C CA . ALA B 1 78 ? -22.828 21.188 7.766 1 98.56 78 ALA B CA 1
ATOM 3189 C C . ALA B 1 78 ? -21.875 21.688 8.836 1 98.56 78 ALA B C 1
ATOM 3191 O O . ALA B 1 78 ? -21.969 22.828 9.289 1 98.56 78 ALA B O 1
ATOM 3192 N N . ALA B 1 79 ? -21.078 20.844 9.328 1 98.75 79 ALA B N 1
ATOM 3193 C CA . ALA B 1 79 ? -20.031 21.188 10.273 1 98.75 79 ALA B CA 1
ATOM 3194 C C . ALA B 1 79 ? -18.656 20.734 9.766 1 98.75 79 ALA B C 1
ATOM 3196 O O . ALA B 1 79 ? -18.562 19.75 9.031 1 98.75 79 ALA B O 1
ATOM 3197 N N . LEU B 1 80 ? -17.688 21.5 10.148 1 98.44 80 LEU B N 1
ATOM 3198 C CA . LEU B 1 80 ? -16.297 21.172 9.836 1 98.44 80 LEU B CA 1
ATOM 3199 C C . LEU B 1 80 ? -15.711 20.266 10.898 1 98.44 80 LEU B C 1
ATOM 3201 O O . LEU B 1 80 ? -15.719 20.594 12.086 1 98.44 80 LEU B O 1
ATOM 3205 N N . ALA B 1 81 ? -15.227 19.078 10.516 1 98.75 81 ALA B N 1
ATOM 3206 C CA . ALA B 1 81 ? -14.617 18.141 11.461 1 98.75 81 ALA B CA 1
ATOM 3207 C C . ALA B 1 81 ? -13.148 17.891 11.109 1 98.75 81 ALA B C 1
ATOM 3209 O O . ALA B 1 81 ? -12.852 17.312 10.055 1 98.75 81 ALA B O 1
ATOM 3210 N N . PRO B 1 82 ? -12.195 18.328 11.961 1 98.69 82 PRO B N 1
ATOM 3211 C CA . PRO B 1 82 ? -10.789 18 11.734 1 98.69 82 PRO B CA 1
ATOM 3212 C C . PRO B 1 82 ? -10.445 16.547 12.055 1 98.69 82 PRO B C 1
ATOM 3214 O O . PRO B 1 82 ? -9.711 16.281 13.008 1 98.69 82 PRO B O 1
ATOM 3217 N N . LEU B 1 83 ? -10.992 15.633 11.312 1 98.81 83 LEU B N 1
ATOM 3218 C CA . LEU B 1 83 ? -10.766 14.195 11.398 1 98.81 83 LEU B CA 1
ATOM 3219 C C . LEU B 1 83 ? -10.133 13.672 10.109 1 98.81 83 LEU B C 1
ATOM 3221 O O . LEU B 1 83 ? -10.555 14.039 9.016 1 98.81 83 LEU B O 1
ATOM 3225 N N . ALA B 1 84 ? -9.117 12.867 10.289 1 98.88 84 ALA B N 1
ATOM 3226 C CA . ALA B 1 84 ? -8.344 12.43 9.133 1 98.88 84 ALA B CA 1
ATOM 3227 C C . ALA B 1 84 ? -9.062 11.305 8.391 1 98.88 84 ALA B C 1
ATOM 3229 O O . ALA B 1 84 ? -8.727 10.992 7.246 1 98.88 84 ALA B O 1
ATOM 3230 N N . THR B 1 85 ? -9.984 10.586 9.023 1 98.75 85 THR B N 1
ATOM 3231 C CA . THR B 1 85 ? -10.914 9.633 8.43 1 98.75 85 THR B CA 1
ATOM 3232 C C . THR B 1 85 ? -12.289 9.742 9.078 1 98.75 85 THR B C 1
ATOM 3234 O O . THR B 1 85 ? -12.438 10.344 10.141 1 98.75 85 THR B O 1
ATOM 3237 N N . SER B 1 86 ? -13.312 9.188 8.422 1 98.62 86 SER B N 1
ATOM 3238 C CA . SER B 1 86 ? -14.641 9.148 9.031 1 98.62 86 SER B CA 1
ATOM 3239 C C . SER B 1 86 ? -14.773 7.969 9.992 1 98.62 86 SER B C 1
ATOM 3241 O O . SER B 1 86 ? -14.664 6.812 9.586 1 98.62 86 SER B O 1
ATOM 3243 N N . PRO B 1 87 ? -14.977 8.266 11.305 1 98.62 87 PRO B N 1
ATOM 3244 C CA . PRO B 1 87 ? -15.242 7.164 12.234 1 98.62 87 PRO B CA 1
ATOM 3245 C C . PRO B 1 87 ? -16.5 6.371 11.875 1 98.62 87 PRO B C 1
ATOM 3247 O O . PRO B 1 87 ? -16.547 5.156 12.062 1 98.62 87 PRO B O 1
ATOM 3250 N N . LEU B 1 88 ? -17.531 7.043 11.297 1 98.5 88 LEU B N 1
ATOM 3251 C CA . LEU B 1 88 ? -18.781 6.418 10.891 1 98.5 88 LEU B CA 1
ATOM 3252 C C . LEU B 1 88 ? -18.703 5.934 9.445 1 98.5 88 LEU B C 1
ATOM 3254 O O . LEU B 1 88 ? -17.906 6.438 8.664 1 98.5 88 LEU B O 1
ATOM 3258 N N . PRO B 1 89 ? -19.484 4.91 9.109 1 97.25 89 PRO B N 1
ATOM 3259 C CA . PRO B 1 89 ? -19.547 4.512 7.703 1 97.25 89 PRO B CA 1
ATOM 3260 C C . PRO B 1 89 ? -19.859 5.68 6.77 1 97.25 89 PRO B C 1
ATOM 3262 O O . PRO B 1 89 ? -20.703 6.516 7.082 1 97.25 89 PRO B O 1
ATOM 3265 N N . ALA B 1 90 ? -19.125 5.777 5.695 1 96.44 90 ALA B N 1
ATOM 3266 C CA . ALA B 1 90 ? -19.297 6.852 4.719 1 96.44 90 ALA B CA 1
ATOM 3267 C C . ALA B 1 90 ? -19.391 6.293 3.301 1 96.44 90 ALA B C 1
ATOM 3269 O O . ALA B 1 90 ? -18.797 5.262 2.99 1 96.44 90 ALA B O 1
ATOM 3270 N N . HIS B 1 91 ? -20.188 6.887 2.471 1 94.19 91 HIS B N 1
ATOM 3271 C CA . HIS B 1 91 ? -20.281 6.637 1.038 1 94.19 91 HIS B CA 1
ATOM 3272 C C . HIS B 1 91 ? -19.953 7.887 0.234 1 94.19 91 HIS B C 1
ATOM 3274 O O . HIS B 1 91 ? -20.844 8.594 -0.226 1 94.19 91 HIS B O 1
ATOM 3280 N N . PRO B 1 92 ? -18.672 8.062 0.047 1 96.25 92 PRO B N 1
ATOM 3281 C CA . PRO B 1 92 ? -18.234 9.328 -0.551 1 96.25 92 PRO B CA 1
ATOM 3282 C C . PRO B 1 92 ? -18.812 9.555 -1.944 1 96.25 92 PRO B C 1
ATOM 3284 O O . PRO B 1 92 ? -19.062 8.594 -2.676 1 96.25 92 PRO B O 1
ATOM 3287 N N . THR B 1 93 ? -19.031 10.789 -2.217 1 97.19 93 THR B N 1
ATOM 3288 C CA . THR B 1 93 ? -19.531 11.25 -3.51 1 97.19 93 THR B CA 1
ATOM 3289 C C . THR B 1 9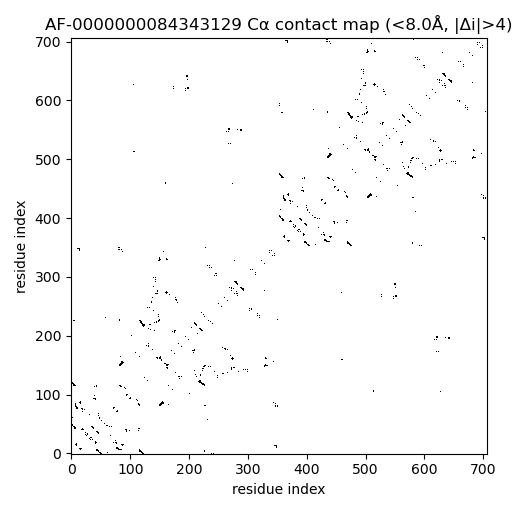3 ? -18.453 12.016 -4.266 1 97.19 93 THR B C 1
ATOM 3291 O O . THR B 1 93 ? -17.906 13 -3.754 1 97.19 93 THR B O 1
ATOM 3294 N N . VAL B 1 94 ? -18.188 11.625 -5.473 1 96.31 94 VAL B N 1
ATOM 3295 C CA . VAL B 1 94 ? -17.109 12.219 -6.254 1 96.31 94 VAL B CA 1
ATOM 3296 C C . VAL B 1 94 ? -17.5 13.641 -6.664 1 96.31 94 VAL B C 1
ATOM 3298 O O . VAL B 1 94 ? -18.625 13.883 -7.094 1 96.31 94 VAL B O 1
ATOM 3301 N N . SER B 1 95 ? -16.578 14.586 -6.539 1 95.88 95 SER B N 1
ATOM 3302 C CA . SER B 1 95 ? -16.766 15.961 -6.992 1 95.88 95 SER B CA 1
ATOM 3303 C C . SER B 1 95 ? -16.953 16.016 -8.5 1 95.88 95 SER B C 1
ATOM 3305 O O . SER B 1 95 ? -16.375 15.219 -9.242 1 95.88 95 SER B O 1
ATOM 3307 N N . PRO B 1 96 ? -17.781 17.062 -8.914 1 92.81 96 PRO B N 1
ATOM 3308 C CA . PRO B 1 96 ? -18.031 17.156 -10.352 1 92.81 96 PRO B CA 1
ATOM 3309 C C . PRO B 1 96 ? -16.859 17.797 -11.109 1 92.81 96 PRO B C 1
ATOM 3311 O O . PRO B 1 96 ? -16.938 18.953 -11.508 1 92.81 96 PRO B O 1
ATOM 3314 N N . SER B 1 97 ? -15.836 17.25 -11.203 1 93.44 97 SER B N 1
ATOM 3315 C CA . SER B 1 97 ? -14.633 17.609 -11.945 1 93.44 97 SER B CA 1
ATOM 3316 C C . SER B 1 97 ? -14.234 16.516 -12.914 1 93.44 97 SER B C 1
ATOM 3318 O O . SER B 1 97 ? -14.203 15.336 -12.555 1 93.44 97 SER B O 1
ATOM 3320 N N . PRO B 1 98 ? -14 16.922 -14.18 1 94.12 98 PRO B N 1
ATOM 3321 C CA . PRO B 1 98 ? -13.555 15.906 -15.133 1 94.12 98 PRO B CA 1
ATOM 3322 C C . PRO B 1 98 ? -12.32 15.148 -14.648 1 94.12 98 PRO B C 1
ATOM 3324 O O . PRO B 1 98 ? -12.211 13.938 -14.867 1 94.12 98 PRO B O 1
ATOM 3327 N N . ARG B 1 99 ? -11.43 15.82 -13.945 1 93.88 99 ARG B N 1
ATOM 3328 C CA . ARG B 1 99 ? -10.227 15.18 -13.422 1 93.88 99 ARG B CA 1
ATOM 3329 C C . ARG B 1 99 ? -10.578 14.125 -12.383 1 93.88 99 ARG B C 1
ATOM 3331 O O . ARG B 1 99 ? -10.055 13.008 -12.414 1 93.88 99 ARG B O 1
ATOM 3338 N N . TYR B 1 100 ? -11.445 14.461 -11.5 1 93.69 100 TYR B N 1
ATOM 3339 C CA . TYR B 1 100 ? -11.789 13.547 -10.414 1 93.69 100 TYR B CA 1
ATOM 3340 C C . TYR B 1 100 ? -12.602 12.367 -10.938 1 93.69 100 TYR B C 1
ATOM 3342 O O . TYR B 1 100 ? -12.453 11.242 -10.453 1 93.69 100 TYR B O 1
ATOM 3350 N N . HIS B 1 101 ? -13.43 12.641 -11.93 1 95.56 101 HIS B N 1
ATOM 3351 C CA . HIS B 1 101 ? -14.148 11.539 -12.555 1 95.56 101 HIS B CA 1
ATOM 3352 C C . HIS B 1 101 ? -13.188 10.57 -13.234 1 95.56 101 HIS B C 1
ATOM 3354 O O . HIS B 1 101 ? -13.352 9.352 -13.125 1 95.56 101 HIS B O 1
ATOM 3360 N N . ARG B 1 102 ? -12.203 11.117 -13.914 1 95.25 102 ARG B N 1
ATOM 3361 C CA . ARG B 1 102 ? -11.195 10.273 -14.547 1 95.25 102 ARG B CA 1
ATOM 3362 C C . ARG B 1 102 ? -10.43 9.469 -13.5 1 95.25 102 ARG B C 1
ATOM 3364 O O . ARG B 1 102 ? -10.094 8.305 -13.734 1 95.25 102 ARG B O 1
ATOM 3371 N N . MET B 1 103 ? -10.164 10.102 -12.375 1 95.19 103 MET B N 1
ATOM 3372 C CA . MET B 1 103 ? -9.453 9.422 -11.297 1 95.19 103 MET B CA 1
ATOM 3373 C C . MET B 1 103 ? -10.25 8.219 -10.797 1 95.19 103 MET B C 1
ATOM 3375 O O . MET B 1 103 ? -9.703 7.117 -10.68 1 95.19 103 MET B O 1
ATOM 3379 N N . VAL B 1 104 ? -11.508 8.43 -10.547 1 94.62 104 VAL B N 1
ATOM 3380 C CA . VAL B 1 104 ? -12.344 7.355 -10 1 94.62 104 VAL B CA 1
ATOM 3381 C C . VAL B 1 104 ? -12.539 6.266 -11.047 1 94.62 104 VAL B C 1
ATOM 3383 O O . VAL B 1 104 ? -12.555 5.078 -10.727 1 94.62 104 VAL B O 1
ATOM 3386 N N . GLU B 1 105 ? -12.664 6.707 -12.281 1 93.88 105 GLU B N 1
ATOM 3387 C CA . GLU B 1 105 ? -12.797 5.734 -13.359 1 93.88 105 GLU B CA 1
ATOM 3388 C C . GLU B 1 105 ? -11.547 4.863 -13.477 1 93.88 105 GLU B C 1
ATOM 3390 O O . GLU B 1 105 ? -11.648 3.646 -13.656 1 93.88 105 GLU B O 1
ATOM 3395 N N . GLN B 1 106 ? -10.445 5.457 -13.328 1 94.62 106 GLN B N 1
ATOM 3396 C CA . GLN B 1 106 ? -9.188 4.75 -13.523 1 94.62 106 GLN B CA 1
ATOM 3397 C C . GLN B 1 106 ? -8.836 3.9 -12.305 1 94.62 106 GLN B C 1
ATOM 3399 O O . GLN B 1 106 ? -8.344 2.777 -12.445 1 94.62 106 GLN B O 1
ATOM 3404 N N . PHE B 1 107 ? -9.133 4.316 -11.117 1 97 107 PHE B N 1
ATOM 3405 C CA . PHE B 1 107 ? -8.562 3.674 -9.938 1 97 107 PHE B CA 1
ATOM 3406 C C . PHE B 1 107 ? -9.617 2.855 -9.203 1 97 107 PHE B C 1
ATOM 3408 O O . PHE B 1 107 ? -9.312 2.188 -8.211 1 97 107 PHE B O 1
ATOM 3415 N N . GLY B 1 108 ? -10.914 2.912 -9.703 1 95.38 108 GLY B N 1
ATOM 3416 C CA . GLY B 1 108 ? -11.953 2.037 -9.188 1 95.38 108 GLY B CA 1
ATOM 3417 C C . GLY B 1 108 ? -12.227 2.244 -7.707 1 95.38 108 GLY B C 1
ATOM 3418 O O . GLY B 1 108 ? -12.422 3.377 -7.258 1 95.38 108 GLY B O 1
ATOM 3419 N N . LEU B 1 109 ? -12.289 1.104 -6.965 1 95.44 109 LEU B N 1
ATOM 3420 C CA . LEU B 1 109 ? -12.656 1.106 -5.551 1 95.44 109 LEU B CA 1
ATOM 3421 C C . LEU B 1 109 ? -11.703 1.982 -4.746 1 95.44 109 LEU B C 1
ATOM 3423 O O . LEU B 1 109 ? -12.109 2.629 -3.781 1 95.44 109 LEU B O 1
ATOM 3427 N N . THR B 1 110 ? -10.375 2.045 -5.133 1 95.69 110 THR B N 1
ATOM 3428 C CA . THR B 1 110 ? -9.398 2.889 -4.461 1 95.69 110 THR B CA 1
ATOM 3429 C C . THR B 1 110 ? -9.82 4.355 -4.512 1 95.69 110 THR B C 1
ATOM 3431 O O . THR B 1 110 ? -9.797 5.047 -3.49 1 95.69 110 THR B O 1
ATOM 3434 N N . GLY B 1 111 ? -10.266 4.812 -5.695 1 95.12 111 GLY B N 1
ATOM 3435 C CA . GLY B 1 111 ? -10.703 6.191 -5.852 1 95.12 111 GLY B CA 1
ATOM 3436 C C . GLY B 1 111 ? -12.008 6.488 -5.137 1 95.12 111 GLY B C 1
ATOM 3437 O O . GLY B 1 111 ? -12.148 7.527 -4.492 1 95.12 111 GLY B O 1
ATOM 3438 N N . VAL B 1 112 ? -12.883 5.547 -5.176 1 93.69 112 VAL B N 1
ATOM 3439 C CA . VAL B 1 112 ? -14.219 5.727 -4.625 1 93.69 112 VAL B CA 1
ATOM 3440 C C . VAL B 1 112 ? -14.141 5.848 -3.104 1 93.69 112 VAL B C 1
ATOM 3442 O O . VAL B 1 112 ? -14.867 6.645 -2.5 1 93.69 112 VAL B O 1
ATOM 3445 N N . GLU B 1 113 ? -13.242 5.102 -2.535 1 94.31 113 GLU B N 1
ATOM 3446 C CA . GLU B 1 113 ? -13.203 5 -1.08 1 94.31 113 GLU B CA 1
ATOM 3447 C C . GLU B 1 113 ? -12.297 6.066 -0.476 1 94.31 113 GLU B C 1
ATOM 3449 O O . GLU B 1 113 ? -12.211 6.199 0.747 1 94.31 113 GLU B O 1
ATOM 3454 N N . GLN B 1 114 ? -11.641 6.84 -1.301 1 96.06 114 GLN B N 1
ATOM 3455 C CA . GLN B 1 114 ? -10.609 7.75 -0.807 1 96.06 114 GLN B CA 1
ATOM 3456 C C . GLN B 1 114 ? -11.227 8.977 -0.147 1 96.06 114 GLN B C 1
ATOM 3458 O O . GLN B 1 114 ? -11.43 10 -0.8 1 96.06 114 GLN B O 1
ATOM 3463 N N . LEU B 1 115 ? -11.57 8.898 1.08 1 97.69 115 LEU B N 1
ATOM 3464 C CA . LEU B 1 115 ? -12.016 10.016 1.91 1 97.69 115 LEU B CA 1
ATOM 3465 C C . LEU B 1 115 ? -11.125 10.172 3.137 1 97.69 115 LEU B C 1
ATOM 3467 O O . LEU B 1 115 ? -11.445 9.656 4.211 1 97.69 115 LEU B O 1
ATOM 3471 N N . THR B 1 116 ? -9.961 10.75 2.955 1 98.44 116 THR B N 1
ATOM 3472 C CA . THR B 1 116 ? -8.977 10.992 4.004 1 98.44 116 THR B CA 1
ATOM 3473 C C . THR B 1 116 ? -8.531 12.453 4.004 1 98.44 116 THR B C 1
ATOM 3475 O O . THR B 1 116 ? -8.508 13.094 2.957 1 98.44 116 THR B O 1
ATOM 3478 N N . CYS B 1 117 ? -8.211 12.969 5.125 1 98.81 117 CYS B N 1
ATOM 3479 C CA . CYS B 1 117 ? -7.844 14.367 5.277 1 98.81 117 CYS B CA 1
ATOM 3480 C C . CYS B 1 117 ? -6.422 14.508 5.812 1 98.81 117 CYS B C 1
ATOM 3482 O O . CYS B 1 117 ? -6.121 14.055 6.918 1 98.81 117 CYS B O 1
ATOM 3484 N N . GLY B 1 118 ? -5.566 15.141 5.043 1 98.75 118 GLY B N 1
ATOM 3485 C CA . GLY B 1 118 ? -4.18 15.344 5.43 1 98.75 118 GLY B CA 1
ATOM 3486 C C . GLY B 1 118 ? -3.867 16.781 5.781 1 98.75 118 GLY B C 1
ATOM 3487 O O . GLY B 1 118 ? -4.746 17.656 5.727 1 98.75 118 GLY B O 1
ATOM 3488 N N . CYS B 1 119 ? -2.723 17 6.297 1 98.81 119 CYS B N 1
ATOM 3489 C CA . CYS B 1 119 ? -2.074 18.281 6.531 1 98.81 119 CYS B CA 1
ATOM 3490 C C . CYS B 1 119 ? -0.755 18.375 5.773 1 98.81 119 CYS B C 1
ATOM 3492 O O . CYS B 1 119 ? 0.152 17.562 6 1 98.81 119 CYS B O 1
ATOM 3494 N N . HIS B 1 120 ? -0.687 19.281 4.832 1 98.75 120 HIS B N 1
ATOM 3495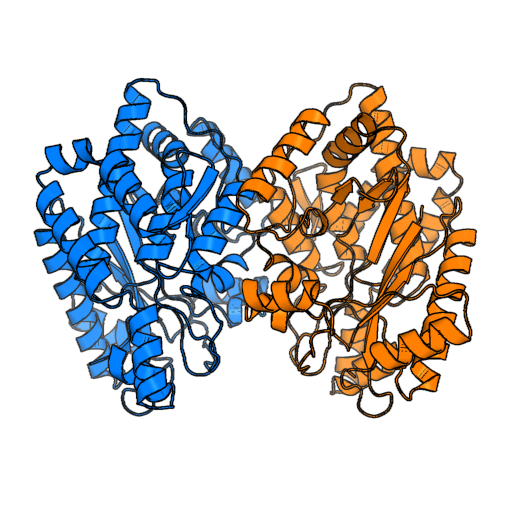 C CA . HIS B 1 120 ? 0.515 19.453 4.023 1 98.75 120 HIS B CA 1
ATOM 3496 C C . HIS B 1 120 ? 1.258 20.719 4.391 1 98.75 120 HIS B C 1
ATOM 3498 O O . HIS B 1 120 ? 0.65 21.797 4.496 1 98.75 120 HIS B O 1
ATOM 3504 N N . VAL B 1 121 ? 2.543 20.594 4.574 1 98.94 121 VAL B N 1
ATOM 3505 C CA . VAL B 1 121 ? 3.357 21.734 4.961 1 98.94 121 VAL B CA 1
ATOM 3506 C C . VAL B 1 121 ? 4.301 22.109 3.816 1 98.94 121 VAL B C 1
ATOM 3508 O O . VAL B 1 121 ? 5.039 21.266 3.312 1 98.94 121 VAL B O 1
ATOM 3511 N N . HIS B 1 122 ? 4.207 23.344 3.416 1 98.81 122 HIS B N 1
ATOM 3512 C CA . HIS B 1 122 ? 5.109 23.906 2.422 1 98.81 122 HIS B CA 1
ATOM 3513 C C . HIS B 1 122 ? 6.219 24.719 3.086 1 98.81 122 HIS B C 1
ATOM 3515 O O . HIS B 1 122 ? 5.945 25.594 3.906 1 98.81 122 HIS B O 1
ATOM 3521 N N . VAL B 1 123 ? 7.426 24.391 2.773 1 98.88 123 VAL B N 1
ATOM 3522 C CA . VAL B 1 123 ? 8.57 25.172 3.246 1 98.88 123 VAL B CA 1
ATOM 3523 C C . VAL B 1 123 ? 9.398 25.656 2.055 1 98.88 123 VAL B C 1
ATOM 3525 O O . VAL B 1 123 ? 9.75 24.859 1.176 1 98.88 123 VAL B O 1
ATOM 3528 N N . ALA B 1 124 ? 9.719 26.906 2.02 1 98.56 124 ALA B N 1
ATOM 3529 C CA . ALA B 1 124 ? 10.414 27.516 0.896 1 98.56 124 ALA B CA 1
ATOM 3530 C C . ALA B 1 124 ? 11.836 26.969 0.763 1 98.56 124 ALA B C 1
ATOM 3532 O O . ALA B 1 124 ? 12.5 26.719 1.766 1 98.56 124 ALA B O 1
ATOM 3533 N N . VAL B 1 125 ? 12.273 26.75 -0.418 1 98.5 125 VAL B N 1
ATOM 3534 C CA . VAL B 1 125 ? 13.656 26.391 -0.75 1 98.5 125 VAL B CA 1
ATOM 3535 C C . VAL B 1 125 ? 14.172 27.328 -1.843 1 98.5 125 VAL B C 1
ATOM 3537 O O . VAL B 1 125 ? 13.391 27.953 -2.561 1 98.5 125 VAL B O 1
ATOM 3540 N N . GLY B 1 126 ? 15.484 27.391 -1.999 1 97.69 126 GLY B N 1
ATOM 3541 C CA . GLY B 1 126 ? 16.094 28.391 -2.873 1 97.69 126 GLY B CA 1
ATOM 3542 C C . GLY B 1 126 ? 16.188 27.922 -4.316 1 97.69 126 GLY B C 1
ATOM 3543 O O . GLY B 1 126 ? 16.375 28.75 -5.219 1 97.69 126 GLY B O 1
ATOM 3544 N N . SER B 1 127 ? 16.109 26.703 -4.57 1 97.75 127 SER B N 1
ATOM 3545 C CA . SER B 1 127 ? 16.219 26.125 -5.91 1 97.75 127 SER B CA 1
ATOM 3546 C C . SER B 1 127 ? 15.719 24.688 -5.941 1 97.75 127 SER B C 1
ATOM 3548 O O . SER B 1 127 ? 15.477 24.094 -4.895 1 97.75 127 SER B O 1
ATOM 3550 N N . GLY B 1 128 ? 15.508 24.219 -7.145 1 97.88 128 GLY B N 1
ATOM 3551 C CA . GLY B 1 128 ? 15.18 22.812 -7.305 1 97.88 128 GLY B CA 1
ATOM 3552 C C . GLY B 1 128 ? 16.25 21.891 -6.758 1 97.88 128 GLY B C 1
ATOM 3553 O O . GLY B 1 128 ? 15.93 20.844 -6.168 1 97.88 128 GLY B O 1
ATOM 3554 N N . GLU B 1 129 ? 17.5 22.266 -6.965 1 98.5 129 GLU B N 1
ATOM 3555 C CA . GLU B 1 129 ? 18.609 21.469 -6.453 1 98.5 129 GLU B CA 1
ATOM 3556 C C . GLU B 1 129 ? 18.594 21.406 -4.93 1 98.5 129 GLU B C 1
ATOM 3558 O O . GLU B 1 129 ? 18.75 20.328 -4.348 1 98.5 129 GLU B O 1
ATOM 3563 N N . GLU B 1 130 ? 18.391 22.562 -4.297 1 98.81 130 GLU B N 1
ATOM 3564 C CA . GLU B 1 130 ? 18.266 22.578 -2.844 1 98.81 130 GLU B CA 1
ATOM 3565 C C . GLU B 1 130 ? 17.062 21.75 -2.389 1 98.81 130 GLU B C 1
ATOM 3567 O O . GLU B 1 130 ? 17.141 21.016 -1.403 1 98.81 130 GLU B O 1
ATOM 3572 N N . GLY B 1 131 ? 15.938 21.891 -3.117 1 98.88 131 GLY B N 1
ATOM 3573 C CA . GLY B 1 131 ? 14.742 21.141 -2.787 1 98.88 131 GLY B CA 1
ATOM 3574 C C . GLY B 1 131 ? 14.961 19.641 -2.791 1 98.88 131 GLY B C 1
ATOM 3575 O O . GLY B 1 131 ? 14.555 18.938 -1.857 1 98.88 131 GLY B O 1
ATOM 3576 N N . VAL B 1 132 ? 15.648 19.125 -3.822 1 98.88 132 VAL B N 1
ATOM 3577 C CA . VAL B 1 132 ? 15.891 17.703 -3.922 1 98.88 132 VAL B CA 1
ATOM 3578 C C . VAL B 1 132 ? 16.891 17.266 -2.848 1 98.88 132 VAL B C 1
ATOM 3580 O O . VAL B 1 132 ? 16.75 16.203 -2.246 1 98.88 132 VAL B O 1
ATOM 3583 N N . ALA B 1 133 ? 17.906 18.109 -2.588 1 98.94 133 ALA B N 1
ATOM 3584 C CA . ALA B 1 133 ? 18.828 17.828 -1.505 1 98.94 133 ALA B CA 1
ATOM 3585 C C . ALA B 1 133 ? 18.109 17.688 -0.171 1 98.94 133 ALA B C 1
ATOM 3587 O O . ALA B 1 133 ? 18.453 16.844 0.65 1 98.94 133 ALA B O 1
ATOM 3588 N N . VAL B 1 134 ? 17.125 18.547 0.032 1 98.94 134 VAL B N 1
ATOM 3589 C CA . VAL B 1 134 ? 16.297 18.516 1.236 1 98.94 134 VAL B CA 1
ATOM 3590 C C . VAL B 1 134 ? 15.469 17.219 1.263 1 98.94 134 VAL B C 1
ATOM 3592 O O . VAL B 1 134 ? 15.469 16.5 2.26 1 98.94 134 VAL B O 1
ATOM 3595 N N . LEU B 1 135 ? 14.797 16.906 0.133 1 98.94 135 LEU B N 1
ATOM 3596 C CA . LEU B 1 135 ? 14 15.695 0.058 1 98.94 135 LEU B CA 1
ATOM 3597 C C . LEU B 1 135 ? 14.828 14.477 0.458 1 98.94 135 LEU B C 1
ATOM 3599 O O . LEU B 1 135 ? 14.359 13.633 1.229 1 98.94 135 LEU B O 1
ATOM 3603 N N . ASP B 1 136 ? 16.047 14.414 0.007 1 98.88 136 ASP B N 1
ATOM 3604 C CA . ASP B 1 136 ? 16.922 13.273 0.231 1 98.88 136 ASP B CA 1
ATOM 3605 C C . ASP B 1 136 ? 17.266 13.125 1.713 1 98.88 136 ASP B C 1
ATOM 3607 O O . ASP B 1 136 ? 17.5 12.008 2.191 1 98.88 136 ASP B O 1
ATOM 3611 N N . ARG B 1 137 ? 17.266 14.195 2.455 1 98.88 137 ARG B N 1
ATOM 3612 C CA . ARG B 1 137 ? 17.859 14.188 3.787 1 98.88 137 ARG B CA 1
ATOM 3613 C C . ARG B 1 137 ? 16.781 14.133 4.867 1 98.88 137 ARG B C 1
ATOM 3615 O O . ARG B 1 137 ? 17.062 13.828 6.027 1 98.88 137 ARG B O 1
ATOM 3622 N N . ILE B 1 138 ? 15.484 14.398 4.5 1 98.94 138 ILE B N 1
ATOM 3623 C CA . ILE B 1 138 ? 14.477 14.461 5.551 1 98.94 138 ILE B CA 1
ATOM 3624 C C . ILE B 1 138 ? 13.727 13.133 5.637 1 98.94 138 ILE B C 1
ATOM 3626 O O . ILE B 1 138 ? 12.914 12.93 6.539 1 98.94 138 ILE B O 1
ATOM 3630 N N . ARG B 1 139 ? 14.016 12.172 4.77 1 98.81 139 ARG B N 1
ATOM 3631 C CA . ARG B 1 139 ? 13.227 10.961 4.559 1 98.81 139 ARG B CA 1
ATOM 3632 C C . ARG B 1 139 ? 13.047 10.195 5.863 1 98.81 139 ARG B C 1
ATOM 3634 O O . ARG B 1 139 ? 11.914 9.859 6.234 1 98.81 139 ARG B O 1
ATOM 3641 N N . ALA B 1 140 ? 14.062 9.992 6.633 1 98.62 140 ALA B N 1
ATOM 3642 C CA . ALA B 1 140 ? 14.039 9.117 7.801 1 98.62 140 ALA B CA 1
ATOM 3643 C C . ALA B 1 140 ? 13.336 9.789 8.977 1 98.62 140 ALA B C 1
ATOM 3645 O O . ALA B 1 140 ? 12.984 9.133 9.961 1 98.62 140 ALA B O 1
ATOM 3646 N N . TRP B 1 141 ? 13.07 11.109 8.891 1 98.88 141 TRP B N 1
ATOM 3647 C CA . TRP B 1 141 ? 12.484 11.859 9.992 1 98.88 141 TRP B CA 1
ATOM 3648 C C . TRP B 1 141 ? 11.008 12.133 9.742 1 98.88 141 TRP B C 1
ATOM 3650 O O . TRP B 1 141 ? 10.328 12.758 10.562 1 98.88 141 TRP B O 1
ATOM 3660 N N . LEU B 1 142 ? 10.445 11.672 8.633 1 98.94 142 LEU B N 1
ATOM 3661 C CA . LEU B 1 142 ? 9.047 11.922 8.289 1 98.94 142 LEU B CA 1
ATOM 3662 C C . LEU B 1 142 ? 8.117 11.047 9.117 1 98.94 142 LEU B C 1
ATOM 3664 O O . LEU B 1 142 ? 7.055 11.492 9.555 1 98.94 142 LEU B O 1
ATOM 3668 N N . PRO B 1 143 ? 8.5 9.758 9.461 1 98.88 143 PRO B N 1
ATOM 3669 C CA . PRO B 1 143 ? 7.602 8.898 10.234 1 98.88 143 PRO B CA 1
ATOM 3670 C C . PRO B 1 143 ? 7.266 9.477 11.602 1 98.88 143 PRO B C 1
ATOM 3672 O O . PRO B 1 143 ? 6.105 9.461 12.023 1 98.88 143 PRO B O 1
ATOM 3675 N N . PRO B 1 144 ? 8.188 10.109 12.336 1 98.88 144 PRO B N 1
ATOM 3676 C CA . PRO B 1 144 ? 7.828 10.734 13.609 1 98.88 144 PRO B CA 1
ATOM 3677 C C . PRO B 1 144 ? 6.781 11.836 13.445 1 98.88 144 PRO B C 1
ATOM 3679 O O . PRO B 1 144 ? 5.949 12.039 14.336 1 98.88 144 PRO B O 1
ATOM 3682 N N . LEU B 1 145 ? 6.836 12.578 12.32 1 98.94 145 LEU B N 1
ATOM 3683 C CA . LEU B 1 145 ? 5.824 13.602 12.07 1 98.94 145 LEU B CA 1
ATOM 3684 C C . LEU B 1 145 ? 4.441 12.977 11.922 1 98.94 145 LEU B C 1
ATOM 3686 O O . LEU B 1 145 ? 3.453 13.531 12.414 1 98.94 145 LEU B O 1
ATOM 3690 N N . LEU B 1 146 ? 4.414 11.836 11.25 1 98.94 146 LEU B N 1
ATOM 3691 C CA . LEU B 1 146 ? 3.158 11.102 11.117 1 98.94 146 LEU B CA 1
ATOM 3692 C C . LEU B 1 146 ? 2.637 10.68 12.484 1 98.94 146 LEU B C 1
ATOM 3694 O O . LEU B 1 146 ? 1.457 10.867 12.789 1 98.94 146 LEU B O 1
ATOM 3698 N N . ALA B 1 147 ? 3.506 10.172 13.305 1 98.88 147 ALA B N 1
ATOM 3699 C CA . ALA B 1 147 ? 3.113 9.719 14.641 1 98.88 147 ALA B CA 1
ATOM 3700 C C . ALA B 1 147 ? 2.529 10.875 15.453 1 98.88 147 ALA B C 1
ATOM 3702 O O . ALA B 1 147 ? 1.479 10.727 16.078 1 98.88 147 ALA B O 1
ATOM 3703 N N . LEU B 1 148 ? 3.135 12.031 15.328 1 98.56 148 LEU B N 1
ATOM 3704 C CA . LEU B 1 148 ? 2.73 13.234 16.062 1 98.56 148 LEU B CA 1
ATOM 3705 C C . LEU B 1 148 ? 1.35 13.703 15.609 1 98.56 148 LEU B C 1
ATOM 3707 O O . LEU B 1 148 ? 0.582 14.234 16.422 1 98.56 148 LEU B O 1
ATOM 3711 N N . SER B 1 149 ? 1.073 13.477 14.383 1 98.88 149 SER B N 1
ATOM 3712 C CA . SER B 1 149 ? -0.138 14.039 13.797 1 98.88 149 SER B CA 1
ATOM 3713 C C . SER B 1 149 ? -1.27 13.016 13.773 1 98.88 149 SER B C 1
ATOM 3715 O O . SER B 1 149 ? -2.365 13.305 13.281 1 98.88 149 SER B O 1
ATOM 3717 N N . SER B 1 150 ? -1.061 11.805 14.305 1 98.88 150 SER B N 1
ATOM 3718 C CA . SER B 1 150 ? -2.02 10.719 14.148 1 98.88 150 SER B CA 1
ATOM 3719 C C . SER B 1 150 ? -3.408 11.125 14.625 1 98.88 150 SER B C 1
ATOM 3721 O O . SER B 1 150 ? -3.562 11.609 15.75 1 98.88 150 SER B O 1
ATOM 3723 N N . ASN B 1 151 ? -4.434 10.977 13.789 1 98.94 151 ASN B N 1
ATOM 3724 C CA . ASN B 1 151 ? -5.781 11.484 14.023 1 98.94 151 ASN B CA 1
ATOM 3725 C C . ASN B 1 151 ? -6.824 10.656 13.273 1 98.94 151 ASN B C 1
ATOM 3727 O O . ASN B 1 151 ? -7.863 11.18 12.867 1 98.94 151 ASN B O 1
ATOM 3731 N N . SER B 1 152 ? -6.59 9.344 13.062 1 98.88 152 SER B N 1
ATOM 3732 C CA . SER B 1 152 ? -7.531 8.531 12.297 1 98.88 152 SER B CA 1
ATOM 3733 C C . SER B 1 152 ? -7.527 7.082 12.781 1 98.88 152 SER B C 1
ATOM 3735 O O . SER B 1 152 ? -7.238 6.164 12.016 1 98.88 152 SER B O 1
ATOM 3737 N N . PRO B 1 153 ? -7.961 6.855 14.031 1 98.75 153 PRO B N 1
ATOM 3738 C CA . PRO B 1 153 ? -7.969 5.492 14.57 1 98.75 153 PRO B CA 1
ATOM 3739 C C . PRO B 1 153 ? -9.164 4.676 14.086 1 98.75 153 PRO B C 1
ATOM 3741 O O . PRO B 1 153 ? -9.133 3.443 14.148 1 98.75 153 PRO B O 1
ATOM 3744 N N . PHE B 1 154 ? -10.219 5.332 13.641 1 98.75 154 PHE B N 1
ATOM 3745 C CA . PHE B 1 154 ? -11.438 4.66 13.195 1 98.75 154 PHE B CA 1
ATOM 3746 C C . PHE B 1 154 ? -11.625 4.812 11.695 1 98.75 154 PHE B C 1
ATOM 3748 O O . PHE B 1 154 ? -11.172 5.797 11.102 1 98.75 154 PHE B O 1
ATOM 3755 N N . TRP B 1 155 ? -12.211 3.881 11.07 1 97.44 155 TRP B N 1
ATOM 3756 C CA . TRP B 1 155 ? -12.508 3.871 9.641 1 97.44 155 TRP B CA 1
ATOM 3757 C C . TRP B 1 155 ? -13.789 3.098 9.359 1 97.44 155 TRP B C 1
ATOM 3759 O O . TRP B 1 155 ? -13.875 1.898 9.633 1 97.44 155 TRP B O 1
ATOM 3769 N N . ASN B 1 156 ? -14.812 3.73 8.852 1 95 156 ASN B N 1
ATOM 3770 C CA . ASN B 1 156 ? -16.062 3.115 8.414 1 95 156 ASN B CA 1
ATOM 3771 C C . ASN B 1 156 ? -16.703 2.297 9.531 1 95 156 ASN B C 1
ATOM 3773 O O . ASN B 1 156 ? -17.125 1.158 9.312 1 95 156 ASN B O 1
ATOM 3777 N N . GLY B 1 157 ? -16.688 2.826 10.695 1 96.44 157 GLY B N 1
ATOM 3778 C CA . GLY B 1 157 ? -17.422 2.229 11.805 1 96.44 157 GLY B CA 1
ATOM 3779 C C . GLY B 1 157 ? -16.578 1.274 12.625 1 96.44 157 GLY B C 1
ATOM 3780 O O . GLY B 1 157 ? -17.062 0.679 13.594 1 96.44 157 GLY B O 1
ATOM 3781 N N . HIS B 1 158 ? -15.25 1.178 12.312 1 95.5 158 HIS B N 1
ATOM 3782 C CA . HIS B 1 158 ? -14.406 0.189 12.977 1 95.5 158 HIS B CA 1
ATOM 3783 C C . HIS B 1 158 ? -13.195 0.848 13.633 1 95.5 158 HIS B C 1
ATOM 3785 O O . HIS B 1 158 ? -12.625 1.795 13.086 1 95.5 158 HIS B O 1
ATOM 3791 N N . ASP B 1 159 ? -12.938 0.383 14.852 1 97.06 159 ASP B N 1
ATOM 3792 C CA . ASP B 1 159 ? -11.602 0.647 15.375 1 97.06 159 ASP B CA 1
ATOM 3793 C C . ASP B 1 159 ? -10.539 -0.121 14.586 1 97.06 159 ASP B C 1
ATOM 3795 O O . ASP B 1 159 ? -10.508 -1.354 14.617 1 97.06 159 ASP B O 1
ATOM 3799 N N . THR B 1 160 ? -9.695 0.533 13.93 1 98 160 THR B N 1
ATOM 3800 C CA . THR B 1 160 ? -8.758 -0.09 13.008 1 98 160 THR B CA 1
ATOM 3801 C C . THR B 1 160 ? -7.551 -0.651 13.758 1 98 160 THR B C 1
ATOM 3803 O O . THR B 1 160 ? -6.762 -1.416 13.195 1 98 160 THR B O 1
ATOM 3806 N N . ARG B 1 161 ? -7.293 -0.226 14.992 1 97.25 161 ARG B N 1
ATOM 3807 C CA . ARG B 1 161 ? -6.133 -0.482 15.836 1 97.25 161 ARG B CA 1
ATOM 3808 C C . ARG B 1 161 ? -4.926 0.323 15.375 1 97.25 161 ARG B C 1
ATOM 3810 O O . ARG B 1 161 ? -3.812 0.122 15.867 1 97.25 161 ARG B O 1
ATOM 3817 N N . TYR B 1 162 ? -5.066 1.223 14.438 1 98.62 162 TYR B N 1
ATOM 3818 C CA . TYR B 1 162 ? -4.051 2.184 14.031 1 98.62 162 TYR B CA 1
ATOM 3819 C C . TYR B 1 162 ? -4.273 3.535 14.695 1 98.62 162 TYR B C 1
ATOM 3821 O O . TYR B 1 162 ? -5.398 3.867 15.078 1 98.62 162 TYR B O 1
ATOM 3829 N N . ALA B 1 163 ? -3.174 4.238 14.836 1 98.81 163 ALA B N 1
ATOM 3830 C CA . ALA B 1 163 ? -3.293 5.641 15.227 1 98.81 163 ALA B CA 1
ATOM 3831 C C . ALA B 1 163 ? -3.609 6.52 14.016 1 98.81 163 ALA B C 1
ATOM 3833 O O . ALA B 1 163 ? -4.34 7.508 14.141 1 98.81 163 ALA B O 1
ATOM 3834 N N . SER B 1 164 ? -3.084 6.195 12.891 1 98.88 164 SER B N 1
ATOM 3835 C CA . SER B 1 164 ? -3.346 6.855 11.617 1 98.88 164 SER B CA 1
ATOM 3836 C C . SER B 1 164 ? -3.703 5.84 10.539 1 98.88 164 SER B C 1
ATOM 3838 O O . SER B 1 164 ? -2.822 5.336 9.836 1 98.88 164 SER B O 1
ATOM 3840 N N . TYR B 1 165 ? -4.988 5.594 10.391 1 98.81 165 TYR B N 1
ATOM 3841 C CA . TYR B 1 165 ? -5.418 4.684 9.328 1 98.81 165 TYR B CA 1
ATOM 3842 C C . TYR B 1 165 ? -5.473 5.402 7.984 1 98.81 165 TYR B C 1
ATOM 3844 O O . TYR B 1 165 ? -5.523 4.758 6.934 1 98.81 165 TYR B O 1
ATOM 3852 N N . ARG B 1 166 ? -5.434 6.734 7.977 1 98.81 166 ARG B N 1
ATOM 3853 C CA . ARG B 1 166 ? -5.273 7.488 6.738 1 98.81 166 ARG B CA 1
ATOM 3854 C C . ARG B 1 166 ? -4.066 7 5.953 1 98.81 166 ARG B C 1
ATOM 3856 O O . ARG B 1 166 ? -4.125 6.867 4.727 1 98.81 166 ARG B O 1
ATOM 3863 N N . ASN B 1 167 ? -2.941 6.805 6.68 1 98.62 167 ASN B N 1
ATOM 3864 C CA . ASN B 1 167 ? -1.727 6.344 6.016 1 98.62 167 ASN B CA 1
ATOM 3865 C C . ASN B 1 167 ? -1.961 5.043 5.254 1 98.62 167 ASN B C 1
ATOM 3867 O O . ASN B 1 167 ? -1.472 4.879 4.133 1 98.62 167 ASN B O 1
ATOM 3871 N N . GLN B 1 168 ? -2.738 4.094 5.82 1 97.94 168 GLN B N 1
ATOM 3872 C CA . GLN B 1 168 ? -3.07 2.822 5.18 1 97.94 168 GLN B CA 1
ATOM 3873 C C . GLN B 1 168 ? -3.936 3.039 3.943 1 97.94 168 GLN B C 1
ATOM 3875 O O . GLN B 1 168 ? -3.721 2.402 2.91 1 97.94 168 GLN B O 1
ATOM 3880 N N . VAL B 1 169 ? -4.898 3.939 4.074 1 97.94 169 VAL B N 1
ATOM 3881 C CA . VAL B 1 169 ? -5.801 4.215 2.961 1 97.94 169 VAL B CA 1
ATOM 3882 C C . VAL B 1 169 ? -5.031 4.898 1.831 1 97.94 169 VAL B C 1
ATOM 3884 O O . VAL B 1 169 ? -5.145 4.504 0.668 1 97.94 169 VAL B O 1
ATOM 3887 N N . TRP B 1 170 ? -4.223 5.871 2.188 1 97.75 170 TRP B N 1
ATOM 3888 C CA . TRP B 1 170 ? -3.438 6.645 1.231 1 97.75 170 TRP B CA 1
ATOM 3889 C C . TRP B 1 170 ? -2.436 5.754 0.503 1 97.75 170 TRP B C 1
ATOM 3891 O O . TRP B 1 170 ? -2.176 5.945 -0.687 1 97.75 170 TRP B O 1
ATOM 3901 N N . GLY B 1 171 ? -1.929 4.758 1.169 1 97.31 171 GLY B N 1
ATOM 3902 C CA . GLY B 1 171 ? -0.926 3.859 0.623 1 97.31 171 GLY B CA 1
ATOM 3903 C C . GLY B 1 171 ? -1.451 2.998 -0.511 1 97.31 171 GLY B C 1
ATOM 3904 O O . GLY B 1 171 ? -0.674 2.361 -1.225 1 97.31 171 GLY B O 1
ATOM 3905 N N . ARG B 1 172 ? -2.764 3.035 -0.744 1 97.06 172 ARG B N 1
ATOM 3906 C CA . ARG B 1 172 ? -3.357 2.244 -1.816 1 97.06 172 ARG B CA 1
ATOM 3907 C C . ARG B 1 172 ? -3.084 2.873 -3.178 1 97.06 172 ARG B C 1
ATOM 3909 O O . ARG B 1 172 ? -3.217 2.215 -4.211 1 97.06 172 ARG B O 1
ATOM 3916 N N . TRP B 1 173 ? -2.783 4.18 -3.189 1 97.81 173 TRP B N 1
ATOM 3917 C CA . TRP B 1 173 ? -2.324 4.797 -4.43 1 97.81 173 TRP B CA 1
ATOM 3918 C C . TRP B 1 173 ? -0.972 4.234 -4.852 1 97.81 173 TRP B C 1
ATOM 3920 O O . TRP B 1 173 ? -0.028 4.211 -4.059 1 97.81 173 TRP B O 1
ATOM 3930 N N . PRO B 1 174 ? -0.805 3.834 -6.074 1 97.69 174 PRO B N 1
ATOM 3931 C CA . PRO B 1 174 ? 0.433 3.164 -6.48 1 97.69 174 PRO B CA 1
ATOM 3932 C C . PRO B 1 174 ? 1.629 4.113 -6.527 1 97.69 174 PRO B C 1
ATOM 3934 O O . PRO B 1 174 ? 2.773 3.664 -6.625 1 97.69 174 PRO B O 1
ATOM 3937 N N . SER B 1 175 ? 1.397 5.426 -6.473 1 98.19 175 SER B N 1
ATOM 3938 C CA . SER B 1 175 ? 2.482 6.402 -6.535 1 98.19 175 SER B CA 1
ATOM 3939 C C . SER B 1 175 ? 2.842 6.918 -5.145 1 98.19 175 SER B C 1
ATOM 3941 O O . SER B 1 175 ? 3.715 7.773 -5 1 98.19 175 SER B O 1
ATOM 3943 N N . ALA B 1 176 ? 2.225 6.402 -4.109 1 98.12 176 ALA B N 1
ATOM 3944 C CA . ALA B 1 176 ? 2.383 6.953 -2.768 1 98.12 176 ALA B CA 1
ATOM 3945 C C . ALA B 1 176 ? 3.557 6.301 -2.041 1 98.12 176 ALA B C 1
ATOM 3947 O O . ALA B 1 176 ? 3.887 5.141 -2.299 1 98.12 176 ALA B O 1
ATOM 3948 N N . GLY B 1 177 ? 4.145 7.051 -1.129 1 97.81 177 GLY B N 1
ATOM 3949 C CA . GLY B 1 177 ? 5.066 6.449 -0.176 1 97.81 177 GLY B CA 1
ATOM 3950 C C . GLY B 1 177 ? 6.457 7.051 -0.228 1 97.81 177 GLY B C 1
ATOM 3951 O O . GLY B 1 177 ? 6.688 8.031 -0.933 1 97.81 177 GLY B O 1
ATOM 3952 N N . PRO B 1 178 ? 7.34 6.484 0.554 1 98.19 178 PRO B N 1
ATOM 3953 C CA . PRO B 1 178 ? 8.711 6.992 0.629 1 98.19 178 PRO B CA 1
ATOM 3954 C C . PRO B 1 178 ? 9.516 6.707 -0.637 1 98.19 178 PRO B C 1
ATOM 3956 O O . PRO B 1 178 ? 9.18 5.797 -1.397 1 98.19 178 PRO B O 1
ATOM 3959 N N . THR B 1 179 ? 10.5 7.477 -0.826 1 97.75 179 THR B N 1
ATOM 3960 C CA . THR B 1 179 ? 11.391 7.355 -1.978 1 97.75 179 THR B CA 1
ATOM 3961 C C . THR B 1 179 ? 12.812 7.035 -1.531 1 97.75 179 THR B C 1
ATOM 3963 O O . THR B 1 179 ? 13.141 7.164 -0.351 1 97.75 179 THR B O 1
ATOM 3966 N N . GLY B 1 180 ? 13.633 6.539 -2.502 1 97.44 180 GLY B N 1
ATOM 3967 C CA . GLY B 1 180 ? 15.07 6.531 -2.297 1 97.44 180 GLY B CA 1
ATOM 3968 C C . GLY B 1 180 ? 15.703 7.902 -2.443 1 97.44 180 GLY B C 1
ATOM 3969 O O . GLY B 1 180 ? 15 8.898 -2.604 1 97.44 180 GLY B O 1
ATOM 3970 N N . VAL B 1 181 ? 17.016 7.867 -2.303 1 98.44 181 VAL B N 1
ATOM 3971 C CA . VAL B 1 181 ? 17.781 9.094 -2.541 1 98.44 181 VAL B CA 1
ATOM 3972 C C . VAL B 1 181 ? 17.797 9.406 -4.035 1 98.44 181 VAL B C 1
ATOM 3974 O O . VAL B 1 181 ? 18.094 8.539 -4.855 1 98.44 181 VAL B O 1
ATOM 3977 N N . PHE B 1 182 ? 17.406 10.617 -4.383 1 98.31 182 PHE B N 1
ATOM 3978 C CA . PHE B 1 182 ? 17.438 11.023 -5.785 1 98.31 182 PHE B CA 1
ATOM 3979 C C . PHE B 1 182 ? 18.844 11.422 -6.203 1 98.31 182 PHE B C 1
ATOM 3981 O O . PHE B 1 182 ? 19.312 11.031 -7.27 1 98.31 182 PHE B O 1
ATOM 3988 N N . GLY B 1 183 ? 19.453 12.281 -5.387 1 98.31 183 GLY B N 1
ATOM 3989 C CA . GLY B 1 183 ? 20.828 12.664 -5.609 1 98.31 183 GLY B CA 1
ATOM 3990 C C . GLY B 1 183 ? 20.969 13.961 -6.383 1 98.31 183 GLY B C 1
ATOM 3991 O O . GLY B 1 183 ? 21.984 14.648 -6.262 1 98.31 183 GLY B O 1
ATOM 3992 N N . SER B 1 184 ? 19.953 14.32 -7.246 1 98.56 184 SER B N 1
ATOM 3993 C CA . SER B 1 184 ? 20 15.555 -8.023 1 98.56 184 SER B CA 1
ATOM 3994 C C . SER B 1 184 ? 18.609 15.93 -8.523 1 98.56 184 SER B C 1
ATOM 3996 O O . SER B 1 184 ? 17.703 15.094 -8.578 1 98.56 184 SER B O 1
ATOM 3998 N N . ALA B 1 185 ? 18.469 17.219 -8.836 1 98.31 185 ALA B N 1
ATOM 3999 C CA . ALA B 1 185 ? 17.219 17.672 -9.43 1 98.31 185 ALA B CA 1
ATOM 4000 C C . ALA B 1 185 ? 16.953 16.969 -10.75 1 98.31 185 ALA B C 1
ATOM 4002 O O . ALA B 1 185 ? 15.797 16.656 -11.062 1 98.31 185 ALA B O 1
ATOM 4003 N N . ALA B 1 186 ? 17.984 16.75 -11.492 1 98.5 186 ALA B N 1
ATOM 4004 C CA . ALA B 1 186 ? 17.844 16.047 -12.758 1 98.5 186 ALA B CA 1
ATOM 4005 C C . ALA B 1 186 ? 17.297 14.633 -12.547 1 98.5 186 ALA B C 1
ATOM 4007 O O . ALA B 1 186 ? 16.406 14.195 -13.273 1 98.5 186 ALA B O 1
ATOM 4008 N N . ALA B 1 187 ? 17.859 13.906 -11.594 1 98.5 187 ALA B N 1
ATOM 4009 C CA . ALA B 1 187 ? 17.406 12.555 -11.289 1 98.5 187 ALA B CA 1
ATOM 4010 C C . ALA B 1 187 ? 15.961 12.562 -10.797 1 98.5 187 ALA B C 1
ATOM 4012 O O . ALA B 1 187 ? 15.172 11.672 -11.125 1 98.5 187 ALA B O 1
ATOM 4013 N N . TYR B 1 188 ? 15.625 13.555 -9.984 1 98.69 188 TYR B N 1
ATOM 4014 C CA . TYR B 1 188 ? 14.25 13.727 -9.531 1 98.69 188 TYR B CA 1
ATOM 4015 C C . TYR B 1 188 ? 13.305 13.883 -10.711 1 98.69 188 TYR B C 1
ATOM 4017 O O . TYR B 1 188 ? 12.273 13.211 -10.773 1 98.69 188 TYR B O 1
ATOM 4025 N N . ARG B 1 189 ? 13.625 14.734 -11.617 1 98.19 189 ARG B N 1
ATOM 4026 C CA . ARG B 1 189 ? 12.797 14.984 -12.797 1 98.19 189 ARG B CA 1
ATOM 4027 C C . ARG B 1 189 ? 12.703 13.734 -13.664 1 98.19 189 ARG B C 1
ATOM 4029 O O . ARG B 1 189 ? 11.641 13.438 -14.219 1 98.19 189 ARG B O 1
ATOM 4036 N N . ALA B 1 190 ? 13.797 13.055 -13.758 1 98.38 190 ALA B N 1
ATOM 4037 C CA . ALA B 1 190 ? 13.789 11.812 -14.523 1 98.38 190 ALA B CA 1
ATOM 4038 C C . ALA B 1 190 ? 12.828 10.797 -13.922 1 98.38 190 ALA B C 1
ATOM 4040 O O . ALA B 1 190 ? 12.125 10.086 -14.648 1 98.38 190 ALA B O 1
ATOM 4041 N N . MET B 1 191 ? 12.805 10.711 -12.625 1 98.38 191 MET B N 1
ATOM 4042 C CA . MET B 1 191 ? 11.867 9.836 -11.93 1 98.38 191 MET B CA 1
ATOM 4043 C C . MET B 1 191 ? 10.422 10.234 -12.227 1 98.38 191 MET B C 1
ATOM 4045 O O . MET B 1 191 ? 9.602 9.391 -12.57 1 98.38 191 MET B O 1
ATOM 4049 N N . GLU B 1 192 ? 10.133 11.508 -12.148 1 98.25 192 GLU B N 1
ATOM 4050 C CA . GLU B 1 192 ? 8.789 11.984 -12.445 1 98.25 192 GLU B CA 1
ATOM 4051 C C . GLU B 1 192 ? 8.383 11.648 -13.875 1 98.25 192 GLU B C 1
ATOM 4053 O O . GLU B 1 192 ? 7.27 11.18 -14.117 1 98.25 192 GLU B O 1
ATOM 4058 N N . GLN B 1 193 ? 9.297 11.859 -14.742 1 98.31 193 GLN B N 1
ATOM 4059 C CA . GLN B 1 193 ? 9.016 11.602 -16.156 1 98.31 193 GLN B CA 1
ATOM 4060 C C . GLN B 1 193 ? 8.766 10.117 -16.391 1 98.31 193 GLN B C 1
ATOM 4062 O O . GLN B 1 193 ? 7.871 9.75 -17.172 1 98.31 193 GLN B O 1
ATOM 4067 N N . ALA B 1 194 ? 9.586 9.32 -15.781 1 98.5 194 ALA B N 1
ATOM 4068 C CA . ALA B 1 194 ? 9.398 7.879 -15.922 1 98.5 194 ALA B CA 1
ATOM 4069 C C . ALA B 1 194 ? 8.031 7.449 -15.391 1 98.5 194 ALA B C 1
ATOM 4071 O O . ALA B 1 194 ? 7.359 6.617 -16 1 98.5 194 ALA B O 1
ATOM 4072 N N . MET B 1 195 ? 7.637 7.965 -14.305 1 98.62 195 MET B N 1
ATOM 4073 C CA . MET B 1 195 ? 6.336 7.641 -13.719 1 98.62 195 MET B CA 1
ATOM 4074 C C . MET B 1 195 ? 5.203 8.125 -14.617 1 98.62 195 MET B C 1
ATOM 4076 O O . MET B 1 195 ? 4.234 7.395 -14.844 1 98.62 195 MET B O 1
ATOM 4080 N N . LEU B 1 196 ? 5.352 9.312 -15.125 1 98.38 196 LEU B N 1
ATOM 4081 C CA . LEU B 1 196 ? 4.332 9.867 -16 1 98.38 196 LEU B CA 1
ATOM 4082 C C . LEU B 1 196 ? 4.223 9.062 -17.297 1 98.38 196 LEU B C 1
ATOM 4084 O O . LEU B 1 196 ? 3.125 8.891 -17.828 1 98.38 196 LEU B O 1
ATOM 4088 N N . ALA B 1 197 ? 5.32 8.57 -17.734 1 98.31 197 ALA B N 1
ATOM 4089 C CA . ALA B 1 197 ? 5.375 7.828 -19 1 98.31 197 ALA B CA 1
ATOM 4090 C C . ALA B 1 197 ? 4.586 6.523 -18.906 1 98.31 197 ALA B C 1
ATOM 4092 O O . ALA B 1 197 ? 4.18 5.961 -19.922 1 98.31 197 ALA B O 1
ATOM 4093 N N . THR B 1 198 ? 4.367 6.008 -17.719 1 98.19 198 THR B N 1
ATOM 4094 C CA . THR B 1 198 ? 3.596 4.785 -17.547 1 98.19 198 THR B CA 1
ATOM 4095 C C . THR B 1 198 ? 2.121 5.027 -17.859 1 98.19 198 THR B C 1
ATOM 4097 O O . THR B 1 198 ? 1.357 4.078 -18.047 1 98.19 198 THR B O 1
ATOM 4100 N N . GLU B 1 199 ? 1.67 6.281 -17.75 1 97.25 199 GLU B N 1
ATOM 4101 C CA . GLU B 1 199 ? 0.295 6.73 -17.953 1 97.25 199 GLU B CA 1
ATOM 4102 C C . GLU B 1 199 ? -0.641 6.117 -16.906 1 97.25 199 GLU B C 1
ATOM 4104 O O . GLU B 1 199 ? -1.852 6.039 -17.125 1 97.25 199 GLU B O 1
ATOM 4109 N N . THR B 1 200 ? -0.01 5.586 -15.883 1 96.69 200 THR B N 1
ATOM 4110 C CA . THR B 1 200 ? -0.806 5.141 -14.742 1 96.69 200 THR B CA 1
ATOM 4111 C C . THR B 1 200 ? -1.254 6.324 -13.891 1 96.69 200 THR B C 1
ATOM 4113 O O . THR B 1 200 ? -2.428 6.43 -13.531 1 96.69 200 THR B O 1
ATOM 4116 N N . VAL B 1 201 ? -0.33 7.195 -13.602 1 96.44 201 VAL B N 1
ATOM 4117 C CA . VAL B 1 201 ? -0.725 8.453 -12.977 1 96.44 201 VAL B CA 1
ATOM 4118 C C . VAL B 1 201 ? -1.259 9.414 -14.039 1 96.44 201 VAL B C 1
ATOM 4120 O O . VAL B 1 201 ? -0.742 9.461 -15.156 1 96.44 201 VAL B O 1
ATOM 4123 N N . LEU B 1 202 ? -2.26 10.203 -13.711 1 95.38 202 LEU B N 1
ATOM 4124 C CA . LEU B 1 202 ? -2.949 11.047 -14.68 1 95.38 202 LEU B CA 1
ATOM 4125 C C . LEU B 1 202 ? -2.146 12.312 -14.969 1 95.38 202 LEU B C 1
ATOM 4127 O O . LEU B 1 202 ? -2.229 12.867 -16.062 1 95.38 202 LEU B O 1
ATOM 4131 N N . ASP B 1 203 ? -1.473 12.828 -14.023 1 96.12 203 ASP B N 1
ATOM 4132 C CA . ASP B 1 203 ? -0.718 14.078 -14.094 1 96.12 203 ASP B CA 1
ATOM 4133 C C . ASP B 1 203 ? 0.323 14.156 -12.977 1 96.12 203 ASP B C 1
ATOM 4135 O O . ASP B 1 203 ? 0.352 13.297 -12.094 1 96.12 203 ASP B O 1
ATOM 4139 N N . PRO B 1 204 ? 1.211 15.117 -13.078 1 95.94 204 PRO B N 1
ATOM 4140 C CA . PRO B 1 204 ? 2.271 15.211 -12.07 1 95.94 204 PRO B CA 1
ATOM 4141 C C . PRO B 1 204 ? 1.729 15.375 -10.656 1 95.94 204 PRO B C 1
ATOM 4143 O O . PRO B 1 204 ? 2.379 14.969 -9.688 1 95.94 204 PRO B O 1
ATOM 4146 N N . ALA B 1 205 ? 0.546 15.945 -10.508 1 95.25 205 ALA B N 1
ATOM 4147 C CA . ALA B 1 205 ? -0.03 16.172 -9.188 1 95.25 205 ALA B CA 1
ATOM 4148 C C . ALA B 1 205 ? -0.341 14.859 -8.484 1 95.25 205 ALA B C 1
ATOM 4150 O O . ALA B 1 205 ? -0.514 14.82 -7.262 1 95.25 205 ALA B O 1
ATOM 4151 N N . MET B 1 206 ? -0.369 13.75 -9.242 1 96.62 206 MET B N 1
ATOM 4152 C CA . MET B 1 206 ? -0.713 12.445 -8.672 1 96.62 206 MET B CA 1
ATOM 4153 C C . MET B 1 206 ? 0.539 11.703 -8.227 1 96.62 206 MET B C 1
ATOM 4155 O O . MET B 1 206 ? 0.46 10.539 -7.809 1 96.62 206 MET B O 1
ATOM 4159 N N . ILE B 1 207 ? 1.684 12.305 -8.391 1 97.62 207 ILE B N 1
ATOM 4160 C CA . ILE B 1 207 ? 2.871 11.727 -7.762 1 97.62 207 ILE B CA 1
ATOM 4161 C C . ILE B 1 207 ? 2.854 12.008 -6.262 1 97.62 207 ILE B C 1
ATOM 4163 O O . ILE B 1 207 ? 3.164 13.125 -5.832 1 97.62 207 ILE B O 1
ATOM 4167 N N . TYR B 1 208 ? 2.498 10.984 -5.484 1 98.19 208 TYR B N 1
ATOM 4168 C CA . TYR B 1 208 ? 2.131 11.133 -4.082 1 98.19 208 TYR B CA 1
ATOM 4169 C C . TYR B 1 208 ? 3.273 10.695 -3.17 1 98.19 208 TYR B C 1
ATOM 4171 O O . TYR B 1 208 ? 3.059 9.961 -2.203 1 98.19 208 TYR B O 1
ATOM 4179 N N . PHE B 1 209 ? 4.477 11.188 -3.471 1 98.56 209 PHE B N 1
ATOM 4180 C CA . PHE B 1 209 ? 5.586 10.984 -2.549 1 98.56 209 PHE B CA 1
ATOM 4181 C C . PHE B 1 209 ? 5.277 11.594 -1.186 1 98.56 209 PHE B C 1
ATOM 4183 O O . PHE B 1 209 ? 4.496 12.539 -1.084 1 98.56 209 PHE B O 1
ATOM 4190 N N . ASP B 1 210 ? 5.902 11.031 -0.124 1 98.75 210 ASP B N 1
ATOM 4191 C CA . ASP B 1 210 ? 5.711 11.531 1.235 1 98.75 210 ASP B CA 1
ATOM 4192 C C . ASP B 1 210 ? 6.082 13.008 1.336 1 98.75 210 ASP B C 1
ATOM 4194 O O . ASP B 1 210 ? 5.5 13.75 2.131 1 98.75 210 ASP B O 1
ATOM 4198 N N . ALA B 1 211 ? 7.07 13.367 0.627 1 98.88 211 ALA B N 1
ATOM 4199 C CA . ALA B 1 211 ? 7.492 14.75 0.383 1 98.88 211 ALA B CA 1
ATOM 4200 C C . ALA B 1 211 ? 7.918 14.938 -1.069 1 98.88 211 ALA B C 1
ATOM 4202 O O . ALA B 1 211 ? 8.453 14.023 -1.693 1 98.88 211 ALA B O 1
ATOM 4203 N N . ARG B 1 212 ? 7.652 16.156 -1.542 1 98.81 212 ARG B N 1
ATOM 4204 C CA . ARG B 1 212 ? 7.934 16.391 -2.955 1 98.81 212 ARG B CA 1
ATOM 4205 C C . ARG B 1 212 ? 8.188 17.875 -3.23 1 98.81 212 ARG B C 1
ATOM 4207 O O . ARG B 1 212 ? 7.949 18.719 -2.367 1 98.81 212 ARG B O 1
ATOM 4214 N N . LEU B 1 213 ? 8.711 18.156 -4.418 1 98.5 213 LEU B N 1
ATOM 4215 C CA . LEU B 1 213 ? 8.781 19.547 -4.879 1 98.5 213 LEU B CA 1
ATOM 4216 C C . LEU B 1 213 ? 7.402 20.031 -5.32 1 98.5 213 LEU B C 1
ATOM 4218 O O . LEU B 1 213 ? 6.707 19.344 -6.074 1 98.5 213 LEU B O 1
ATOM 4222 N N . SER B 1 214 ? 7.023 21.125 -4.781 1 96.88 214 SER B N 1
ATOM 4223 C CA . SER B 1 214 ? 5.766 21.719 -5.223 1 96.88 214 SER B CA 1
ATOM 4224 C C . SER B 1 214 ? 5.859 22.188 -6.668 1 96.88 214 SER B C 1
ATOM 4226 O O . SER B 1 214 ? 6.898 22.703 -7.094 1 96.88 214 SER B O 1
ATOM 4228 N N . ARG B 1 215 ? 4.82 22.031 -7.348 1 91.25 215 ARG B N 1
ATOM 4229 C CA . ARG B 1 215 ? 4.762 22.469 -8.734 1 91.25 215 ARG B CA 1
ATOM 4230 C C . ARG B 1 215 ? 4.34 23.938 -8.82 1 91.25 215 ARG B C 1
ATOM 4232 O O . ARG B 1 215 ? 4.617 24.609 -9.812 1 91.25 215 ARG B O 1
ATOM 4239 N N . ARG B 1 216 ? 3.754 24.422 -7.836 1 90.88 216 ARG B N 1
ATOM 4240 C CA . ARG B 1 216 ? 3.115 25.734 -7.871 1 90.88 216 ARG B CA 1
ATOM 4241 C C . ARG B 1 216 ? 3.963 26.781 -7.152 1 90.88 216 ARG B C 1
ATOM 4243 O O . ARG B 1 216 ? 3.861 27.969 -7.434 1 90.88 216 ARG B O 1
ATOM 4250 N N . HIS B 1 217 ? 4.734 26.281 -6.148 1 93.94 217 HIS B N 1
ATOM 4251 C CA . HIS B 1 217 ? 5.535 27.156 -5.305 1 93.94 217 HIS B CA 1
ATOM 4252 C C . HIS B 1 217 ? 6.973 26.656 -5.199 1 93.94 217 HIS B C 1
ATOM 4254 O O . HIS B 1 217 ? 7.238 25.469 -5.391 1 93.94 217 HIS B O 1
ATOM 4260 N N . PRO B 1 218 ? 7.875 27.562 -5.012 1 97.25 218 PRO B N 1
ATOM 4261 C CA . PRO B 1 218 ? 9.258 27.125 -4.77 1 97.25 218 PRO B CA 1
ATOM 4262 C C . PRO B 1 218 ? 9.461 26.547 -3.371 1 97.25 218 PRO B C 1
ATOM 4264 O O . PRO B 1 218 ? 10.211 27.109 -2.57 1 97.25 218 PRO B O 1
ATOM 4267 N N . THR B 1 219 ? 8.734 25.438 -3.074 1 98.69 219 THR B N 1
ATOM 4268 C CA . THR B 1 219 ? 8.734 24.828 -1.75 1 98.69 219 THR B CA 1
ATOM 4269 C C . THR B 1 219 ? 8.898 23.312 -1.852 1 98.69 219 THR B C 1
ATOM 4271 O O . THR B 1 219 ? 8.672 22.734 -2.914 1 98.69 219 THR B O 1
ATOM 4274 N N . VAL B 1 220 ? 9.406 22.766 -0.8 1 98.75 220 VAL B N 1
ATOM 4275 C CA . VAL B 1 220 ? 9.195 21.359 -0.498 1 98.75 220 VAL B CA 1
ATOM 4276 C C . VAL B 1 220 ? 7.855 21.188 0.216 1 98.75 220 VAL B C 1
ATOM 4278 O O . VAL B 1 220 ? 7.535 21.938 1.141 1 98.75 220 VAL B O 1
ATOM 4281 N N . GLU B 1 221 ? 7.113 20.281 -0.285 1 98.88 221 GLU B N 1
ATOM 4282 C CA . GLU B 1 221 ? 5.824 19.938 0.311 1 98.88 221 GLU B CA 1
ATOM 4283 C C . GLU B 1 221 ? 5.898 18.625 1.067 1 98.88 221 GLU B C 1
ATOM 4285 O O . GLU B 1 221 ? 6.164 17.562 0.473 1 98.88 221 GLU B O 1
ATOM 4290 N N . ILE B 1 222 ? 5.703 18.641 2.359 1 98.94 222 ILE B N 1
ATOM 4291 C CA . ILE B 1 222 ? 5.691 17.453 3.201 1 98.94 222 ILE B CA 1
ATOM 4292 C C . ILE B 1 222 ? 4.254 17.031 3.484 1 98.94 222 ILE B C 1
ATOM 4294 O O . ILE B 1 222 ? 3.459 17.812 3.998 1 98.94 222 ILE B O 1
ATOM 4298 N N . ARG B 1 223 ? 3.932 15.695 3.23 1 98.81 223 ARG B N 1
ATOM 4299 C CA . ARG B 1 223 ? 2.521 15.352 3.082 1 98.81 223 ARG B CA 1
ATOM 4300 C C . ARG B 1 223 ? 2.148 14.18 3.99 1 98.81 223 ARG B C 1
ATOM 4302 O O . ARG B 1 223 ? 1.086 13.578 3.826 1 98.81 223 ARG B O 1
ATOM 4309 N N . VAL B 1 224 ? 2.932 13.836 4.992 1 98.88 224 VAL B N 1
ATOM 4310 C CA . VAL B 1 224 ? 2.75 12.586 5.723 1 98.88 224 VAL B CA 1
ATOM 4311 C C . VAL B 1 224 ? 1.741 12.789 6.848 1 98.88 224 VAL B C 1
ATOM 4313 O O . VAL B 1 224 ? 1.173 11.82 7.363 1 98.88 224 VAL B O 1
ATOM 4316 N N . ALA B 1 225 ? 1.421 14.016 7.223 1 98.94 225 ALA B N 1
ATOM 4317 C CA . ALA B 1 225 ? 0.674 14.289 8.445 1 98.94 225 ALA B CA 1
ATOM 4318 C C . ALA B 1 225 ? -0.827 14.148 8.219 1 98.94 225 ALA B C 1
ATOM 4320 O O . ALA B 1 225 ? -1.346 14.547 7.176 1 98.94 225 ALA B O 1
ATOM 4321 N N . ASP B 1 226 ? -1.538 13.547 9.188 1 98.94 226 ASP B N 1
ATOM 4322 C CA . ASP B 1 226 ? -2.986 13.711 9.273 1 98.94 226 ASP B CA 1
ATOM 4323 C C . ASP B 1 226 ? -3.365 15.164 9.539 1 98.94 226 ASP B C 1
ATOM 4325 O O . ASP B 1 226 ? -2.594 15.914 10.141 1 98.94 226 ASP B O 1
ATOM 4329 N N . VAL B 1 227 ? -4.527 15.547 9.07 1 98.88 227 VAL B N 1
ATOM 4330 C CA . VAL B 1 227 ? -5.039 16.797 9.609 1 98.88 227 VAL B CA 1
ATOM 4331 C C . VAL B 1 227 ? -5.082 16.734 11.133 1 98.88 227 VAL B C 1
ATOM 4333 O O . VAL B 1 227 ? -5.461 15.711 11.703 1 98.88 227 VAL B O 1
ATOM 4336 N N . CYS B 1 228 ? -4.652 17.828 11.75 1 98.56 228 CYS B N 1
ATOM 4337 C CA . CYS B 1 228 ? -4.609 17.844 13.203 1 98.56 228 CYS B CA 1
ATOM 4338 C C . CYS B 1 228 ? -5.918 18.391 13.781 1 98.56 228 CYS B C 1
ATOM 4340 O O . CYS B 1 228 ? -6.492 19.328 13.242 1 98.56 228 CYS B O 1
ATOM 4342 N N . ARG B 1 229 ? -6.34 17.781 14.789 1 97.19 229 ARG B N 1
ATOM 4343 C CA . ARG B 1 229 ? -7.516 18.281 15.492 1 97.19 229 ARG B CA 1
ATOM 4344 C C . ARG B 1 229 ? -7.25 19.672 16.078 1 97.19 229 ARG B C 1
ATOM 4346 O O . ARG B 1 229 ? -8.062 20.578 15.922 1 97.19 229 ARG B O 1
ATOM 4353 N N . GLU B 1 230 ? -6.09 19.797 16.734 1 97.88 230 GLU B N 1
ATOM 4354 C CA . GLU B 1 230 ? -5.719 21.047 17.391 1 97.88 230 GLU B CA 1
ATOM 4355 C C . GLU B 1 230 ? -4.824 21.891 16.484 1 97.88 230 GLU B C 1
ATOM 4357 O O . GLU B 1 230 ? -3.893 21.375 15.867 1 97.88 230 GLU B O 1
ATOM 4362 N N . ILE B 1 231 ? -5.109 23.172 16.438 1 98.31 231 ILE B N 1
ATOM 4363 C CA . ILE B 1 231 ? -4.297 24.109 15.664 1 98.31 231 ILE B CA 1
ATOM 4364 C C . ILE B 1 231 ? -2.85 24.047 16.156 1 98.31 231 ILE B C 1
ATOM 4366 O O . ILE B 1 231 ? -1.915 24.062 15.352 1 98.31 231 ILE B O 1
ATOM 4370 N N . ASP B 1 232 ? -2.643 23.922 17.484 1 98.56 232 ASP B N 1
ATOM 4371 C CA . ASP B 1 232 ? -1.307 23.891 18.078 1 98.56 232 ASP B CA 1
ATOM 4372 C C . ASP B 1 232 ? -0.492 22.734 17.5 1 98.56 232 ASP B C 1
ATOM 4374 O O . ASP B 1 232 ? 0.722 22.844 17.312 1 98.56 232 ASP B O 1
ATOM 4378 N N . ASP B 1 233 ? -1.144 21.609 17.281 1 98.75 233 ASP B N 1
ATOM 4379 C CA . ASP B 1 233 ? -0.443 20.453 16.719 1 98.75 233 ASP B CA 1
ATOM 4380 C C . ASP B 1 233 ? -0.014 20.734 15.281 1 98.75 233 ASP B C 1
ATOM 4382 O O . ASP B 1 233 ? 1.078 20.328 14.867 1 98.75 233 ASP B O 1
ATOM 4386 N N . ALA B 1 234 ? -0.89 21.406 14.516 1 98.81 234 ALA B N 1
ATOM 4387 C CA . ALA B 1 234 ? -0.531 21.781 13.148 1 98.81 234 ALA B CA 1
ATOM 4388 C C . ALA B 1 234 ? 0.658 22.734 13.141 1 98.81 234 ALA B C 1
ATOM 4390 O O . ALA B 1 234 ? 1.555 22.609 12.305 1 98.81 234 ALA B O 1
ATOM 4391 N N . VAL B 1 235 ? 0.657 23.672 14.055 1 98.88 235 VAL B N 1
ATOM 4392 C CA . VAL B 1 235 ? 1.758 24.625 14.18 1 98.88 235 VAL B CA 1
ATOM 4393 C C . VAL B 1 235 ? 3.045 23.875 14.531 1 98.88 235 VAL B C 1
ATOM 4395 O O . VAL B 1 235 ? 4.098 24.141 13.945 1 98.88 235 VAL B O 1
ATOM 4398 N N . LEU B 1 236 ? 2.951 22.953 15.492 1 98.88 236 LEU B N 1
ATOM 4399 C CA . LEU B 1 236 ? 4.098 22.141 15.883 1 98.88 236 LEU B CA 1
ATOM 4400 C C . LEU B 1 236 ? 4.672 21.391 14.688 1 98.88 236 LEU B C 1
ATOM 4402 O O . LEU B 1 236 ? 5.879 21.453 14.43 1 98.88 236 LEU B O 1
ATOM 4406 N N . ILE B 1 237 ? 3.838 20.734 13.93 1 98.88 237 ILE B N 1
ATOM 4407 C CA . ILE B 1 237 ? 4.258 19.953 12.766 1 98.88 237 ILE B CA 1
ATOM 4408 C C . ILE B 1 237 ? 4.93 20.875 11.75 1 98.88 237 ILE B C 1
ATOM 4410 O O . ILE B 1 237 ? 5.996 20.547 11.219 1 98.88 237 ILE B O 1
ATOM 4414 N N . ALA B 1 238 ? 4.34 22.016 11.523 1 98.88 238 ALA B N 1
ATOM 4415 C CA . ALA B 1 238 ? 4.879 22.953 10.547 1 98.88 238 ALA B CA 1
ATOM 4416 C C . ALA B 1 238 ? 6.262 23.453 10.961 1 98.88 238 ALA B C 1
ATOM 4418 O O . ALA B 1 238 ? 7.176 23.516 10.141 1 98.88 238 ALA B O 1
ATOM 4419 N N . ALA B 1 239 ? 6.383 23.781 12.203 1 98.88 239 ALA B N 1
ATOM 4420 C CA . ALA B 1 239 ? 7.664 24.266 12.703 1 98.88 239 ALA B CA 1
ATOM 4421 C C . ALA B 1 239 ? 8.742 23.188 12.609 1 98.88 239 ALA B C 1
ATOM 4423 O O . ALA B 1 239 ? 9.883 23.469 12.258 1 98.88 239 ALA B O 1
ATOM 4424 N N . LEU B 1 240 ? 8.391 21.969 12.93 1 98.94 240 LEU B N 1
ATOM 4425 C CA . LEU B 1 240 ? 9.328 20.859 12.812 1 98.94 240 LEU B CA 1
ATOM 4426 C C . LEU B 1 240 ? 9.711 20.625 11.359 1 98.94 240 LEU B C 1
ATOM 4428 O O . LEU B 1 240 ? 10.875 20.344 11.055 1 98.94 240 LEU B O 1
ATOM 4432 N N . CYS B 1 241 ? 8.727 20.719 10.461 1 98.94 241 CYS B N 1
ATOM 4433 C CA . CYS B 1 241 ? 9.008 20.609 9.039 1 98.94 241 CYS B CA 1
ATOM 4434 C C . CYS B 1 241 ? 10.016 21.656 8.602 1 98.94 241 CYS B C 1
ATOM 4436 O O . CYS B 1 241 ? 10.984 21.359 7.898 1 98.94 241 CYS B O 1
ATOM 4438 N N . ARG B 1 242 ? 9.789 22.875 9.008 1 98.88 242 ARG B N 1
ATOM 4439 C CA . ARG B 1 242 ? 10.727 23.938 8.648 1 98.88 242 ARG B CA 1
ATOM 4440 C C . ARG B 1 242 ? 12.109 23.656 9.234 1 98.88 242 ARG B C 1
ATOM 4442 O O . ARG B 1 242 ? 13.125 23.875 8.562 1 98.88 242 ARG B O 1
ATOM 4449 N N . GLY B 1 243 ? 12.125 23.203 10.484 1 98.88 243 GLY B N 1
ATOM 4450 C CA . GLY B 1 243 ? 13.391 22.797 11.078 1 98.88 243 GLY B CA 1
ATOM 4451 C C . GLY B 1 243 ? 14.109 21.734 10.281 1 98.88 243 GLY B C 1
ATOM 4452 O O . GLY B 1 243 ? 15.32 21.812 10.078 1 98.88 243 GLY B O 1
ATOM 4453 N N . LEU B 1 244 ? 13.383 20.719 9.844 1 98.94 244 LEU B N 1
ATOM 4454 C CA . LEU B 1 244 ? 13.953 19.641 9.039 1 98.94 244 LEU B CA 1
ATOM 4455 C C . LEU B 1 244 ? 14.508 20.172 7.727 1 98.94 244 LEU B C 1
ATOM 4457 O O . LEU B 1 244 ? 15.625 19.828 7.332 1 98.94 244 LEU B O 1
ATOM 4461 N N . VAL B 1 245 ? 13.742 21.016 7.039 1 98.94 245 VAL B N 1
ATOM 4462 C CA . VAL B 1 245 ? 14.148 21.547 5.746 1 98.94 245 VAL B CA 1
ATOM 4463 C C . VAL B 1 245 ? 15.398 22.406 5.91 1 98.94 245 VAL B C 1
ATOM 4465 O O . VAL B 1 245 ? 16.359 22.266 5.148 1 98.94 245 VAL B O 1
ATOM 4468 N N . THR B 1 246 ? 15.406 23.266 6.926 1 98.81 246 THR B N 1
ATOM 4469 C CA . THR B 1 246 ? 16.547 24.141 7.184 1 98.81 246 THR B CA 1
ATOM 4470 C C . THR B 1 246 ? 17.797 23.312 7.508 1 98.81 246 THR B C 1
ATOM 4472 O O . THR B 1 246 ? 18.859 23.547 6.949 1 98.81 246 THR B O 1
ATOM 4475 N N . THR B 1 247 ? 17.625 22.359 8.391 1 98.88 247 THR B N 1
ATOM 4476 C CA . THR B 1 247 ? 18.75 21.484 8.773 1 98.88 247 THR B CA 1
ATOM 4477 C C . THR B 1 247 ? 19.281 20.734 7.555 1 98.88 247 THR B C 1
ATOM 4479 O O . THR B 1 247 ? 20.484 20.672 7.336 1 98.88 247 THR B O 1
ATOM 4482 N N . ALA B 1 248 ? 18.406 20.172 6.766 1 98.94 248 ALA B N 1
ATOM 4483 C CA . ALA B 1 248 ? 18.797 19.422 5.574 1 98.94 248 ALA B CA 1
ATOM 4484 C C . ALA B 1 248 ? 19.547 20.297 4.582 1 98.94 248 ALA B C 1
ATOM 4486 O O . ALA B 1 248 ? 20.531 19.875 3.992 1 98.94 248 ALA B O 1
ATOM 4487 N N . ALA B 1 249 ? 19.031 21.516 4.355 1 98.81 249 ALA B N 1
ATOM 4488 C CA . ALA B 1 249 ? 19.688 22.469 3.457 1 98.81 249 ALA B CA 1
ATOM 4489 C C . ALA B 1 249 ? 21.094 22.797 3.945 1 98.81 249 ALA B C 1
ATOM 4491 O O . ALA B 1 249 ? 22.031 22.859 3.15 1 98.81 249 ALA B O 1
ATOM 4492 N N . GLN B 1 250 ? 21.234 23 5.215 1 98.69 250 GLN B N 1
ATOM 4493 C CA . GLN B 1 250 ? 22.531 23.297 5.809 1 98.69 250 GLN B CA 1
ATOM 4494 C C . GLN B 1 250 ? 23.484 22.109 5.676 1 98.69 250 GLN B C 1
ATOM 4496 O O . GLN B 1 250 ? 24.656 22.281 5.359 1 98.69 250 GLN B O 1
ATOM 4501 N N . GLU B 1 251 ? 22.984 20.906 5.973 1 98.75 251 GLU B N 1
ATOM 4502 C CA . GLU B 1 251 ? 23.781 19.703 5.801 1 98.75 251 GLU B CA 1
ATOM 4503 C C . GLU B 1 251 ? 24.266 19.562 4.359 1 98.75 251 GLU B C 1
ATOM 4505 O O . GLU B 1 251 ? 25.422 19.203 4.113 1 98.75 251 GLU B O 1
ATOM 4510 N N . TRP B 1 252 ? 23.359 19.844 3.455 1 98.75 252 TRP B N 1
ATOM 4511 C CA . TRP B 1 252 ? 23.719 19.797 2.039 1 98.75 252 TRP B CA 1
ATOM 4512 C C . TRP B 1 252 ? 24.828 20.797 1.718 1 98.75 252 TRP B C 1
ATOM 4514 O O . TRP B 1 252 ? 25.812 20.453 1.068 1 98.75 252 TRP B O 1
ATOM 4524 N N . ALA B 1 253 ? 24.656 21.984 2.143 1 98.25 253 ALA B N 1
ATOM 4525 C CA . ALA B 1 253 ? 25.641 23.031 1.917 1 98.25 253 ALA B CA 1
ATOM 4526 C C . ALA B 1 253 ? 27 22.641 2.504 1 98.25 253 ALA B C 1
ATOM 4528 O O . ALA B 1 253 ? 28.047 22.984 1.957 1 98.25 253 ALA B O 1
ATOM 4529 N N . ALA B 1 254 ? 26.953 21.891 3.521 1 98.5 254 ALA B N 1
ATOM 4530 C CA . ALA B 1 254 ? 28.172 21.453 4.203 1 98.5 254 ALA B CA 1
ATOM 4531 C C . ALA B 1 254 ? 28.734 20.188 3.568 1 98.5 254 ALA B C 1
ATOM 4533 O O . ALA B 1 254 ? 29.75 19.656 4.023 1 98.5 254 ALA B O 1
ATOM 4534 N N . GLY B 1 255 ? 28.078 19.594 2.664 1 98.31 255 GLY B N 1
ATOM 4535 C CA . GLY B 1 255 ? 28.578 18.438 1.937 1 98.31 255 GLY B CA 1
ATOM 4536 C C . GLY B 1 255 ? 28.266 17.125 2.627 1 98.31 255 GLY B C 1
ATOM 4537 O O . GLY B 1 255 ? 28.859 16.094 2.303 1 98.31 255 GLY B O 1
ATOM 4538 N N . ARG B 1 256 ? 27.391 17.203 3.598 1 98.31 256 ARG B N 1
ATOM 4539 C CA . ARG B 1 256 ? 27.031 15.969 4.289 1 98.31 256 ARG B CA 1
ATOM 4540 C C . ARG B 1 256 ? 26.094 15.117 3.43 1 98.31 256 ARG B C 1
ATOM 4542 O O . ARG B 1 256 ? 25.109 15.617 2.902 1 98.31 256 ARG B O 1
ATOM 4549 N N . ALA B 1 257 ? 26.422 13.844 3.248 1 98.19 257 ALA B N 1
ATOM 4550 C CA . ALA B 1 257 ? 25.625 12.93 2.445 1 98.19 257 ALA B CA 1
ATOM 4551 C C . ALA B 1 257 ? 24.297 12.594 3.145 1 98.19 257 ALA B C 1
ATOM 4553 O O . ALA B 1 257 ? 24.234 12.594 4.375 1 98.19 257 ALA B O 1
ATOM 4554 N N . PRO B 1 258 ? 23.219 12.336 2.359 1 98.31 258 PRO B N 1
ATOM 4555 C CA . PRO B 1 258 ? 21.969 11.883 2.979 1 98.31 258 PRO B CA 1
ATOM 4556 C C . PRO B 1 258 ? 22.094 10.508 3.627 1 98.31 258 PRO B C 1
ATOM 4558 O O . PRO B 1 258 ? 22.984 9.727 3.262 1 98.31 258 PRO B O 1
ATOM 4561 N N . ASP B 1 259 ? 21.25 10.281 4.656 1 96.81 259 ASP B N 1
ATOM 4562 C CA . ASP B 1 259 ? 21.109 8.945 5.223 1 96.81 259 ASP B CA 1
ATOM 4563 C C . ASP B 1 259 ? 20.766 7.922 4.141 1 96.81 259 ASP B C 1
ATOM 4565 O O . ASP B 1 259 ? 19.828 8.109 3.373 1 96.81 259 ASP B O 1
ATOM 4569 N N . PRO B 1 260 ? 21.484 6.875 4.066 1 96.12 260 PRO B N 1
ATOM 4570 C CA . PRO B 1 260 ? 21.312 5.906 2.979 1 96.12 260 PRO B CA 1
ATOM 4571 C C . PRO B 1 260 ? 20.219 4.887 3.264 1 96.12 260 PRO B C 1
ATOM 4573 O O . PRO B 1 260 ? 20.078 3.9 2.537 1 96.12 260 PRO B O 1
ATOM 4576 N N . VAL B 1 261 ? 19.391 5.031 4.258 1 97.69 261 VAL B N 1
ATOM 4577 C CA . VAL B 1 261 ? 18.328 4.086 4.59 1 97.69 261 VAL B CA 1
ATOM 4578 C C . VAL B 1 261 ? 17.469 3.82 3.357 1 97.69 261 VAL B C 1
ATOM 4580 O O . VAL B 1 261 ? 17.031 4.758 2.684 1 97.69 261 VAL B O 1
ATOM 4583 N N . PRO B 1 262 ? 17.25 2.533 3.012 1 97.19 262 PRO B N 1
ATOM 4584 C CA . PRO B 1 262 ? 16.484 2.221 1.804 1 97.19 262 PRO B CA 1
ATOM 4585 C C . PRO B 1 262 ? 14.984 2.459 1.98 1 97.19 262 PRO B C 1
ATOM 4587 O O . PRO B 1 262 ? 14.477 2.395 3.102 1 97.19 262 PRO B O 1
ATOM 4590 N N . ALA B 1 263 ? 14.305 2.709 0.854 1 97.88 263 ALA B N 1
ATOM 4591 C CA . ALA B 1 263 ? 12.883 3.055 0.848 1 97.88 263 ALA B CA 1
ATOM 4592 C C . ALA B 1 263 ? 12.047 1.963 1.509 1 97.88 263 ALA B C 1
ATOM 4594 O O . ALA B 1 263 ? 11.117 2.254 2.262 1 97.88 263 ALA B O 1
ATOM 4595 N N . PRO B 1 264 ? 12.367 0.633 1.337 1 98.25 264 PRO B N 1
ATOM 4596 C CA . PRO B 1 264 ? 11.562 -0.392 2.006 1 98.25 264 PRO B CA 1
ATOM 4597 C C . PRO B 1 264 ? 11.625 -0.294 3.529 1 98.25 264 PRO B C 1
ATOM 4599 O O . PRO B 1 264 ? 10.648 -0.585 4.215 1 98.25 264 PRO B O 1
ATOM 4602 N N . VAL B 1 265 ? 12.758 0.091 4.047 1 98.62 265 VAL B N 1
ATOM 4603 C CA . VAL B 1 265 ? 12.898 0.265 5.488 1 98.62 265 VAL B CA 1
ATOM 4604 C C . VAL B 1 265 ? 12.086 1.479 5.945 1 98.62 265 VAL B C 1
ATOM 4606 O O . VAL B 1 265 ? 11.438 1.44 6.992 1 98.62 265 VAL B O 1
ATOM 4609 N N . LEU B 1 266 ? 12.094 2.529 5.141 1 98.75 266 LEU B N 1
ATOM 4610 C CA . LEU B 1 266 ? 11.305 3.715 5.461 1 98.75 266 LEU B CA 1
ATOM 4611 C C . LEU B 1 266 ? 9.82 3.396 5.453 1 98.75 266 LEU B C 1
ATOM 4613 O O . LEU B 1 266 ? 9.055 3.947 6.254 1 98.75 266 LEU B O 1
ATOM 4617 N N . ARG B 1 267 ? 9.422 2.537 4.555 1 98.62 267 ARG B N 1
ATOM 4618 C CA . ARG B 1 267 ? 8.023 2.119 4.523 1 98.62 267 ARG B CA 1
ATOM 4619 C C . ARG B 1 267 ? 7.629 1.417 5.82 1 98.62 267 ARG B C 1
ATOM 4621 O O . ARG B 1 267 ? 6.539 1.641 6.348 1 98.62 267 ARG B O 1
ATOM 4628 N N . LEU B 1 268 ? 8.516 0.617 6.34 1 98.75 268 LEU B N 1
ATOM 4629 C CA . LEU B 1 268 ? 8.281 -0.053 7.613 1 98.75 268 LEU B CA 1
ATOM 4630 C C . LEU B 1 268 ? 8.227 0.956 8.758 1 98.75 268 LEU B C 1
ATOM 4632 O O . LEU B 1 268 ? 7.379 0.842 9.648 1 98.75 268 LEU B O 1
ATOM 4636 N N . ALA B 1 269 ? 9.094 1.916 8.695 1 98.81 269 ALA B N 1
ATOM 4637 C CA . ALA B 1 269 ? 9.109 2.963 9.711 1 98.81 269 ALA B CA 1
ATOM 4638 C C . ALA B 1 269 ? 7.805 3.756 9.703 1 98.81 269 ALA B C 1
ATOM 4640 O O . ALA B 1 269 ? 7.242 4.051 10.758 1 98.81 269 ALA B O 1
ATOM 4641 N N . THR B 1 270 ? 7.375 4.105 8.5 1 98.81 270 THR B N 1
ATOM 4642 C CA . THR B 1 270 ? 6.145 4.871 8.344 1 98.81 270 THR B CA 1
ATOM 4643 C C . THR B 1 270 ? 4.941 4.066 8.828 1 98.81 270 THR B C 1
ATOM 4645 O O . THR B 1 270 ? 4.066 4.598 9.516 1 98.81 270 THR B O 1
ATOM 4648 N N . TRP B 1 271 ? 4.902 2.807 8.516 1 98.5 271 TRP B N 1
ATOM 4649 C CA . TRP B 1 271 ? 3.83 1.933 8.977 1 98.5 271 TRP B CA 1
ATOM 4650 C C . TRP B 1 271 ? 3.793 1.874 10.5 1 98.5 271 TRP B C 1
ATOM 4652 O O . TRP B 1 271 ? 2.725 1.977 11.109 1 98.5 271 TRP B O 1
ATOM 4662 N N . ARG B 1 272 ? 4.941 1.683 11.102 1 98.19 272 ARG B N 1
ATOM 4663 C CA . ARG B 1 272 ? 5.016 1.623 12.555 1 98.19 272 ARG B CA 1
ATOM 4664 C C . ARG B 1 272 ? 4.48 2.904 13.188 1 98.19 272 ARG B C 1
ATOM 4666 O O . ARG B 1 272 ? 3.746 2.857 14.172 1 98.19 272 ARG B O 1
ATOM 4673 N N . ALA B 1 273 ? 4.871 4.016 12.602 1 98.81 273 ALA B N 1
ATOM 4674 C CA . ALA B 1 273 ? 4.383 5.305 13.078 1 98.81 273 ALA B CA 1
ATOM 4675 C C . ALA B 1 273 ? 2.863 5.398 12.953 1 98.81 273 ALA B C 1
ATOM 4677 O O . ALA B 1 273 ? 2.188 5.895 13.852 1 98.81 273 ALA B O 1
ATOM 4678 N N . ALA B 1 274 ? 2.338 4.926 11.844 1 98.81 274 ALA B N 1
ATOM 4679 C CA . ALA B 1 274 ? 0.895 4.938 11.617 1 98.81 274 ALA B CA 1
ATOM 4680 C C . ALA B 1 274 ? 0.178 4.016 12.594 1 98.81 274 ALA B C 1
ATOM 4682 O O . ALA B 1 274 ? -0.921 4.324 13.062 1 98.81 274 ALA B O 1
ATOM 4683 N N . ARG B 1 275 ? 0.779 2.893 12.875 1 98.25 275 ARG B N 1
ATOM 4684 C CA . ARG B 1 275 ? 0.19 1.872 13.734 1 98.25 275 ARG B CA 1
ATOM 4685 C C . ARG B 1 275 ? 0.138 2.342 15.188 1 98.25 275 ARG B C 1
ATOM 4687 O O . ARG B 1 275 ? -0.925 2.332 15.805 1 98.25 275 ARG B O 1
ATOM 4694 N N . SER B 1 276 ? 1.236 2.814 15.703 1 97.12 276 SER B N 1
ATOM 4695 C CA . SER B 1 276 ? 1.341 3.006 17.141 1 97.12 276 SER B CA 1
ATOM 4696 C C . SER B 1 276 ? 1.135 4.469 17.516 1 97.12 276 SER B C 1
ATOM 4698 O O . SER B 1 276 ? 0.876 4.785 18.688 1 97.12 276 SER B O 1
ATOM 4700 N N . GLY B 1 277 ? 1.284 5.363 16.5 1 98.06 277 GLY B N 1
ATOM 4701 C CA . GLY B 1 277 ? 1.368 6.75 16.938 1 98.06 277 GLY B CA 1
ATOM 4702 C C . GLY B 1 277 ? 2.396 6.965 18.031 1 98.06 277 GLY B C 1
ATOM 4703 O O . GLY B 1 277 ? 3.549 6.547 17.891 1 98.06 277 GLY B O 1
ATOM 4704 N N . LEU B 1 278 ? 1.917 7.59 19.094 1 98.31 278 LEU B N 1
ATOM 4705 C CA . LEU B 1 278 ? 2.852 7.875 20.172 1 98.31 278 LEU B CA 1
ATOM 4706 C C . LEU B 1 278 ? 2.701 6.859 21.297 1 98.31 278 LEU B C 1
ATOM 4708 O O . LEU B 1 278 ? 3.369 6.965 22.328 1 98.31 278 LEU B O 1
ATOM 4712 N N . SER B 1 279 ? 1.878 5.816 21.125 1 96.25 279 SER B N 1
ATOM 4713 C CA . SER B 1 279 ? 1.568 4.859 22.188 1 96.25 279 SER B CA 1
ATOM 4714 C C . SER B 1 279 ? 2.531 3.678 22.156 1 96.25 279 SER B C 1
ATOM 4716 O O . SER B 1 279 ? 2.463 2.797 23.016 1 96.25 279 SER B O 1
ATOM 4718 N N . GLY B 1 280 ? 3.381 3.568 21.25 1 95.88 280 GLY B N 1
ATOM 4719 C CA . GLY B 1 280 ? 4.352 2.492 21.109 1 95.88 280 GLY B CA 1
ATOM 4720 C C . GLY B 1 280 ? 5.691 2.961 20.578 1 95.88 280 GLY B C 1
ATOM 4721 O O . GLY B 1 280 ? 6.008 4.148 20.641 1 95.88 280 GLY B O 1
ATOM 4722 N N . ALA B 1 281 ? 6.48 2.043 20.062 1 97.81 281 ALA B N 1
ATOM 4723 C CA . ALA B 1 281 ? 7.82 2.355 19.578 1 97.81 281 ALA B CA 1
ATOM 4724 C C . ALA B 1 281 ? 7.766 2.951 18.172 1 97.81 281 ALA B C 1
ATOM 4726 O O . ALA B 1 281 ? 6.852 2.652 17.391 1 97.81 281 ALA B O 1
ATOM 4727 N N . LEU B 1 282 ? 8.617 3.826 17.891 1 98.69 282 LEU B N 1
ATOM 4728 C CA . LEU B 1 282 ? 8.938 4.312 16.562 1 98.69 282 LEU B CA 1
ATOM 4729 C C . LEU B 1 282 ? 10.328 3.844 16.125 1 98.69 282 LEU B C 1
ATOM 4731 O O . LEU B 1 282 ? 11.094 3.33 16.953 1 98.69 282 LEU B O 1
ATOM 4735 N N . LEU B 1 283 ? 10.602 3.908 14.906 1 98.75 283 LEU B N 1
ATOM 4736 C CA . LEU B 1 283 ? 11.953 3.627 14.453 1 98.75 283 LEU B CA 1
ATOM 4737 C C . LEU B 1 283 ? 12.859 4.84 14.648 1 98.75 283 LEU B C 1
ATOM 4739 O O . LEU B 1 283 ? 12.555 5.934 14.172 1 98.75 283 LEU B O 1
ATOM 4743 N N . ASP B 1 284 ? 13.93 4.652 15.414 1 98.75 284 ASP B N 1
ATOM 4744 C CA . ASP B 1 284 ? 14.906 5.715 15.625 1 98.75 284 ASP B CA 1
ATOM 4745 C C . ASP B 1 284 ? 15.805 5.883 14.406 1 98.75 284 ASP B C 1
ATOM 4747 O O . ASP B 1 284 ? 16.578 4.977 14.062 1 98.75 284 ASP B O 1
ATOM 4751 N N . PRO B 1 285 ? 15.734 7.062 13.734 1 97.94 285 PRO B N 1
ATOM 4752 C CA . PRO B 1 285 ? 16.516 7.246 12.508 1 97.94 285 PRO B CA 1
ATOM 4753 C C . PRO B 1 285 ? 18.016 7.125 12.75 1 97.94 285 PRO B C 1
ATOM 4755 O O . PRO B 1 285 ? 18.781 6.871 11.812 1 97.94 285 PRO B O 1
ATOM 4758 N N . ARG B 1 286 ? 18.516 7.371 13.977 1 97.62 286 ARG B N 1
ATOM 4759 C CA . ARG B 1 286 ? 19.938 7.352 14.281 1 97.62 286 ARG B CA 1
ATOM 4760 C C . ARG B 1 286 ? 20.469 5.922 14.344 1 97.62 286 ARG B C 1
ATOM 4762 O O . ARG B 1 286 ? 21.641 5.676 14.047 1 97.62 286 ARG B O 1
ATOM 4769 N N . THR B 1 287 ? 19.547 4.93 14.656 1 97.56 287 THR B N 1
ATOM 4770 C CA . THR B 1 287 ? 20.031 3.582 14.93 1 97.56 287 THR B CA 1
ATOM 4771 C C . THR B 1 287 ? 19.375 2.568 14 1 97.56 287 THR B C 1
ATOM 4773 O O . THR B 1 287 ? 19.859 1.447 13.852 1 97.56 287 THR B O 1
ATOM 4776 N N . GLY B 1 288 ? 18.219 2.914 13.469 1 97.19 288 GLY B N 1
ATOM 4777 C CA . GLY B 1 288 ? 17.469 1.967 12.672 1 97.19 288 GLY B CA 1
ATOM 4778 C C . GLY B 1 288 ? 16.766 0.912 13.508 1 97.19 288 GLY B C 1
ATOM 4779 O O . GLY B 1 288 ? 16.375 -0.136 12.992 1 97.19 288 GLY B O 1
ATOM 4780 N N . ARG B 1 289 ? 16.594 1.205 14.789 1 98.19 289 ARG B N 1
ATOM 4781 C CA . ARG B 1 289 ? 15.961 0.28 15.719 1 98.19 289 ARG B CA 1
ATOM 478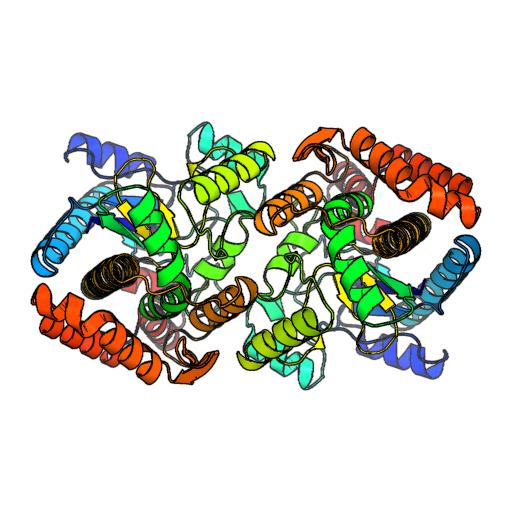2 C C . ARG B 1 289 ? 14.766 0.933 16.422 1 98.19 289 ARG B C 1
ATOM 4784 O O . ARG B 1 289 ? 14.68 2.16 16.484 1 98.19 289 ARG B O 1
ATOM 4791 N N . PRO B 1 290 ? 13.875 0.113 16.859 1 98.56 290 PRO B N 1
ATOM 4792 C CA . PRO B 1 290 ? 12.742 0.682 17.594 1 98.56 290 PRO B CA 1
ATOM 4793 C C . PRO B 1 290 ? 13.172 1.35 18.906 1 98.56 290 PRO B C 1
ATOM 4795 O O . PRO B 1 290 ? 14.102 0.879 19.562 1 98.56 290 PRO B O 1
ATOM 4798 N N . ALA B 1 291 ? 12.555 2.377 19.219 1 98.75 291 ALA B N 1
ATOM 4799 C CA . ALA B 1 291 ? 12.719 3.1 20.484 1 98.75 291 ALA B CA 1
ATOM 4800 C C . ALA B 1 291 ? 11.406 3.744 20.922 1 98.75 291 ALA B C 1
ATOM 4802 O O . ALA B 1 291 ? 10.531 3.992 20.094 1 98.75 291 ALA B O 1
ATOM 4803 N N . PRO B 1 292 ? 11.258 4.008 22.219 1 98.31 292 PRO B N 1
ATOM 4804 C CA . PRO B 1 292 ? 10.047 4.707 22.672 1 98.31 292 PRO B CA 1
ATOM 4805 C C . PRO B 1 292 ? 9.82 6.02 21.922 1 98.31 292 PRO B C 1
ATOM 4807 O O . PRO B 1 292 ? 10.773 6.746 21.625 1 98.31 292 PRO B O 1
ATOM 4810 N N . ALA B 1 293 ? 8.609 6.293 21.594 1 98.44 293 ALA B N 1
ATOM 4811 C CA . ALA B 1 293 ? 8.25 7.469 20.812 1 98.44 293 ALA B CA 1
ATOM 4812 C C . ALA B 1 293 ? 8.859 8.734 21.406 1 98.44 293 ALA B C 1
ATOM 4814 O O . ALA B 1 293 ? 9.398 9.578 20.688 1 98.44 293 ALA B O 1
ATOM 4815 N N . ARG B 1 294 ? 8.789 8.875 22.703 1 97.88 294 ARG B N 1
ATOM 4816 C CA . ARG B 1 294 ? 9.312 10.062 23.359 1 97.88 294 ARG B CA 1
ATOM 4817 C C . ARG B 1 294 ? 10.797 10.242 23.062 1 97.88 294 ARG B C 1
ATOM 4819 O O . ARG B 1 294 ? 11.258 11.367 22.859 1 97.88 294 ARG B O 1
ATOM 4826 N N . ASP B 1 295 ? 11.523 9.125 23.078 1 98.5 295 ASP B N 1
ATOM 4827 C CA . ASP B 1 295 ? 12.961 9.18 22.797 1 98.5 295 ASP B CA 1
ATOM 4828 C C . ASP B 1 295 ? 13.219 9.609 21.359 1 98.5 295 ASP B C 1
ATOM 4830 O O . ASP B 1 295 ? 14.133 10.391 21.078 1 98.5 295 ASP B O 1
ATOM 4834 N N . VAL B 1 296 ? 12.453 9.109 20.453 1 98.81 296 VAL B N 1
ATOM 4835 C CA . VAL B 1 296 ? 12.609 9.438 19.031 1 98.81 296 VAL B CA 1
ATOM 4836 C C . VAL B 1 296 ? 12.273 10.906 18.812 1 98.81 296 VAL B C 1
ATOM 4838 O O . VAL B 1 296 ? 12.953 11.594 18.047 1 98.81 296 VAL B O 1
ATOM 4841 N N . LEU B 1 297 ? 11.273 11.406 19.484 1 98.75 297 LEU B N 1
ATOM 4842 C CA . LEU B 1 297 ? 10.891 12.812 19.344 1 98.75 297 LEU B CA 1
ATOM 4843 C C . LEU B 1 297 ? 11.945 13.727 19.953 1 98.75 297 LEU B C 1
ATOM 4845 O O . LEU B 1 297 ? 12.219 14.805 19.422 1 98.75 297 LEU B O 1
ATOM 4849 N N . THR B 1 298 ? 12.484 13.297 21.078 1 98.38 298 THR B N 1
ATOM 4850 C CA . THR B 1 298 ? 13.609 14.031 21.641 1 98.38 298 THR B CA 1
ATOM 4851 C C . THR B 1 298 ? 14.773 14.102 20.656 1 98.38 298 THR B C 1
ATOM 4853 O O . THR B 1 298 ? 15.383 15.156 20.484 1 98.38 298 THR B O 1
ATOM 4856 N N . ALA B 1 299 ? 15.062 12.984 20.047 1 98.75 299 ALA B N 1
ATOM 4857 C CA . ALA B 1 299 ? 16.109 12.945 19.031 1 98.75 299 ALA B CA 1
ATOM 4858 C C . ALA B 1 299 ? 15.781 13.875 17.859 1 98.75 299 ALA B C 1
ATOM 4860 O O . ALA B 1 299 ? 16.672 14.516 17.297 1 98.75 299 ALA B O 1
ATOM 4861 N N . LEU B 1 300 ? 14.531 13.938 17.469 1 98.88 300 LEU B N 1
ATOM 4862 C CA . LEU B 1 300 ? 14.094 14.82 16.391 1 98.88 300 LEU B CA 1
ATOM 4863 C C . LEU B 1 300 ? 14.344 16.281 16.75 1 98.88 300 LEU B C 1
ATOM 4865 O O . LEU B 1 300 ? 14.891 17.031 15.953 1 98.88 300 LEU B O 1
ATOM 4869 N N . ILE B 1 301 ? 13.961 16.656 17.984 1 98.81 301 ILE B N 1
ATOM 4870 C CA . ILE B 1 301 ? 14.211 18.016 18.453 1 98.81 301 ILE B CA 1
ATOM 4871 C C . ILE B 1 301 ? 15.711 18.297 18.453 1 98.81 301 ILE B C 1
ATOM 4873 O O . ILE B 1 301 ? 16.156 19.359 18.016 1 98.81 301 ILE B O 1
ATOM 4877 N N . GLY B 1 302 ? 16.453 17.328 18.906 1 98.75 302 GLY B N 1
ATOM 4878 C CA . GLY B 1 302 ? 17.906 17.453 18.875 1 98.75 302 GLY B CA 1
ATOM 4879 C C . GLY B 1 302 ? 18.453 17.641 17.469 1 98.75 302 GLY B C 1
ATOM 4880 O O . GLY B 1 302 ? 19.344 18.469 17.25 1 98.75 302 GLY B O 1
ATOM 4881 N N . HIS B 1 303 ? 17.938 16.938 16.531 1 98.81 303 HIS B N 1
ATOM 4882 C CA . HIS B 1 303 ? 18.375 16.953 15.148 1 98.81 303 HIS B CA 1
ATOM 4883 C C . HIS B 1 303 ? 18.156 18.328 14.516 1 98.81 303 HIS B C 1
ATOM 4885 O O . HIS B 1 303 ? 18.969 18.797 13.719 1 98.81 303 HIS B O 1
ATOM 4891 N N . VAL B 1 304 ? 17.047 19 14.914 1 98.88 304 VAL B N 1
ATOM 4892 C CA . VAL B 1 304 ? 16.719 20.266 14.273 1 98.88 304 VAL B CA 1
ATOM 4893 C C . VAL B 1 304 ? 16.938 21.422 15.25 1 98.88 304 VAL B C 1
ATOM 4895 O O . VAL B 1 304 ? 16.438 22.531 15.047 1 98.88 304 VAL B O 1
ATOM 4898 N N . ARG B 1 305 ? 17.609 21.219 16.297 1 98.75 305 ARG B N 1
ATOM 4899 C CA . ARG B 1 305 ? 17.734 22.156 17.406 1 98.75 305 ARG B CA 1
ATOM 4900 C C . ARG B 1 305 ? 18.312 23.484 16.938 1 98.75 305 ARG B C 1
ATOM 4902 O O . ARG B 1 305 ? 17.797 24.547 17.281 1 98.75 305 ARG B O 1
ATOM 4909 N N . ASP B 1 306 ? 19.438 23.484 16.172 1 98.62 306 ASP B N 1
ATOM 4910 C CA . ASP B 1 306 ? 20.094 24.703 15.742 1 98.62 306 ASP B CA 1
ATOM 4911 C C . ASP B 1 306 ? 19.172 25.547 14.859 1 98.62 306 ASP B C 1
ATOM 4913 O O . ASP B 1 306 ? 19.109 26.766 15 1 98.62 306 ASP B O 1
ATOM 4917 N N . ALA B 1 307 ? 18.469 24.875 13.969 1 98.62 307 ALA B N 1
ATOM 4918 C CA . ALA B 1 307 ? 17.547 25.578 13.086 1 98.62 307 ALA B CA 1
ATOM 4919 C C . ALA B 1 307 ? 16.438 26.25 13.891 1 98.62 307 ALA B C 1
ATOM 4921 O O . ALA B 1 307 ? 16.062 27.391 13.609 1 98.62 307 ALA B O 1
ATOM 4922 N N . LEU B 1 308 ? 15.906 25.547 14.891 1 98.44 308 LEU B N 1
ATOM 4923 C CA . LEU B 1 308 ? 14.852 26.094 15.734 1 98.44 308 LEU B CA 1
ATOM 4924 C C . LEU B 1 308 ? 15.383 27.25 16.578 1 98.44 308 LEU B C 1
ATOM 4926 O O . LEU B 1 308 ? 14.688 28.25 16.781 1 98.44 308 LEU B O 1
ATOM 4930 N N . ALA B 1 309 ? 16.578 27.094 17.062 1 98.25 309 ALA B N 1
ATOM 4931 C CA . ALA B 1 309 ? 17.203 28.156 17.859 1 98.25 309 ALA B CA 1
ATOM 4932 C C . ALA B 1 309 ? 17.438 29.406 17.016 1 98.25 309 ALA B C 1
ATOM 4934 O O . ALA B 1 309 ? 17.188 30.516 17.469 1 98.25 309 ALA B O 1
ATOM 4935 N N . ASP B 1 310 ? 17.891 29.234 15.82 1 97.31 310 ASP B N 1
ATOM 4936 C CA . ASP B 1 310 ? 18.203 30.328 14.922 1 97.31 310 ASP B CA 1
ATOM 4937 C C . ASP B 1 310 ? 16.953 31.188 14.648 1 97.31 310 ASP B C 1
ATOM 4939 O O . ASP B 1 310 ? 17.062 32.406 14.508 1 97.31 310 ASP B O 1
ATOM 4943 N N . THR B 1 311 ? 15.805 30.547 14.57 1 96.44 311 THR B N 1
ATOM 4944 C CA . THR B 1 311 ? 14.578 31.266 14.281 1 96.44 311 THR B CA 1
ATOM 4945 C C . THR B 1 311 ? 13.891 31.719 15.57 1 96.44 311 THR B C 1
ATOM 4947 O O . THR B 1 311 ? 12.875 32.406 15.531 1 96.44 311 THR B O 1
ATOM 4950 N N . GLY B 1 312 ? 14.406 31.281 16.703 1 97.25 312 GLY B N 1
ATOM 4951 C CA . GLY B 1 312 ? 13.812 31.625 17.984 1 97.25 312 GLY B CA 1
ATOM 4952 C C . GLY B 1 312 ? 12.602 30.766 18.312 1 97.25 312 GLY B C 1
ATOM 4953 O O . GLY B 1 312 ? 11.797 31.125 19.188 1 97.25 312 GLY B O 1
ATOM 4954 N N . ASP B 1 313 ? 12.516 29.641 17.672 1 97.88 313 ASP B N 1
ATOM 4955 C CA . ASP B 1 313 ? 11.297 28.844 17.781 1 97.88 313 ASP B CA 1
ATOM 4956 C C . ASP B 1 313 ? 11.484 27.688 18.766 1 97.88 313 ASP B C 1
ATOM 4958 O O . ASP B 1 313 ? 10.531 26.969 19.078 1 97.88 313 ASP B O 1
ATOM 4962 N N . LEU B 1 314 ? 12.703 27.469 19.266 1 98.44 314 LEU B N 1
ATOM 4963 C CA . LEU B 1 314 ? 13.008 26.281 20.078 1 98.44 314 LEU B CA 1
ATOM 4964 C C . LEU B 1 314 ? 12.078 26.203 21.281 1 98.44 314 LEU B C 1
ATOM 4966 O O . LEU B 1 314 ? 11.516 25.141 21.562 1 98.44 314 LEU B O 1
ATOM 4970 N N . GLY B 1 315 ? 11.93 27.312 22.016 1 98.19 315 GLY B N 1
ATOM 4971 C CA . GLY B 1 315 ? 11.055 27.328 23.172 1 98.19 315 GLY B CA 1
ATOM 4972 C C . GLY B 1 315 ? 9.617 27 22.844 1 98.19 315 GLY B C 1
ATOM 4973 O O . GLY B 1 315 ? 8.992 26.156 23.5 1 98.19 315 GLY B O 1
ATOM 4974 N N . THR B 1 316 ? 9.078 27.641 21.812 1 98.38 316 THR B N 1
ATOM 4975 C CA . THR B 1 316 ? 7.703 27.438 21.391 1 98.38 316 THR B CA 1
ATOM 4976 C C . THR B 1 316 ? 7.484 25.984 20.969 1 98.38 316 THR B C 1
ATOM 4978 O O . THR B 1 316 ? 6.512 25.344 21.391 1 98.38 316 THR B O 1
ATOM 4981 N N . VAL B 1 317 ? 8.367 25.391 20.219 1 98.56 317 VAL B N 1
ATOM 4982 C CA . VAL B 1 317 ? 8.242 24.031 19.719 1 98.56 317 VAL B CA 1
ATOM 4983 C C . VAL B 1 317 ? 8.297 23.031 20.875 1 98.56 317 VAL B C 1
ATOM 4985 O O . VAL B 1 317 ? 7.5 22.094 20.938 1 98.56 317 VAL B O 1
ATOM 4988 N N . THR B 1 318 ? 9.203 23.25 21.766 1 98.5 318 THR B N 1
ATOM 4989 C CA . THR B 1 318 ? 9.336 22.375 22.922 1 98.5 318 THR B CA 1
ATOM 4990 C C . THR B 1 318 ? 8.078 22.422 23.797 1 98.5 318 THR B C 1
ATOM 4992 O O . THR B 1 318 ? 7.594 21.391 24.25 1 98.5 318 THR B O 1
ATOM 4995 N N . ALA B 1 319 ? 7.559 23.594 23.969 1 98.56 319 ALA B N 1
ATOM 4996 C CA . ALA B 1 319 ? 6.34 23.766 24.75 1 98.56 319 ALA B CA 1
ATOM 4997 C C . ALA B 1 319 ? 5.152 23.078 24.078 1 98.56 319 ALA B C 1
ATOM 4999 O O . ALA B 1 319 ? 4.355 22.406 24.75 1 98.56 319 ALA B O 1
ATOM 5000 N N . LEU B 1 320 ? 5.02 23.25 22.797 1 98.69 320 LEU B N 1
ATOM 5001 C CA . LEU B 1 320 ? 3.936 22.625 22.047 1 98.69 320 LEU B CA 1
ATOM 5002 C C . LEU B 1 320 ? 4.047 21.109 22.109 1 98.69 320 LEU B C 1
ATOM 5004 O O . LEU B 1 320 ? 3.039 20.406 22.266 1 98.69 320 LEU B O 1
ATOM 5008 N N . LEU B 1 321 ? 5.273 20.609 21.953 1 98.69 321 LEU B N 1
ATOM 5009 C CA . LEU B 1 321 ? 5.484 19.156 22.016 1 98.69 321 LEU B CA 1
ATOM 5010 C C . LEU B 1 321 ? 5.117 18.625 23.391 1 98.69 321 LEU B C 1
ATOM 5012 O O . LEU B 1 321 ? 4.43 17.594 23.5 1 98.69 321 LEU B O 1
ATOM 5016 N N . ASP B 1 322 ? 5.547 19.281 24.422 1 98.31 322 ASP B N 1
ATOM 5017 C CA . ASP B 1 322 ? 5.223 18.875 25.797 1 98.31 322 ASP B CA 1
ATOM 5018 C C . ASP B 1 322 ? 3.711 18.859 26.016 1 98.31 322 ASP B C 1
ATOM 5020 O O . ASP B 1 322 ? 3.18 17.922 26.625 1 98.31 322 ASP B O 1
ATOM 5024 N N . ALA B 1 323 ? 3.064 19.891 25.562 1 98.44 323 ALA B N 1
ATOM 5025 C CA . ALA B 1 323 ? 1.613 19.984 25.703 1 98.44 323 ALA B CA 1
ATOM 5026 C C . ALA B 1 323 ? 0.928 18.828 24.969 1 98.44 323 ALA B C 1
ATOM 5028 O O . ALA B 1 323 ? -0.018 18.234 25.5 1 98.44 323 ALA B O 1
ATOM 5029 N N . LEU B 1 324 ? 1.393 18.531 23.781 1 98.31 324 LEU B N 1
ATOM 5030 C CA . LEU B 1 324 ? 0.827 17.438 23.016 1 98.31 324 LEU B CA 1
ATOM 5031 C C . LEU B 1 324 ? 1.028 16.109 23.719 1 98.31 324 LEU B C 1
ATOM 5033 O O . LEU B 1 324 ? 0.104 15.289 23.797 1 98.31 324 LEU B O 1
ATOM 5037 N N . LEU B 1 325 ? 2.238 15.883 24.203 1 98 325 LEU B N 1
ATOM 5038 C CA . LEU B 1 325 ? 2.551 14.633 24.875 1 98 325 LEU B CA 1
ATOM 5039 C C . LEU B 1 325 ? 1.691 14.453 26.125 1 98 325 LEU B C 1
ATOM 5041 O O . LEU B 1 325 ? 1.334 13.328 26.484 1 98 325 LEU B O 1
ATOM 5045 N N . ARG B 1 326 ? 1.306 15.539 26.781 1 97.44 326 ARG B N 1
ATOM 5046 C CA . ARG B 1 326 ? 0.449 15.492 27.953 1 97.44 326 ARG B CA 1
ATOM 5047 C C . ARG B 1 326 ? -1.002 15.227 27.578 1 97.44 326 ARG B C 1
ATOM 5049 O O . ARG B 1 326 ? -1.682 14.414 28.203 1 97.44 326 ARG B O 1
ATOM 5056 N N . ARG B 1 327 ? -1.457 15.883 26.562 1 96.75 327 ARG B N 1
ATOM 5057 C CA . ARG B 1 327 ? -2.854 15.82 26.156 1 96.75 327 ARG B CA 1
ATOM 5058 C C . ARG B 1 327 ? -3.127 14.555 25.344 1 96.75 327 ARG B C 1
ATOM 5060 O O . ARG B 1 327 ? -4.227 13.992 25.406 1 96.75 327 ARG B O 1
ATOM 5067 N N . GLY B 1 328 ? -2.123 14.141 24.531 1 97.56 328 GLY B N 1
ATOM 5068 C CA . GLY B 1 328 ? -2.32 13.07 23.562 1 97.56 328 GLY B CA 1
ATOM 5069 C C . GLY B 1 328 ? -2.691 13.578 22.188 1 97.56 328 GLY B C 1
ATOM 5070 O O . GLY B 1 328 ? -3.051 14.75 22.016 1 97.56 328 GLY B O 1
ATOM 5071 N N . THR B 1 329 ? -2.57 12.727 21.219 1 98.38 329 THR B N 1
ATOM 5072 C CA . THR B 1 329 ? -2.875 13.055 19.828 1 98.38 329 THR B CA 1
ATOM 5073 C C . THR B 1 329 ? -4.379 13.023 19.578 1 98.38 329 THR B C 1
ATOM 5075 O O . THR B 1 329 ? -5.152 12.648 20.469 1 98.38 329 THR B O 1
ATOM 5078 N N . GLY B 1 330 ? -4.773 13.422 18.328 1 98.62 330 GLY B N 1
ATOM 5079 C CA . GLY B 1 330 ? -6.168 13.297 17.938 1 98.62 330 GLY B CA 1
ATOM 5080 C C . GLY B 1 330 ? -6.684 11.867 18.016 1 98.62 330 GLY B C 1
ATOM 5081 O O . GLY B 1 330 ? -7.828 11.641 18.422 1 98.62 330 GLY B O 1
ATOM 5082 N N . ALA B 1 331 ? -5.871 10.922 17.719 1 98.75 331 ALA B N 1
ATOM 5083 C CA . ALA B 1 331 ? -6.254 9.508 17.797 1 98.75 331 ALA B CA 1
ATOM 5084 C C . ALA B 1 331 ? -6.535 9.094 19.234 1 98.75 331 ALA B C 1
ATOM 5086 O O . ALA B 1 331 ? -7.523 8.406 19.5 1 98.75 331 ALA B O 1
ATOM 5087 N N . ALA B 1 332 ? -5.672 9.539 20.125 1 98.31 332 ALA B N 1
ATOM 5088 C CA . ALA B 1 332 ? -5.863 9.219 21.531 1 98.31 332 ALA B CA 1
ATOM 5089 C C . ALA B 1 332 ? -7.168 9.812 22.062 1 98.31 332 ALA B C 1
ATOM 5091 O O . ALA B 1 332 ? -7.906 9.141 22.797 1 98.31 332 ALA B O 1
ATOM 5092 N N . ARG B 1 333 ? -7.445 11.023 21.703 1 98.31 333 ARG B N 1
ATOM 5093 C CA . ARG B 1 333 ? -8.68 11.664 22.156 1 98.31 333 ARG B CA 1
ATOM 5094 C C . ARG B 1 333 ? -9.898 10.945 21.578 1 98.31 333 ARG B C 1
ATOM 5096 O O . ARG B 1 333 ? -10.875 10.719 22.297 1 98.31 333 ARG B O 1
ATOM 5103 N N . GLN B 1 334 ? -9.898 10.617 20.375 1 98.75 334 GLN B N 1
ATOM 5104 C CA . GLN B 1 334 ? -11 9.898 19.75 1 98.75 334 GLN B CA 1
ATOM 5105 C C . GLN B 1 334 ? -11.297 8.594 20.484 1 98.75 334 GLN B C 1
ATOM 5107 O O . GLN B 1 334 ? -12.453 8.273 20.75 1 98.75 334 GLN B O 1
ATOM 5112 N N . ARG B 1 335 ? -10.289 7.867 20.797 1 98.31 335 ARG B N 1
ATOM 5113 C CA . ARG B 1 335 ? -10.461 6.602 21.5 1 98.31 335 ARG B CA 1
ATOM 5114 C C . ARG B 1 335 ? -11.039 6.832 22.891 1 98.31 335 ARG B C 1
ATOM 5116 O O . ARG B 1 335 ? -11.875 6.059 23.359 1 98.31 335 ARG B O 1
ATOM 5123 N N . ALA B 1 336 ? -10.531 7.844 23.562 1 98.12 336 ALA B N 1
ATOM 5124 C CA . ALA B 1 336 ? -11.055 8.172 24.891 1 98.12 336 ALA B CA 1
ATOM 5125 C C . ALA B 1 336 ? -12.547 8.492 24.828 1 98.12 336 ALA B C 1
ATOM 5127 O O . ALA B 1 336 ? -13.328 8.023 25.656 1 98.12 336 ALA B O 1
ATOM 5128 N N . VAL B 1 337 ? -12.922 9.297 23.828 1 98.44 337 VAL B N 1
ATOM 5129 C CA . VAL B 1 337 ? -14.32 9.672 23.656 1 98.44 337 VAL B CA 1
ATOM 5130 C C . VAL B 1 337 ? -15.156 8.43 23.328 1 98.44 337 VAL B C 1
ATOM 5132 O O . VAL B 1 337 ? -16.234 8.242 23.875 1 98.44 337 VAL B O 1
ATOM 5135 N N . SER B 1 338 ? -14.656 7.617 22.422 1 98.44 338 SER B N 1
ATOM 5136 C CA . SER B 1 338 ? -15.352 6.391 22.047 1 98.44 338 SER B CA 1
ATOM 5137 C C . SER B 1 338 ? -15.594 5.496 23.266 1 98.44 338 SER B C 1
ATOM 5139 O O . SER B 1 338 ? -16.688 4.945 23.422 1 98.44 338 SER B O 1
ATOM 5141 N N . ARG B 1 339 ? -14.578 5.34 24.078 1 97.56 339 ARG B N 1
ATOM 5142 C CA . ARG B 1 339 ? -14.688 4.496 25.266 1 97.56 339 ARG B CA 1
ATOM 5143 C C . ARG B 1 339 ? -15.711 5.051 26.25 1 97.56 339 ARG B C 1
ATOM 5145 O O . ARG B 1 339 ? -16.484 4.293 26.828 1 97.56 339 ARG B O 1
ATOM 5152 N N . ARG B 1 340 ? -15.742 6.297 26.406 1 97.88 340 ARG B N 1
ATOM 5153 C CA . ARG B 1 340 ? -16.625 6.953 27.375 1 97.88 340 ARG B CA 1
ATOM 5154 C C . ARG B 1 340 ? -18.078 6.934 26.891 1 97.88 340 ARG B C 1
ATOM 5156 O O . ARG B 1 340 ? -18.984 6.621 27.656 1 97.88 340 ARG B O 1
ATOM 5163 N N . ALA B 1 341 ? -18.281 7.195 25.609 1 97.5 341 ALA B N 1
ATOM 5164 C CA . ALA B 1 341 ? -19.625 7.383 25.078 1 97.5 341 ALA B CA 1
ATOM 5165 C C . ALA B 1 341 ? -20.203 6.07 24.562 1 97.5 341 ALA B C 1
ATOM 5167 O O . ALA B 1 341 ? -21.422 5.914 24.453 1 97.5 341 ALA B O 1
ATOM 5168 N N . GLY B 1 342 ? -19.391 5.18 24.078 1 95.44 342 GLY B N 1
ATOM 5169 C CA . GLY B 1 342 ? -19.812 3.895 23.547 1 95.44 342 GLY B CA 1
ATOM 5170 C C . GLY B 1 342 ? -20.344 3.979 22.141 1 95.44 342 GLY B C 1
ATOM 5171 O O . GLY B 1 342 ? -21.047 3.07 21.672 1 95.44 342 GLY B O 1
ATOM 5172 N N . ASP B 1 343 ? -20.172 5.117 21.516 1 95.62 343 ASP B N 1
ATOM 5173 C CA . ASP B 1 343 ? -20.625 5.246 20.141 1 95.62 343 ASP B CA 1
ATOM 5174 C C . ASP B 1 343 ? -19.719 6.18 19.344 1 95.62 343 ASP B C 1
ATOM 5176 O O . ASP B 1 343 ? -19.188 7.152 19.891 1 95.62 343 ASP B O 1
ATOM 5180 N N . LEU B 1 344 ? -19.562 5.922 18.109 1 98.19 344 LEU B N 1
ATOM 5181 C CA . LEU B 1 344 ? -18.641 6.656 17.25 1 98.19 344 LEU B CA 1
ATOM 5182 C C . LEU B 1 344 ? -19.234 7.992 16.828 1 98.19 344 LEU B C 1
ATOM 5184 O O . LEU B 1 344 ? -18.5 8.891 16.391 1 98.19 344 LEU B O 1
ATOM 5188 N N . ARG B 1 345 ? -20.547 8.125 16.891 1 98.12 345 ARG B N 1
ATOM 5189 C CA . ARG B 1 345 ? -21.172 9.43 16.656 1 98.12 345 ARG B CA 1
ATOM 5190 C C . ARG B 1 345 ? -20.609 10.477 17.609 1 98.12 345 ARG B C 1
ATOM 5192 O O . ARG B 1 345 ? -20.344 11.609 17.219 1 98.12 345 ARG B O 1
ATOM 5199 N N . ALA B 1 346 ? -20.391 10.117 18.875 1 98.5 346 ALA B N 1
ATOM 5200 C CA . ALA B 1 346 ? -19.859 11.023 19.891 1 98.5 346 ALA B CA 1
ATOM 5201 C C . ALA B 1 346 ? -18.453 11.477 19.516 1 98.5 346 ALA B C 1
ATOM 5203 O O . ALA B 1 346 ? -18.047 12.602 19.812 1 98.5 346 ALA B O 1
ATOM 5204 N N . VAL B 1 347 ? -17.703 10.562 18.891 1 98.69 347 VAL B N 1
ATOM 5205 C CA . VAL B 1 347 ? -16.344 10.883 18.438 1 98.69 347 VAL B CA 1
ATOM 5206 C C . VAL B 1 347 ? -16.391 12.016 17.406 1 98.69 347 VAL B C 1
ATOM 5208 O O . VAL B 1 347 ? -15.641 12.984 17.516 1 98.69 347 VAL B O 1
ATOM 5211 N N . VAL B 1 348 ? -17.312 11.906 16.422 1 98.75 348 VAL B N 1
ATOM 5212 C CA . VAL B 1 348 ? -17.438 12.914 15.375 1 98.75 348 VAL B CA 1
ATOM 5213 C C . VAL B 1 348 ? -17.906 14.234 15.977 1 98.75 348 VAL B C 1
ATOM 5215 O O . VAL B 1 348 ? -17.359 15.297 15.695 1 98.75 348 VAL B O 1
ATOM 5218 N N . LEU B 1 349 ? -18.891 14.172 16.859 1 98.12 349 LEU B N 1
ATOM 5219 C CA . LEU B 1 349 ? -19.469 15.375 17.453 1 98.12 349 LEU B CA 1
ATOM 5220 C C . LEU B 1 349 ? -18.453 16.078 18.344 1 98.12 349 LEU B C 1
ATOM 5222 O O . LEU B 1 349 ? -18.422 17.312 18.438 1 98.12 349 LEU B O 1
ATOM 5226 N N . ASP B 1 350 ? -17.641 15.297 19.031 1 98.31 350 ASP B N 1
ATOM 5227 C CA . ASP B 1 350 ? -16.578 15.867 19.844 1 98.31 350 ASP B CA 1
ATOM 5228 C C . ASP B 1 350 ? -15.602 16.672 19 1 98.31 350 ASP B C 1
ATOM 5230 O O . ASP B 1 350 ? -15 17.641 19.484 1 98.31 350 ASP B O 1
ATOM 5234 N N . ALA B 1 351 ? -15.406 16.344 17.75 1 97.88 351 ALA B N 1
ATOM 5235 C CA . ALA B 1 351 ? -14.414 16.953 16.875 1 97.88 351 ALA B CA 1
ATOM 5236 C C . ALA B 1 351 ? -14.93 18.281 16.328 1 97.88 351 ALA B C 1
ATOM 5238 O O . ALA B 1 351 ? -14.148 19.125 15.891 1 97.88 351 ALA B O 1
ATOM 5239 N N . ILE B 1 352 ? -16.234 18.469 16.172 1 96.38 352 ILE B N 1
ATOM 5240 C CA . ILE B 1 352 ? -16.75 19.703 15.586 1 96.38 352 ILE B CA 1
ATOM 5241 C C . ILE B 1 352 ? -16.844 20.781 16.656 1 96.38 352 ILE B C 1
ATOM 5243 O O . ILE B 1 352 ? -16.953 21.969 16.344 1 96.38 352 ILE B O 1
ATOM 5247 N N . GLY B 1 353 ? -17 20.375 17.969 1 81.19 353 GLY B N 1
ATOM 5248 C CA . GLY B 1 353 ? -17.156 21.312 19.062 1 81.19 353 GLY B CA 1
ATOM 5249 C C . GLY B 1 353 ? -15.844 21.844 19.609 1 81.19 353 GLY B C 1
ATOM 5250 O O . GLY B 1 353 ? -14.781 21.312 19.281 1 81.19 353 GLY B O 1
#

Radius of gyration: 25.6 Å; Cα contacts (8 Å, |Δi|>4): 1523; chains: 2; bounding box: 56×76×56 Å

Sequence (706 aa):
MGVEEEFLLVDPETGTASAASGAVLLIAEAEHDGDLTAELQLEQIETGTRPQVTPEALAAELHRTREQARAAASAVGAALAPLATSPLPAHPTVSPSPRYHRMVEQFGLTGVEQLTCGCHVHVAVGSGEEGVAVLDRIRAWLPPLLALSSNSPFWNGHDTRYASYRNQVWGRWPSAGPTGVFGSAAAYRAMEQAMLATETVLDPAMIYFDARLSRRHPTVEIRVADVCREIDDAVLIAALCRGLVTTAAQEWAAGRAPDPVPAPVLRLATWRAARSGLSGALLDPRTGRPAPARDVLTALIGHVRDALADTGDLGTVTALLDALLRRGTGAARQRAVSRRAGDLRAVVLDAIGMGVEEEFLLVDPETGTASAASGAVLLIAEAEHDGDLTAELQLEQIETGTRPQVTPEALAAELHRTREQARAAASAVGAALAPLATSPLPAHPTVSPSPRYHRMVEQFGLTGVEQLTCGCHVHVAVGSGEEGVAVLDRIRAWLPPLLALSSNSPFWNGHDTRYASYRNQVWGRWPSAGPTGVFGSAAAYRAMEQAMLATETVLDPAMIYFDARLSRRHPTVEIRVADVCREIDDAVLIAALCRGLVTTAAQEWAAGRAPDPVPAPVLRLATWRAARSGLSGALLDPRTGRPAPARDVLTALIGHVRDALADTGDLGTVTALLDALLRRGTGAARQRAVSRRAGDLRAVVLDAIG

Foldseek 3Di:
DKKKKKWFKAQLPQLAQDLCQVQLQVQCVVPHVRQKADDFFSRMIMGMFDDDQALVVLLVRVVVRQVSSQVSSVVRRIFTFLAQARLAAHFTDGDPDPVSVVVCVQLPPLSRQLDGMWMKAWDADDDLFLLLLLLLACLLVLLLLALLQQAYQHHHNDRPLWSHCNLVSVVSQVLEAEDFRQPGSVSVVVVLVVVVVVVSDVDSVSNHYCWDQDPVHNTIMHISHRRFLDSLSSSLSNLLSNLSSVLSSVCVVVVNDHDRDHRVLSRVQNVVSRNQRQNAWGQQSVPRDTDHSVVSVVVSCVSSVVVCVVSVNSVVSVVSSVVCVVVDGNSVVLVVQCVVVVGNSSSSSVSRD/DKKKKKWFKAQLPQLAQDLCQVQLQVQCVVPHVRQKADDFFSRMIMGMFDDDQALVVNLVRVVVRQVSSQVSSVVRRIFTFLAQARLAAHFTHGDPDPVSVVVCVQLPPLSRQLDGMWMKAWDADDDLFLLLLLLQACLLVLLLLALLQQAYQHHHNDRPLWSHCNLVSVPSQVLEAEDFRQPGSVSVVVVLVVVVVVVSDVDSVSNHYCWDQDPVHNTIMHISHRRFLDSLSSSLSNLLSNLSSVLSSVCVVVVHDHDRDHRVLSRVQNVVSRNQRQNAWGQQSVPRDTDHSVVSVVVSCVSSVVVCVVSVNSVVSVVSVVVCVVVDGNSVVLVVQCVVVVGNSSSSSVSRD

pLDDT: mean 97.24, std 3.9, range [60.03, 98.94]

Organism: Pseudonocardia thermophila (NCBI:txid1848)